Protein AF-A0A8J5BCM5-F1 (afdb_monomer_lite)

Foldseek 3Di:
DADDDPVFQDDPVVLVVLLVLQLVLCVVQHPDPCSNVQSNLQLVVLRVVCNNHNVSSVVSSVVSSVCSNVVVDPGDHDPPDPCDVPCPVLVVLLVVLQVLLVVCLVVQVVLQAPADAAQDCPPDDVANAWDAFPFQRDIDGLVPFQVVFKQAGQPADWDWDDDPVDIFTARPRVRHGDPPDSHDDIAGTGFAADRGRNLLCNLPNFDEQDADDDDDDDDDDDDDDDDDDDDDDDDDDDDDDDDDDDDDDDDDDDDDDDDDDDDDDPPVDDDDDPDPDDPSAWEKEKDFAWATFSSHIATQWIWIAGLVLHTQDTAGEDGPGHGRGRVCQARVDPDQQPDDLDPVRDGDHHYYLVVVSVSVSVVDHLRHEYWAASCSVVCSNNSYNHRRYNHVQSVDDDPDNVDTDDLQNLCCVQVVDHAPPGHHDRSRRSSSRSVSVVSVSVD

Sequence (443 aa):
MPTTIFPCPATVPQRITYLKAIFTALTEKRKLKFPKRAAILEELGAAKRSAGNYMVYTNECRVLVKSIRDGSWRGGGAKEAKPPASNDMTASISNQLNTMATNIKPLLAQNGYPVNPTPSRSGLSSNIGIQHCDRCNKAFDVPKVDNYGSCKYHWARPRLGGNANMPEKFYPCCNQPVGASEGCEEAPRHVYKLHDLNDLAFVIPFRKVPEKSGSEKAANGSKEQSGGNLMSSLGLGGSKPAPPARRPRTVFNGPAVASREPDITLENMKSEKPDAAKPNSSVVAVDCEMLYTTLGMELCRVTCIDYTGKKTLDRVVRPTGRILDFNTRFSGISDLDEQIITETGERGPSVSFEEAHKLIFALVSPSTILVGHGLENDLIAMRLIHDRIIDTSILYPDFNPKYKTALKTLALKYLKRTIQTGEHDSMEDALAALDVVKYHLKK

Radius of gyration: 31.66 Å; chains: 1; bounding box: 46×102×78 Å

Secondary structure (DSSP, 8-state):
-PPP-SS--S-HHHHHHHHHHHHHHHHHH---S-HHHHHHHHHHHHHHHTTT-HHHHHHHHHHHHHHHHHS-----SS-PPPPSSTTHHHHHHHHHHHHHHHHHGGGTGGGT--SS-----SS--SS--EEE-TTT--EEEGGGGGGG--EEE-SSPPEEEEETTEEEEEETTTTEETTS-S-SEEESS-------HHHHHHHS--EEPPP--S----PPP--------------------------------------PPPP--GGG--------------EEEEEEEEEEETTEEEEEEEEEEETTS-EEEEEEEE-SSPEEE--HHHH--S-SSS--B-TTS-BPPPEEHHHHHHHHHHH--TTPEEEESSTHHHHHHTTEE---EEEHHHHSB-SSTTSB--HHHHIIIII-----SSS--HHHHHHHHHHHHHHHTT-

Structure (mmCIF, N/CA/C/O backbone):
data_AF-A0A8J5BCM5-F1
#
_entry.id   AF-A0A8J5BCM5-F1
#
loop_
_atom_site.group_PDB
_atom_site.id
_atom_site.type_symbol
_atom_site.label_atom_id
_atom_site.label_alt_id
_atom_site.label_comp_id
_atom_site.label_asym_id
_atom_site.label_entity_id
_atom_site.label_seq_id
_atom_site.pdbx_PDB_ins_code
_atom_site.Cartn_x
_atom_site.Cartn_y
_atom_site.Cartn_z
_atom_site.occupancy
_atom_site.B_iso_or_equiv
_atom_site.auth_seq_id
_atom_site.auth_comp_id
_atom_site.auth_asym_id
_atom_site.auth_atom_id
_atom_site.pdbx_PDB_model_num
ATOM 1 N N . MET A 1 1 ? 18.521 10.116 33.175 1.00 72.06 1 MET A N 1
ATOM 2 C CA . MET A 1 1 ? 18.253 11.526 32.819 1.00 72.06 1 MET A CA 1
ATOM 3 C C . MET A 1 1 ? 16.761 11.704 32.567 1.00 72.06 1 MET A C 1
ATOM 5 O O . MET A 1 1 ? 16.118 10.692 32.300 1.00 72.06 1 MET A O 1
ATOM 9 N N . PRO A 1 2 ? 16.204 12.922 32.687 1.00 82.06 2 PRO A N 1
ATOM 10 C CA . PRO A 1 2 ? 14.863 13.227 32.185 1.00 82.06 2 PRO A CA 1
ATOM 11 C C . PRO A 1 2 ? 14.807 13.048 30.659 1.00 82.06 2 PRO A C 1
ATOM 13 O O . PRO A 1 2 ? 15.820 13.224 29.980 1.00 82.06 2 PRO A O 1
ATOM 16 N N . THR A 1 3 ? 13.642 12.698 30.113 1.00 84.50 3 THR A N 1
ATOM 17 C CA . THR A 1 3 ? 13.470 12.494 28.663 1.00 84.50 3 THR A CA 1
ATOM 18 C C . THR A 1 3 ? 13.369 13.832 27.925 1.00 84.50 3 THR A C 1
ATOM 20 O O . THR A 1 3 ? 12.687 14.751 28.391 1.00 84.50 3 THR A O 1
ATOM 23 N N . THR A 1 4 ? 14.027 13.944 26.768 1.00 80.31 4 THR A N 1
ATOM 24 C CA . THR A 1 4 ? 13.955 15.109 25.871 1.00 80.31 4 THR A CA 1
ATOM 25 C C . THR A 1 4 ? 12.511 15.397 25.451 1.00 80.31 4 THR A C 1
ATOM 27 O O . THR A 1 4 ? 11.751 14.479 25.150 1.00 80.31 4 THR A O 1
ATOM 30 N N . ILE A 1 5 ? 12.123 16.672 25.453 1.00 80.00 5 ILE A N 1
ATOM 31 C CA . ILE A 1 5 ? 10.779 17.137 25.093 1.00 80.00 5 ILE A CA 1
ATOM 32 C C . ILE A 1 5 ? 10.864 18.564 24.544 1.00 80.00 5 ILE A C 1
ATOM 34 O O . ILE A 1 5 ? 11.670 19.359 25.028 1.00 80.00 5 ILE A O 1
ATOM 38 N N . PHE A 1 6 ? 10.021 18.882 23.563 1.00 74.12 6 PHE A N 1
ATOM 39 C CA . PHE A 1 6 ? 9.867 20.223 23.005 1.00 74.12 6 PHE A CA 1
ATOM 40 C C . PHE A 1 6 ? 8.376 20.614 22.980 1.00 74.12 6 PHE A C 1
ATOM 42 O O . PHE A 1 6 ? 7.558 19.764 22.622 1.00 74.12 6 PHE A O 1
ATOM 49 N N . PRO A 1 7 ? 8.010 21.862 23.341 1.00 81.12 7 PRO A N 1
ATOM 50 C CA . PRO A 1 7 ? 8.853 22.864 24.005 1.00 81.12 7 PRO A CA 1
ATOM 51 C C . PRO A 1 7 ? 9.344 22.370 25.380 1.00 81.12 7 PRO A C 1
ATOM 53 O O . PRO A 1 7 ? 8.615 21.702 26.111 1.00 81.12 7 PRO A O 1
ATOM 56 N N . CYS A 1 8 ? 10.604 22.652 25.722 1.00 86.25 8 CYS A N 1
ATOM 57 C CA . CYS A 1 8 ? 11.214 22.139 26.951 1.00 86.25 8 CYS A CA 1
ATOM 58 C C . CYS A 1 8 ? 10.859 23.051 28.142 1.00 86.25 8 CYS A C 1
ATOM 60 O O . CYS A 1 8 ? 11.230 24.223 28.115 1.00 86.25 8 CYS A O 1
ATOM 62 N N . PRO A 1 9 ? 10.172 22.561 29.194 1.00 90.56 9 PRO A N 1
ATOM 63 C CA . PRO A 1 9 ? 9.597 23.436 30.218 1.00 90.56 9 PRO A CA 1
ATOM 64 C C . PRO A 1 9 ? 10.574 23.907 31.302 1.00 90.56 9 PRO A C 1
ATOM 66 O O . PRO A 1 9 ? 10.214 24.754 32.112 1.00 90.56 9 PRO A O 1
ATOM 69 N N . ALA A 1 10 ? 11.771 23.325 31.382 1.00 92.25 10 ALA A N 1
ATOM 70 C CA . ALA A 1 10 ? 12.784 23.631 32.391 1.00 92.25 10 ALA A CA 1
ATOM 71 C C . ALA A 1 10 ? 14.156 23.117 31.927 1.00 92.25 10 ALA A C 1
ATOM 73 O O . ALA A 1 10 ? 14.231 22.178 31.129 1.00 92.25 10 ALA A O 1
ATOM 74 N N . THR A 1 11 ? 15.248 23.680 32.449 1.00 91.69 11 THR A N 1
ATOM 75 C CA . THR A 1 11 ? 16.605 23.231 32.091 1.00 91.69 11 THR A CA 1
ATOM 76 C C . THR A 1 11 ? 16.862 21.798 32.569 1.00 91.69 11 THR A C 1
ATOM 78 O O . THR A 1 11 ? 16.262 21.328 33.540 1.00 91.69 11 THR A O 1
ATOM 81 N N . VAL A 1 12 ? 17.778 21.075 31.914 1.00 86.50 12 VAL A N 1
ATOM 82 C CA . VAL A 1 12 ? 18.088 19.678 32.279 1.00 86.50 12 VAL A CA 1
ATOM 83 C C . VAL A 1 12 ? 18.480 19.526 33.765 1.00 86.50 12 VAL A C 1
ATOM 85 O O . VAL A 1 12 ? 17.928 18.629 34.405 1.00 86.50 12 VAL A O 1
ATOM 88 N N . PRO A 1 13 ? 19.307 20.405 34.377 1.00 91.50 13 PRO A N 1
ATOM 89 C CA . PRO A 1 13 ? 19.556 20.378 35.822 1.00 91.50 13 PRO A CA 1
ATOM 90 C C . PRO A 1 13 ? 18.291 20.560 36.677 1.00 91.50 13 PRO A C 1
ATOM 92 O O . PRO A 1 13 ? 18.075 19.793 37.614 1.00 91.50 13 PRO A O 1
ATOM 95 N N . GLN A 1 14 ? 17.412 21.511 36.334 1.00 90.94 14 GLN A N 1
ATOM 96 C CA . GLN A 1 14 ? 16.141 21.719 37.047 1.00 90.94 14 GLN A CA 1
ATOM 97 C C . GLN A 1 14 ? 15.243 20.475 36.962 1.00 90.94 14 GLN A C 1
ATOM 99 O O . GLN A 1 14 ? 14.676 20.045 37.970 1.00 90.94 14 GLN A O 1
ATOM 104 N N . ARG A 1 15 ? 15.147 19.849 35.781 1.00 93.25 15 ARG A N 1
ATOM 105 C CA . ARG A 1 15 ? 14.376 18.610 35.579 1.00 93.25 15 ARG A CA 1
ATOM 106 C C . ARG A 1 15 ? 14.964 17.427 36.350 1.00 93.25 15 ARG A C 1
ATOM 108 O O . ARG A 1 15 ? 14.209 16.670 36.952 1.00 93.25 15 ARG A O 1
ATOM 115 N N . ILE A 1 16 ? 16.293 17.313 36.441 1.00 92.19 16 ILE A N 1
ATOM 116 C CA . ILE A 1 16 ? 16.969 16.312 37.288 1.00 92.19 16 ILE A CA 1
ATOM 117 C C . ILE A 1 16 ? 16.598 16.481 38.772 1.00 92.19 16 ILE A C 1
ATOM 119 O O . ILE A 1 16 ? 16.386 15.475 39.450 1.00 92.19 16 ILE A O 1
ATOM 123 N N . THR A 1 17 ? 16.475 17.709 39.284 1.00 94.38 17 THR A N 1
ATOM 124 C CA . THR A 1 17 ? 16.079 17.957 40.684 1.00 94.38 17 THR A CA 1
ATOM 125 C C . THR A 1 17 ? 14.666 17.451 40.988 1.00 94.38 17 THR A C 1
ATOM 127 O O . THR A 1 17 ? 14.477 16.723 41.963 1.00 94.38 17 THR A O 1
ATOM 130 N N . TYR A 1 18 ? 13.681 17.750 40.134 1.00 94.12 18 TYR A N 1
ATOM 131 C CA . TYR A 1 18 ? 12.320 17.222 40.311 1.00 94.12 18 TYR A CA 1
ATOM 132 C C . TYR A 1 18 ? 12.254 15.703 40.100 1.00 94.12 18 TYR A C 1
ATOM 134 O O . TYR A 1 18 ? 11.619 15.009 40.891 1.00 94.12 18 TYR A O 1
ATOM 142 N N . LEU A 1 19 ? 12.978 15.163 39.112 1.00 93.56 19 LEU A N 1
ATOM 143 C CA . LEU A 1 19 ? 13.077 13.720 38.875 1.00 93.56 19 LEU A CA 1
ATOM 144 C C . LEU A 1 19 ? 13.633 12.963 40.095 1.00 93.56 19 LEU A C 1
ATOM 146 O O . LEU A 1 19 ? 13.126 11.894 40.434 1.00 93.56 19 LEU A O 1
ATOM 150 N N . LYS A 1 20 ? 14.637 13.528 40.786 1.00 94.62 20 LYS A N 1
ATOM 151 C CA . LYS A 1 20 ? 15.146 13.002 42.065 1.00 94.62 20 LYS A CA 1
ATOM 152 C C . LYS A 1 20 ? 14.066 13.025 43.152 1.00 94.62 20 LYS A C 1
ATOM 154 O O . LYS A 1 20 ? 13.851 12.002 43.790 1.00 94.62 20 LYS A O 1
ATOM 159 N N . ALA A 1 21 ? 13.360 14.144 43.330 1.00 94.19 21 ALA A N 1
ATOM 160 C CA . ALA A 1 21 ? 12.310 14.269 44.348 1.00 94.19 21 ALA A CA 1
ATOM 161 C C . ALA A 1 21 ? 11.145 13.280 44.135 1.00 94.19 21 ALA A C 1
ATOM 163 O O . ALA A 1 21 ? 10.670 12.672 45.095 1.00 94.19 21 ALA A O 1
ATOM 164 N N . ILE A 1 22 ? 10.729 13.076 42.878 1.00 92.69 22 ILE A N 1
ATOM 165 C CA . ILE A 1 22 ? 9.733 12.065 42.491 1.00 92.69 22 ILE A CA 1
ATOM 166 C C . ILE A 1 22 ? 10.266 10.663 42.813 1.00 92.69 22 ILE A C 1
ATOM 168 O O . ILE A 1 22 ? 9.594 9.900 43.501 1.00 92.69 22 ILE A O 1
ATOM 172 N N . PHE A 1 23 ? 11.488 10.331 42.379 1.00 93.44 23 PHE A N 1
ATOM 173 C CA . PHE A 1 23 ? 12.104 9.027 42.642 1.00 93.44 23 PHE A CA 1
ATOM 174 C C . PHE A 1 23 ? 12.180 8.696 44.141 1.00 93.44 23 PHE A C 1
ATOM 176 O O . PHE A 1 23 ? 11.735 7.620 44.538 1.00 93.44 23 PHE A O 1
ATOM 183 N N . THR A 1 24 ? 12.673 9.626 44.963 1.00 93.31 24 THR A N 1
ATOM 184 C CA . THR A 1 24 ? 12.770 9.468 46.421 1.00 93.31 24 THR A CA 1
ATOM 185 C C . THR A 1 24 ? 11.403 9.184 47.044 1.00 93.31 24 THR A C 1
ATOM 187 O O . THR A 1 24 ? 11.244 8.166 47.718 1.00 93.31 24 THR A O 1
ATOM 190 N N . ALA A 1 25 ? 10.390 10.006 46.742 1.00 90.44 25 ALA A N 1
ATOM 191 C CA . ALA A 1 25 ? 9.040 9.820 47.273 1.00 90.44 25 ALA A CA 1
ATOM 192 C C . ALA A 1 25 ? 8.435 8.457 46.876 1.00 90.44 25 ALA A C 1
ATOM 194 O O . ALA A 1 25 ? 7.760 7.816 47.685 1.00 90.44 25 ALA A O 1
ATOM 195 N N . LEU A 1 26 ? 8.706 7.981 45.653 1.00 86.56 26 LEU A N 1
ATOM 196 C CA . LEU A 1 26 ? 8.271 6.659 45.197 1.00 86.56 26 LEU A CA 1
ATOM 197 C C . LEU A 1 26 ? 8.939 5.532 45.991 1.00 86.56 26 LEU A C 1
ATOM 199 O O . LEU A 1 26 ? 8.245 4.610 46.420 1.00 86.56 26 LEU A O 1
ATOM 203 N N . THR A 1 27 ? 10.254 5.607 46.219 1.00 86.12 27 THR A N 1
ATOM 204 C CA . THR A 1 27 ? 10.988 4.591 46.994 1.00 86.12 27 THR A CA 1
ATOM 205 C C . THR A 1 27 ? 10.634 4.583 48.482 1.00 86.12 27 THR A C 1
ATOM 207 O O . THR A 1 27 ? 10.606 3.513 49.080 1.00 86.12 27 THR A O 1
ATOM 210 N N . GLU A 1 28 ? 10.314 5.739 49.070 1.00 85.00 28 GLU A N 1
ATOM 211 C CA . GLU A 1 28 ? 9.912 5.866 50.482 1.00 85.00 28 GLU A CA 1
ATOM 212 C C . GLU A 1 28 ? 8.532 5.247 50.766 1.00 85.00 28 GLU A C 1
ATOM 214 O O . GLU A 1 28 ? 8.291 4.744 51.863 1.00 85.00 28 GLU A O 1
ATOM 219 N N . LYS A 1 29 ? 7.603 5.304 49.799 1.00 77.25 29 LYS A N 1
ATOM 220 C CA . LYS A 1 29 ? 6.180 4.976 50.019 1.00 77.25 29 LYS A CA 1
ATOM 221 C C . LYS A 1 29 ? 5.674 3.732 49.287 1.00 77.25 29 LYS A C 1
ATOM 223 O O . LYS A 1 29 ? 4.595 3.245 49.628 1.00 77.25 29 LYS A O 1
ATOM 228 N N . ARG A 1 30 ? 6.379 3.212 48.274 1.00 70.00 30 ARG A N 1
ATOM 229 C CA . ARG A 1 30 ? 5.894 2.101 47.430 1.00 70.00 30 ARG A CA 1
ATOM 230 C C . ARG A 1 30 ? 7.009 1.098 47.094 1.00 70.00 30 ARG A C 1
ATOM 232 O O . ARG A 1 30 ? 8.034 1.458 46.524 1.00 70.00 30 ARG A O 1
ATOM 239 N N . LYS A 1 31 ? 6.756 -0.198 47.322 1.00 70.56 31 LYS A N 1
ATOM 240 C CA . LYS A 1 31 ? 7.608 -1.312 46.850 1.00 70.56 31 LYS A CA 1
ATOM 241 C C . LYS A 1 31 ? 7.435 -1.547 45.336 1.00 70.56 31 LYS A C 1
ATOM 243 O O . LYS A 1 31 ? 6.889 -2.560 44.913 1.00 70.56 31 LYS A O 1
ATOM 248 N N . LEU A 1 32 ? 7.849 -0.585 44.509 1.00 74.19 32 LEU A N 1
ATOM 249 C CA . LEU A 1 32 ? 7.797 -0.700 43.045 1.00 74.19 32 LEU A CA 1
ATOM 250 C C . LEU A 1 32 ? 8.933 -1.584 42.512 1.00 74.19 32 LEU A C 1
ATOM 252 O O . LEU A 1 32 ? 10.073 -1.455 42.947 1.00 74.19 32 LEU A O 1
ATOM 256 N N . LYS A 1 33 ? 8.650 -2.405 41.491 1.00 72.94 33 LYS A N 1
ATOM 257 C CA . LYS A 1 33 ? 9.662 -3.243 40.813 1.00 72.94 33 LYS A CA 1
ATOM 258 C C . LYS A 1 33 ? 10.709 -2.418 40.042 1.00 72.94 33 LYS A C 1
ATOM 260 O O . LYS A 1 33 ? 11.856 -2.832 39.935 1.00 72.94 33 LYS A O 1
ATOM 265 N N . PHE A 1 34 ? 10.331 -1.241 39.525 1.00 75.00 34 PHE A N 1
ATOM 266 C CA . PHE A 1 34 ? 11.195 -0.382 38.695 1.00 75.00 34 PHE A CA 1
ATOM 267 C C . PHE A 1 34 ? 11.033 1.129 39.005 1.00 75.00 34 PHE A C 1
ATOM 269 O O . PHE A 1 34 ? 10.623 1.900 38.130 1.00 75.00 34 PHE A O 1
ATOM 276 N N . PRO A 1 35 ? 11.363 1.606 40.224 1.00 78.56 35 PRO A N 1
ATOM 277 C CA . PRO A 1 35 ? 11.068 2.979 40.657 1.00 78.56 35 PRO A CA 1
ATOM 278 C C . PRO A 1 35 ? 11.762 4.056 39.806 1.00 78.56 35 PRO A C 1
ATOM 280 O O . PRO A 1 35 ? 11.176 5.106 39.550 1.00 78.56 35 PRO A O 1
ATOM 283 N N . LYS A 1 36 ? 12.968 3.782 39.277 1.00 80.38 36 LYS A N 1
ATOM 284 C CA . LYS A 1 36 ? 13.676 4.693 38.354 1.00 80.38 36 LYS A CA 1
ATOM 285 C C . LYS A 1 36 ? 12.894 4.931 37.051 1.00 80.38 36 LYS A C 1
ATOM 287 O O . LYS A 1 36 ? 12.859 6.057 36.568 1.00 80.38 36 LYS A O 1
ATOM 292 N N . ARG A 1 37 ? 12.246 3.893 36.498 1.00 79.56 37 ARG A N 1
ATOM 293 C CA . ARG A 1 37 ? 11.437 3.991 35.266 1.00 79.56 37 ARG A CA 1
ATOM 294 C C . ARG A 1 37 ? 10.121 4.724 35.526 1.00 79.56 37 ARG A C 1
ATOM 296 O O . ARG A 1 37 ? 9.745 5.569 34.723 1.00 79.56 37 ARG A O 1
ATOM 303 N N . ALA A 1 38 ? 9.470 4.447 36.659 1.00 80.50 38 ALA A N 1
ATOM 304 C CA . ALA A 1 38 ? 8.260 5.156 37.075 1.00 80.50 38 ALA A CA 1
ATOM 305 C C . ALA A 1 38 ? 8.509 6.669 37.217 1.00 80.50 38 ALA A C 1
ATOM 307 O O . ALA A 1 38 ? 7.802 7.459 36.601 1.00 80.50 38 ALA A O 1
ATOM 308 N N . ALA A 1 39 ? 9.571 7.074 37.926 1.00 87.81 39 ALA A N 1
ATOM 309 C CA . ALA A 1 39 ? 9.900 8.489 38.115 1.00 87.81 39 ALA A CA 1
ATOM 310 C C . ALA A 1 39 ? 10.095 9.255 36.790 1.00 87.81 39 ALA A C 1
ATOM 312 O O . ALA A 1 39 ? 9.614 10.378 36.660 1.00 87.81 39 ALA A O 1
ATOM 313 N N . ILE A 1 40 ? 10.755 8.642 35.797 1.00 85.75 40 ILE A N 1
ATOM 314 C CA . ILE A 1 40 ? 10.977 9.247 34.470 1.00 85.75 40 ILE A CA 1
ATOM 315 C C . ILE A 1 40 ? 9.656 9.419 33.704 1.00 85.75 40 ILE A C 1
ATOM 317 O O . ILE A 1 40 ? 9.446 10.454 33.077 1.00 85.75 40 ILE A O 1
ATOM 321 N N . LEU A 1 41 ? 8.755 8.433 33.760 1.00 85.00 41 LEU A N 1
ATOM 322 C CA . LEU A 1 41 ? 7.463 8.497 33.067 1.00 85.00 41 LEU A CA 1
ATOM 323 C C . LEU A 1 41 ? 6.522 9.545 33.679 1.00 85.00 41 LEU A C 1
ATOM 325 O O . LEU A 1 41 ? 5.850 10.264 32.942 1.00 85.00 41 LEU A O 1
ATOM 329 N N . GLU A 1 42 ? 6.500 9.666 35.006 1.00 88.12 42 GLU A N 1
ATOM 330 C CA . GLU A 1 42 ? 5.673 10.652 35.713 1.00 88.12 42 GLU A CA 1
ATOM 331 C C . GLU A 1 42 ? 6.205 12.089 35.523 1.00 88.12 42 GLU A C 1
ATOM 333 O O . GLU A 1 42 ? 5.419 13.003 35.270 1.00 88.12 42 GLU A O 1
ATOM 338 N N . GLU A 1 43 ? 7.533 12.288 35.553 1.00 93.88 43 GLU A N 1
ATOM 339 C CA . GLU A 1 43 ? 8.179 13.577 35.241 1.00 93.88 43 GLU A CA 1
ATOM 340 C C . GLU A 1 43 ? 7.927 13.996 33.787 1.00 93.88 43 GLU A C 1
ATOM 342 O O . GLU A 1 43 ? 7.526 15.132 33.536 1.00 93.88 43 GLU A O 1
ATOM 347 N N . LEU A 1 44 ? 8.053 13.069 32.831 1.00 88.38 44 LEU A N 1
ATOM 348 C CA . LEU A 1 44 ? 7.682 13.313 31.435 1.00 88.38 44 LEU A CA 1
ATOM 349 C C . LEU A 1 44 ? 6.180 13.617 31.285 1.00 88.38 44 LEU A C 1
ATOM 351 O O . LEU A 1 44 ? 5.796 14.420 30.437 1.00 88.38 44 LEU A O 1
ATOM 355 N N . GLY A 1 45 ? 5.325 13.017 32.116 1.00 86.19 45 GLY A N 1
ATOM 356 C CA . GLY A 1 45 ? 3.900 13.336 32.190 1.00 86.19 45 GLY A CA 1
ATOM 357 C C . GLY A 1 45 ? 3.643 14.781 32.628 1.00 86.19 45 GLY A C 1
ATOM 358 O O . GLY A 1 45 ? 2.881 15.489 31.969 1.00 86.19 45 GLY A O 1
ATOM 359 N N . ALA A 1 46 ? 4.311 15.238 33.691 1.00 89.25 46 ALA A N 1
ATOM 360 C CA . ALA A 1 46 ? 4.265 16.630 34.146 1.00 89.25 46 ALA A CA 1
ATOM 361 C C . ALA A 1 46 ? 4.821 17.604 33.089 1.00 89.25 46 ALA A C 1
ATOM 363 O O . ALA A 1 46 ? 4.202 18.628 32.802 1.00 89.25 46 ALA A O 1
ATOM 364 N N . ALA A 1 47 ? 5.941 17.254 32.448 1.00 88.69 47 ALA A N 1
ATOM 365 C CA . ALA A 1 47 ? 6.556 18.046 31.382 1.00 88.69 47 ALA A CA 1
ATOM 366 C C . ALA A 1 47 ? 5.696 18.139 30.106 1.00 88.69 47 ALA A C 1
ATOM 368 O O . ALA A 1 47 ? 5.755 19.147 29.406 1.00 88.69 47 ALA A O 1
ATOM 369 N N . LYS A 1 48 ? 4.873 17.122 29.808 1.00 85.44 48 LYS A N 1
ATOM 370 C CA . LYS A 1 48 ? 3.871 17.181 28.729 1.00 85.44 48 LYS A CA 1
ATOM 371 C C . LYS A 1 48 ? 2.680 18.067 29.098 1.00 85.44 48 LYS A C 1
ATOM 373 O O . LYS A 1 48 ? 2.261 18.877 28.277 1.00 85.44 48 LYS A O 1
ATOM 378 N N . ARG A 1 49 ? 2.144 17.944 30.321 1.00 85.94 49 ARG A N 1
ATOM 379 C CA . ARG A 1 49 ? 0.981 18.736 30.777 1.00 85.94 49 ARG A CA 1
ATOM 380 C C . ARG A 1 49 ? 1.272 20.231 30.906 1.00 85.94 49 ARG A C 1
ATOM 382 O O . ARG A 1 49 ? 0.357 21.030 30.752 1.00 85.94 49 ARG A O 1
ATOM 389 N N . SER A 1 50 ? 2.524 20.619 31.140 1.00 87.75 50 SER A N 1
ATOM 390 C CA . SER A 1 50 ? 2.906 22.030 31.247 1.00 87.75 50 SER A CA 1
ATOM 391 C C . SER A 1 50 ? 3.033 22.776 29.915 1.00 87.75 50 SER A C 1
ATOM 393 O O . SER A 1 50 ? 3.197 23.994 29.941 1.00 87.75 50 SER A O 1
ATOM 395 N N . ALA A 1 51 ? 2.997 22.081 28.769 1.00 85.44 51 ALA A N 1
ATOM 396 C CA . ALA A 1 51 ? 3.118 22.668 27.428 1.00 85.44 51 ALA A CA 1
ATOM 397 C C . ALA A 1 51 ? 4.323 23.628 27.248 1.00 85.44 51 ALA A C 1
ATOM 399 O O . ALA A 1 51 ? 4.249 24.604 26.506 1.00 85.44 51 ALA A O 1
ATOM 400 N N . GLY A 1 52 ? 5.440 23.367 27.940 1.00 84.06 52 GLY A N 1
ATOM 401 C CA . GLY A 1 52 ? 6.636 24.223 27.914 1.00 84.06 52 GLY A CA 1
ATOM 402 C C . GLY A 1 52 ? 6.660 25.356 28.950 1.00 84.06 52 GLY A C 1
ATOM 403 O O . GLY A 1 52 ? 7.658 26.064 29.045 1.00 84.06 52 GLY A O 1
ATOM 404 N N . ASN A 1 53 ? 5.616 25.532 29.763 1.00 91.88 53 ASN A N 1
ATOM 405 C CA . ASN A 1 53 ? 5.575 26.563 30.802 1.00 91.88 53 ASN A CA 1
ATOM 406 C C . ASN A 1 53 ? 6.276 26.101 32.098 1.00 91.88 53 ASN A C 1
ATOM 408 O O . ASN A 1 53 ? 5.862 25.127 32.734 1.00 91.88 53 ASN A O 1
ATOM 412 N N . TYR A 1 54 ? 7.303 26.840 32.529 1.00 90.75 54 TYR A N 1
ATOM 413 C CA . TYR A 1 54 ? 8.079 26.542 33.740 1.00 90.75 54 TYR A CA 1
ATOM 414 C C . TYR A 1 54 ? 7.243 26.563 35.029 1.00 90.75 54 TYR A C 1
ATOM 416 O O . TYR A 1 54 ? 7.354 25.658 35.859 1.00 90.75 54 TYR A O 1
ATOM 424 N N . MET A 1 55 ? 6.371 27.558 35.207 1.00 88.56 55 MET A N 1
ATOM 425 C CA . MET A 1 55 ? 5.568 27.686 36.428 1.00 88.56 55 MET A CA 1
ATOM 426 C C . MET A 1 55 ? 4.573 26.530 36.555 1.00 88.56 55 MET A C 1
ATOM 428 O O . MET A 1 55 ? 4.508 25.899 37.612 1.00 88.56 55 MET A O 1
ATOM 432 N N . VAL A 1 56 ? 3.890 26.175 35.460 1.00 85.81 56 VAL A N 1
ATOM 433 C CA . VAL A 1 56 ? 2.989 25.010 35.420 1.00 85.81 56 VAL A CA 1
ATOM 434 C C . VAL A 1 56 ? 3.766 23.717 35.680 1.00 85.81 56 VAL A C 1
ATOM 436 O O . VAL A 1 56 ? 3.354 22.924 36.521 1.00 85.81 56 VAL A O 1
ATOM 439 N N . TYR A 1 57 ? 4.930 23.530 35.048 1.00 94.44 57 TYR A N 1
ATOM 440 C CA . TYR A 1 57 ? 5.787 22.357 35.263 1.00 94.44 57 TYR A CA 1
ATOM 441 C C . TYR A 1 57 ? 6.225 22.193 36.727 1.00 94.44 57 TYR A C 1
ATOM 443 O O . TYR A 1 57 ? 6.108 21.104 37.293 1.00 94.44 57 TYR A O 1
ATOM 451 N N . THR A 1 58 ? 6.694 23.265 37.376 1.00 94.31 58 THR A N 1
ATOM 452 C CA . THR A 1 58 ? 7.093 23.172 38.790 1.00 94.31 58 THR A CA 1
ATOM 453 C C . THR A 1 58 ? 5.902 22.933 39.719 1.00 94.31 58 THR A C 1
ATOM 455 O O . THR A 1 58 ? 6.071 22.291 40.754 1.00 94.31 58 THR A O 1
ATOM 458 N N . ASN A 1 59 ? 4.699 23.400 39.371 1.00 90.00 59 ASN A N 1
ATOM 459 C CA . ASN A 1 59 ? 3.485 23.086 40.124 1.00 90.00 59 ASN A CA 1
ATOM 460 C C . ASN A 1 59 ? 3.087 21.609 39.966 1.00 90.00 59 ASN A C 1
ATOM 462 O O . ASN A 1 59 ? 2.939 20.909 40.965 1.00 90.00 59 ASN A O 1
ATOM 466 N N . GLU A 1 60 ? 3.015 21.112 38.729 1.00 91.62 60 GLU A N 1
ATOM 467 C CA . GLU A 1 60 ? 2.737 19.708 38.399 1.00 91.62 60 GLU A CA 1
ATOM 468 C C . GLU A 1 60 ? 3.668 18.742 39.147 1.00 91.62 60 GLU A C 1
ATOM 470 O O . GLU A 1 60 ? 3.203 17.813 39.809 1.00 91.62 60 GLU A O 1
ATOM 475 N N . CYS A 1 61 ? 4.980 18.995 39.133 1.00 93.94 61 CYS A N 1
ATOM 476 C CA . CYS A 1 61 ? 5.949 18.164 39.850 1.00 93.94 61 CYS A CA 1
ATOM 477 C C . CYS A 1 61 ? 5.805 18.237 41.384 1.00 93.94 61 CYS A C 1
ATOM 479 O O . CYS A 1 61 ? 6.028 17.231 42.060 1.00 93.94 61 CYS A O 1
ATOM 481 N N . ARG A 1 62 ? 5.400 19.381 41.959 1.00 94.12 62 ARG A N 1
ATOM 482 C CA . ARG A 1 62 ? 5.114 19.498 43.405 1.00 94.12 62 ARG A CA 1
ATOM 483 C C . ARG A 1 62 ? 3.837 18.749 43.797 1.00 94.12 62 ARG A C 1
ATOM 485 O O . ARG A 1 62 ? 3.849 18.027 44.793 1.00 94.12 62 ARG A O 1
ATOM 492 N N . VAL A 1 63 ? 2.764 18.885 43.014 1.00 91.06 63 VAL A N 1
ATOM 493 C CA . VAL A 1 63 ? 1.489 18.173 43.221 1.00 91.06 63 VAL A CA 1
ATOM 494 C C . VAL A 1 63 ? 1.698 16.661 43.114 1.00 91.06 63 VAL A C 1
ATOM 496 O O . VAL A 1 63 ? 1.263 15.919 43.994 1.00 91.06 63 VAL A O 1
ATOM 499 N N . LEU A 1 64 ? 2.456 16.211 42.110 1.00 91.44 64 LEU A N 1
ATOM 500 C CA . LEU A 1 64 ? 2.877 14.820 41.948 1.00 91.44 64 LEU A CA 1
ATOM 501 C C . LEU A 1 64 ? 3.609 14.295 43.197 1.00 91.44 64 LEU A C 1
ATOM 503 O O . LEU A 1 64 ? 3.155 13.324 43.801 1.00 91.44 64 LEU A O 1
ATOM 507 N N . VAL A 1 65 ? 4.679 14.961 43.649 1.00 93.56 65 VAL A N 1
ATOM 508 C CA . VAL A 1 65 ? 5.432 14.552 44.856 1.00 93.56 65 VAL A CA 1
ATOM 509 C C . VAL A 1 65 ? 4.557 14.546 46.115 1.00 93.56 65 VAL A C 1
ATOM 511 O O . VAL A 1 65 ? 4.696 13.640 46.940 1.00 93.56 65 VAL A O 1
ATOM 514 N N . LYS A 1 66 ? 3.626 15.500 46.263 1.00 93.12 66 LYS A N 1
ATOM 515 C CA . LYS A 1 66 ? 2.654 15.504 47.369 1.00 93.12 66 LYS A CA 1
ATOM 516 C C . LYS A 1 66 ? 1.755 14.263 47.315 1.00 93.12 66 LYS A C 1
ATOM 518 O O . LYS A 1 66 ? 1.735 13.509 48.285 1.00 93.12 66 LYS A O 1
ATOM 523 N N . SER A 1 67 ? 1.141 13.992 46.160 1.00 89.56 67 SER A N 1
ATOM 524 C CA . SER A 1 67 ? 0.245 12.841 45.960 1.00 89.56 67 SER A CA 1
ATOM 525 C C . SER A 1 67 ? 0.924 11.484 46.201 1.00 89.56 67 SER A C 1
ATOM 527 O O . SER A 1 67 ? 0.299 10.525 46.655 1.00 89.56 67 SER A O 1
ATOM 529 N N . ILE A 1 68 ? 2.231 11.383 45.935 1.00 90.00 68 ILE A N 1
ATOM 530 C CA . ILE A 1 68 ? 3.021 10.181 46.237 1.00 90.00 68 ILE A CA 1
ATOM 531 C C . ILE A 1 68 ? 3.193 10.008 47.754 1.00 90.00 68 ILE A C 1
ATOM 533 O O . ILE A 1 68 ? 3.100 8.890 48.264 1.00 90.00 68 ILE A O 1
ATOM 537 N N . ARG A 1 69 ? 3.414 11.108 48.485 1.00 88.62 69 ARG A N 1
ATOM 538 C CA . ARG A 1 69 ? 3.661 11.111 49.936 1.00 88.62 69 ARG A CA 1
ATOM 539 C C . ARG A 1 69 ? 2.404 10.890 50.776 1.00 88.62 69 ARG A C 1
ATOM 541 O O . ARG A 1 69 ? 2.494 10.188 51.788 1.00 88.62 69 ARG A O 1
ATOM 548 N N . ASP A 1 70 ? 1.269 11.444 50.352 1.00 87.44 70 ASP A N 1
ATOM 549 C CA . ASP A 1 70 ? -0.048 11.214 50.971 1.00 87.44 70 ASP A CA 1
ATOM 550 C C . ASP A 1 70 ? -0.719 9.897 50.522 1.00 87.44 70 ASP A C 1
ATOM 552 O O . ASP A 1 70 ? -1.670 9.437 51.148 1.00 87.44 70 ASP A O 1
ATOM 556 N N . GLY A 1 71 ? -0.185 9.235 49.489 1.00 80.19 71 GLY A N 1
ATOM 557 C CA . GLY A 1 71 ? -0.647 7.927 49.019 1.00 80.19 71 GLY A CA 1
ATOM 558 C C . GLY A 1 71 ? -1.847 7.970 48.065 1.00 80.19 71 GLY A C 1
ATOM 559 O O . GLY A 1 71 ? -2.293 6.906 47.613 1.00 80.19 71 GLY A O 1
ATOM 560 N N . SER A 1 72 ? -2.345 9.159 47.709 1.00 82.44 72 SER A N 1
ATOM 561 C CA . SER A 1 72 ? -3.376 9.330 46.676 1.00 82.44 72 SER A CA 1
ATOM 562 C C . SER A 1 72 ? -2.876 8.934 45.280 1.00 82.44 72 SER A C 1
ATOM 564 O O . SER A 1 72 ? -3.644 8.368 44.498 1.00 82.44 72 SER A O 1
ATOM 566 N N . TRP A 1 73 ? -1.582 9.114 44.988 1.00 78.69 73 TRP A N 1
ATOM 567 C CA . TRP A 1 73 ? -0.951 8.720 43.724 1.00 78.69 73 TRP A CA 1
ATOM 568 C C . TRP A 1 73 ? -1.165 7.233 43.411 1.00 78.69 73 TRP A C 1
ATOM 570 O O . TRP A 1 73 ? -0.828 6.349 44.212 1.00 78.69 73 TRP A O 1
ATOM 580 N N . ARG A 1 74 ? -1.732 6.976 42.224 1.00 69.56 74 ARG A N 1
ATOM 581 C CA . ARG A 1 74 ? -2.075 5.637 41.716 1.00 69.56 74 ARG A CA 1
ATOM 582 C C . ARG A 1 74 ? -1.026 5.032 40.781 1.00 69.56 74 ARG A C 1
ATOM 584 O O . ARG A 1 74 ? -0.944 3.815 40.734 1.00 69.56 74 ARG A O 1
ATOM 591 N N . GLY A 1 75 ? -0.209 5.861 40.130 1.00 55.81 75 GLY A N 1
ATOM 592 C CA . GLY A 1 75 ? 1.066 5.463 39.533 1.00 55.81 75 GLY A CA 1
ATOM 593 C C . GLY A 1 75 ? 1.028 4.465 38.387 1.00 55.81 75 GLY A C 1
ATOM 594 O O . GLY A 1 75 ? 1.180 3.262 38.587 1.00 55.81 75 GLY A O 1
ATOM 595 N N . GLY A 1 76 ? 0.925 4.985 37.170 1.00 45.34 76 GLY A N 1
ATOM 596 C CA . GLY A 1 76 ? 0.870 4.192 35.950 1.00 45.34 76 GLY A CA 1
ATOM 597 C C . GLY A 1 76 ? 0.748 5.103 34.737 1.00 45.34 76 GLY A C 1
ATOM 598 O O . GLY A 1 76 ? -0.064 6.027 34.722 1.00 45.34 76 GLY A O 1
ATOM 599 N N . GLY A 1 77 ? 1.582 4.864 33.725 1.00 36.38 77 GLY A N 1
ATOM 600 C CA . GLY A 1 77 ? 1.522 5.616 32.477 1.00 36.38 77 GLY A CA 1
ATOM 601 C C . GLY A 1 77 ? 0.228 5.315 31.721 1.00 36.38 77 GLY A C 1
ATOM 602 O O . GLY A 1 77 ? -0.092 4.151 31.515 1.00 36.38 77 GLY A O 1
ATOM 603 N N . ALA A 1 78 ? -0.440 6.379 31.268 1.00 29.61 78 ALA A N 1
ATOM 604 C CA . ALA A 1 78 ? -1.772 6.397 30.659 1.00 29.61 78 ALA A CA 1
ATOM 605 C C . ALA A 1 78 ? -2.942 6.073 31.610 1.00 29.61 78 ALA A C 1
ATOM 607 O O . ALA A 1 78 ? -2.945 5.103 32.361 1.00 29.61 78 ALA A O 1
ATOM 608 N N . LYS A 1 79 ? -4.012 6.868 31.475 1.00 30.86 79 LYS A N 1
ATOM 609 C CA . LYS A 1 79 ? -5.356 6.342 31.693 1.00 30.86 79 LYS A CA 1
ATOM 610 C C . LYS A 1 79 ? -5.643 5.389 30.534 1.00 30.86 79 LYS A C 1
ATOM 612 O O . LYS A 1 79 ? -6.073 5.841 29.474 1.00 30.86 79 LYS A O 1
ATOM 617 N N . GLU A 1 80 ? -5.504 4.089 30.759 1.00 31.83 80 GLU A N 1
ATOM 618 C CA . GLU A 1 80 ? -6.625 3.249 30.349 1.00 31.83 80 GLU A CA 1
ATOM 619 C C . GLU A 1 80 ? -7.848 3.803 31.083 1.00 31.83 80 GLU A C 1
ATOM 621 O O . GLU A 1 80 ? -7.830 3.997 32.305 1.00 31.83 80 GLU A O 1
ATOM 626 N N . ALA A 1 81 ? -8.884 4.181 30.339 1.00 27.81 81 ALA A N 1
ATOM 627 C CA . ALA A 1 81 ? -10.147 4.486 30.981 1.00 27.81 81 ALA A CA 1
ATOM 628 C C . ALA A 1 81 ? -10.610 3.203 31.678 1.00 27.81 81 ALA A C 1
ATOM 630 O O . ALA A 1 81 ? -10.619 2.146 31.048 1.00 27.81 81 ALA A O 1
ATOM 631 N N . LYS A 1 82 ? -11.039 3.292 32.947 1.00 27.17 82 LYS A N 1
ATOM 632 C CA . LYS A 1 82 ? -11.917 2.256 33.507 1.00 27.17 82 LYS A CA 1
ATOM 633 C C . LYS A 1 82 ? -13.031 2.077 32.472 1.00 27.17 82 LYS A C 1
ATOM 635 O O . LYS A 1 82 ? -13.681 3.088 32.187 1.00 27.17 82 LYS A O 1
ATOM 640 N N . PRO A 1 83 ? -13.223 0.884 31.882 1.00 30.17 83 PRO A N 1
ATOM 641 C CA . PRO A 1 83 ? -14.180 0.743 30.803 1.00 30.17 83 PRO A CA 1
ATOM 642 C C . PRO A 1 83 ? -15.550 1.200 31.322 1.00 30.17 83 PRO A C 1
ATOM 644 O O . PRO A 1 83 ? -15.993 0.691 32.361 1.00 30.17 83 PRO A O 1
ATOM 647 N N . PRO A 1 84 ? -16.222 2.172 30.670 1.00 31.16 84 PRO A N 1
ATOM 648 C CA . PRO A 1 84 ? -17.662 2.300 30.856 1.00 31.16 84 PRO A CA 1
ATOM 649 C C . PRO A 1 84 ? -18.266 0.944 30.479 1.00 31.16 84 PRO A C 1
ATOM 651 O O . PRO A 1 84 ? -17.723 0.297 29.582 1.00 31.16 84 PRO A O 1
ATOM 654 N N . ALA A 1 85 ? -19.297 0.504 31.214 1.00 34.03 85 ALA A N 1
ATOM 655 C CA . ALA A 1 85 ? -19.822 -0.870 31.217 1.00 34.03 85 ALA A CA 1
ATOM 656 C C . ALA A 1 85 ? -19.621 -1.558 29.855 1.00 34.03 85 ALA A C 1
ATOM 658 O O . ALA A 1 85 ? -20.160 -1.097 28.851 1.00 34.03 85 ALA A O 1
ATOM 659 N N . SER A 1 86 ? -18.751 -2.578 29.825 1.00 40.50 86 SER A N 1
ATOM 660 C CA . SER A 1 86 ? -17.792 -2.861 28.731 1.00 40.50 86 SER A CA 1
ATOM 661 C C . SER A 1 86 ? -18.374 -3.244 27.366 1.00 40.50 86 SER A C 1
ATOM 663 O O . SER A 1 86 ? -17.623 -3.557 26.441 1.00 40.50 86 SER A O 1
ATOM 665 N N . ASN A 1 87 ? -19.694 -3.187 27.240 1.00 43.22 87 ASN A N 1
ATOM 666 C CA . ASN A 1 87 ? -20.471 -3.527 26.064 1.00 43.22 87 ASN A CA 1
ATOM 667 C C . ASN A 1 87 ? -20.949 -2.270 25.304 1.00 43.22 87 ASN A C 1
ATOM 669 O O . ASN A 1 87 ? -21.189 -2.376 24.109 1.00 43.22 87 ASN A O 1
ATOM 673 N N . ASP A 1 88 ? -21.045 -1.088 25.936 1.00 48.31 88 ASP A N 1
ATOM 674 C CA . ASP A 1 88 ? -21.602 0.119 25.287 1.00 48.31 88 ASP A CA 1
ATOM 675 C C . ASP A 1 88 ? -20.582 0.905 24.450 1.00 48.31 88 ASP A C 1
ATOM 677 O O . ASP A 1 88 ? -20.815 1.180 23.275 1.00 48.31 88 ASP A O 1
ATOM 681 N N . MET A 1 89 ? -19.425 1.280 25.011 1.00 43.34 89 MET A N 1
ATOM 682 C CA . MET A 1 89 ? -18.432 2.089 24.274 1.00 43.34 89 MET A CA 1
ATOM 683 C C . MET A 1 89 ? -17.755 1.293 23.148 1.00 43.34 89 MET A C 1
ATOM 685 O O . MET A 1 89 ? -17.440 1.842 22.093 1.00 43.34 89 MET A O 1
ATOM 689 N N . THR A 1 90 ? -17.570 -0.009 23.355 1.00 60.50 90 THR A N 1
ATOM 690 C CA . THR A 1 90 ? -17.066 -0.962 22.357 1.00 60.50 90 THR A CA 1
ATOM 691 C C . THR A 1 90 ? -18.078 -1.173 21.230 1.00 60.50 90 THR A C 1
ATOM 693 O O . THR A 1 90 ? -17.698 -1.084 20.061 1.00 60.50 90 THR A O 1
ATOM 696 N N . ALA A 1 91 ? -19.367 -1.355 21.549 1.00 62.88 91 ALA A N 1
ATOM 697 C CA . ALA A 1 91 ? -20.428 -1.396 20.544 1.00 62.88 91 ALA A CA 1
ATOM 698 C C . ALA A 1 91 ? -20.571 -0.061 19.802 1.00 62.88 91 ALA A C 1
ATOM 700 O O . ALA A 1 91 ? -20.727 -0.072 18.588 1.00 62.88 91 ALA A O 1
ATOM 701 N N . SER A 1 92 ? -20.451 1.084 20.481 1.00 79.12 92 SER A N 1
ATOM 702 C CA . SER A 1 92 ? -20.507 2.410 19.848 1.00 79.12 92 SER A CA 1
ATOM 703 C C . SER A 1 92 ? -19.416 2.583 18.782 1.00 79.12 92 SER A C 1
ATOM 705 O O . SER A 1 92 ? -19.727 2.867 17.625 1.00 79.12 92 SER A O 1
ATOM 707 N N . ILE A 1 93 ? -18.155 2.285 19.119 1.00 86.06 93 ILE A N 1
ATOM 708 C CA . ILE A 1 93 ? -17.036 2.323 18.160 1.00 86.06 93 ILE A CA 1
ATOM 709 C C . ILE A 1 93 ? -17.252 1.315 17.019 1.00 86.06 93 ILE A C 1
ATOM 711 O O . ILE A 1 93 ? -17.041 1.648 15.852 1.00 86.06 93 ILE A O 1
ATOM 715 N N . SER A 1 94 ? -17.719 0.099 17.327 1.00 86.31 94 SER A N 1
ATOM 716 C CA . SER A 1 94 ? -18.034 -0.908 16.305 1.00 86.31 94 SER A CA 1
ATOM 717 C C . SER A 1 94 ? -19.150 -0.439 15.360 1.00 86.31 94 SER A C 1
ATOM 719 O O . SER A 1 94 ? -19.026 -0.588 14.146 1.00 86.31 94 SER A O 1
ATOM 721 N N . ASN A 1 95 ? -20.193 0.211 15.879 1.00 88.88 95 ASN A N 1
ATOM 722 C CA . ASN A 1 95 ? -21.297 0.777 15.103 1.00 88.88 95 ASN A CA 1
ATOM 723 C C . ASN A 1 95 ? -20.834 1.945 14.214 1.00 88.88 95 ASN A C 1
ATOM 725 O O . ASN A 1 95 ? -21.234 2.019 13.050 1.00 88.88 95 ASN A O 1
ATOM 729 N N . GLN A 1 96 ? -19.954 2.823 14.710 1.00 91.75 96 GLN A N 1
ATOM 730 C CA . GLN A 1 96 ? -19.353 3.901 13.911 1.00 91.75 96 GLN A CA 1
ATOM 731 C C . GLN A 1 96 ? -18.504 3.346 12.754 1.00 91.75 96 GLN A C 1
ATOM 733 O O . GLN A 1 96 ? -18.631 3.805 11.619 1.00 91.75 96 GLN A O 1
ATOM 738 N N . LEU A 1 97 ? -17.682 2.324 13.014 1.00 93.50 97 LEU A N 1
ATOM 739 C CA . LEU A 1 97 ? -16.895 1.626 11.989 1.00 93.50 97 LEU A CA 1
ATOM 740 C C . LEU A 1 97 ? -17.792 0.909 10.966 1.00 93.50 97 LEU A C 1
ATOM 742 O O . LEU A 1 97 ? -17.571 1.029 9.763 1.00 93.50 97 LEU A O 1
ATOM 746 N N . ASN A 1 98 ? -18.844 0.224 11.423 1.00 92.88 98 ASN A N 1
ATOM 747 C CA . ASN A 1 98 ? -19.845 -0.398 10.553 1.00 92.88 98 ASN A CA 1
ATOM 748 C C . ASN A 1 98 ? -20.538 0.633 9.652 1.00 92.88 98 ASN A C 1
ATOM 750 O O . ASN A 1 98 ? -20.693 0.393 8.455 1.00 92.88 98 ASN A O 1
ATOM 754 N N . THR A 1 99 ? -20.897 1.795 10.201 1.00 92.88 99 THR A N 1
ATOM 755 C CA . THR A 1 99 ? -21.489 2.910 9.447 1.00 92.88 99 THR A CA 1
ATOM 756 C C . THR A 1 99 ? -20.515 3.451 8.400 1.00 92.88 99 THR A C 1
ATOM 758 O O . THR A 1 99 ? -20.892 3.595 7.241 1.00 92.88 99 THR A O 1
ATOM 761 N N . MET A 1 100 ? -19.243 3.674 8.753 1.00 93.88 100 MET A N 1
ATOM 762 C CA . MET A 1 100 ? -18.222 4.117 7.790 1.00 93.88 100 MET A CA 1
ATOM 763 C C . MET A 1 100 ? -18.010 3.112 6.653 1.00 93.88 100 MET A C 1
ATOM 765 O O . MET A 1 100 ? -18.049 3.509 5.491 1.00 93.88 100 MET A O 1
ATOM 769 N N . ALA A 1 101 ? -17.861 1.820 6.958 1.00 94.44 101 ALA A N 1
ATOM 770 C CA . ALA A 1 101 ? -17.718 0.783 5.933 1.00 94.44 101 ALA A CA 1
ATOM 771 C C . ALA A 1 101 ? -18.963 0.692 5.027 1.00 94.44 101 ALA A C 1
ATOM 773 O O . ALA A 1 101 ? -18.840 0.533 3.815 1.00 94.44 101 ALA A O 1
ATOM 774 N N . THR A 1 102 ? -20.163 0.858 5.594 1.00 93.81 102 THR A N 1
ATOM 775 C CA . THR A 1 102 ? -21.430 0.872 4.839 1.00 93.81 102 THR A CA 1
ATOM 776 C C . THR A 1 102 ? -21.530 2.086 3.912 1.00 93.81 102 THR A C 1
ATOM 778 O O . THR A 1 102 ? -21.945 1.941 2.765 1.00 93.81 102 THR A O 1
ATOM 781 N N . ASN A 1 103 ? -21.091 3.263 4.367 1.00 91.56 103 ASN A N 1
ATOM 782 C CA . ASN A 1 103 ? -21.076 4.493 3.570 1.00 91.56 103 ASN A CA 1
ATOM 783 C C . ASN A 1 103 ? -20.006 4.472 2.463 1.00 91.56 103 ASN A C 1
ATOM 785 O O . ASN A 1 103 ? -20.205 5.073 1.410 1.00 91.56 103 ASN A O 1
ATOM 789 N N . ILE A 1 104 ? -18.882 3.778 2.681 1.00 93.31 104 ILE A N 1
ATOM 790 C CA . ILE A 1 104 ? -17.795 3.639 1.698 1.00 93.31 104 ILE A CA 1
ATOM 791 C C . ILE A 1 104 ? -18.102 2.553 0.656 1.00 93.31 104 ILE A C 1
ATOM 793 O O . ILE A 1 104 ? -17.753 2.730 -0.509 1.00 93.31 104 ILE A O 1
ATOM 797 N N . LYS A 1 105 ? -18.813 1.475 1.020 1.00 92.88 105 LYS A N 1
ATOM 798 C CA . LYS A 1 105 ? -19.188 0.368 0.118 1.00 92.88 105 LYS A CA 1
ATOM 799 C C . LYS A 1 105 ? -19.735 0.786 -1.268 1.00 92.88 105 LYS A C 1
ATOM 801 O O . LYS A 1 105 ? -19.224 0.260 -2.257 1.00 92.88 105 LYS A O 1
ATOM 806 N N . PRO A 1 106 ? -20.708 1.714 -1.417 1.00 92.38 106 PRO A N 1
ATOM 807 C CA . PRO A 1 106 ? -21.172 2.150 -2.742 1.00 92.38 106 PRO A CA 1
ATOM 808 C C . PRO A 1 106 ? -20.110 2.924 -3.545 1.00 92.38 106 PRO A C 1
ATOM 810 O O . PRO A 1 106 ? -20.190 2.985 -4.769 1.00 92.38 106 PRO A O 1
ATOM 813 N N . LEU A 1 107 ? -19.096 3.488 -2.882 1.00 92.00 107 LEU A N 1
ATOM 814 C CA . LEU A 1 107 ? -18.024 4.268 -3.505 1.00 92.00 107 LEU A CA 1
ATOM 815 C C . LEU A 1 107 ? -16.882 3.386 -4.043 1.00 92.00 107 LEU A C 1
ATOM 817 O O . LEU A 1 107 ? -16.003 3.900 -4.733 1.00 92.00 107 LEU A O 1
ATOM 821 N N . LEU A 1 108 ? -16.868 2.083 -3.743 1.00 91.31 108 LEU A N 1
ATOM 822 C CA . LEU A 1 108 ? -15.762 1.180 -4.085 1.00 91.31 108 LEU A CA 1
ATOM 823 C C . LEU A 1 108 ? -15.577 1.021 -5.602 1.00 91.31 108 LEU A C 1
ATOM 825 O O . LEU A 1 108 ? -14.476 1.227 -6.109 1.00 91.31 108 LEU A O 1
ATOM 829 N N . ALA A 1 109 ? -16.646 0.730 -6.350 1.00 90.25 109 ALA A N 1
ATOM 830 C CA . ALA A 1 109 ? -16.556 0.503 -7.797 1.00 90.25 109 ALA A CA 1
ATOM 831 C C . ALA A 1 109 ? -16.006 1.731 -8.552 1.00 90.25 109 ALA A C 1
ATOM 833 O O . ALA A 1 109 ? -15.091 1.605 -9.362 1.00 90.25 109 ALA A O 1
ATOM 834 N N . GLN A 1 110 ? -16.494 2.935 -8.227 1.00 88.62 110 GLN A N 1
ATOM 835 C CA . GLN A 1 110 ? -16.012 4.189 -8.826 1.00 88.62 110 GLN A CA 1
ATOM 836 C C . GLN A 1 110 ? -14.581 4.579 -8.400 1.00 88.62 110 GLN A C 1
ATOM 838 O O . GLN A 1 110 ? -13.969 5.425 -9.044 1.00 88.62 110 GLN A O 1
ATOM 843 N N . ASN A 1 111 ? -14.037 3.966 -7.341 1.00 89.38 111 ASN A N 1
ATOM 844 C CA . ASN A 1 111 ? -12.642 4.123 -6.913 1.00 89.38 111 ASN A CA 1
ATOM 845 C C . ASN A 1 111 ? -11.722 2.993 -7.427 1.00 89.38 111 ASN A C 1
ATOM 847 O O . ASN A 1 111 ? -10.576 2.905 -6.994 1.00 89.38 111 ASN A O 1
ATOM 851 N N . GLY A 1 112 ? -12.196 2.136 -8.342 1.00 90.38 112 GLY A N 1
ATOM 852 C CA . GLY A 1 112 ? -11.385 1.096 -8.989 1.00 90.38 112 GLY A CA 1
ATOM 853 C C . GLY A 1 112 ? -11.244 -0.216 -8.208 1.00 90.38 112 GLY A C 1
ATOM 854 O O . GLY A 1 112 ? -10.404 -1.041 -8.559 1.00 90.38 112 GLY A O 1
ATOM 855 N N . TYR A 1 113 ? -12.047 -0.436 -7.164 1.00 94.44 113 TYR A N 1
ATOM 856 C CA . TYR A 1 113 ? -11.983 -1.664 -6.367 1.00 94.44 113 TYR A CA 1
ATOM 857 C C . TYR A 1 113 ? -12.564 -2.873 -7.128 1.00 94.44 113 TYR A C 1
ATOM 859 O O . TYR A 1 113 ? -13.565 -2.734 -7.841 1.00 94.44 113 TYR A O 1
ATOM 867 N N . PRO A 1 114 ? -12.017 -4.086 -6.924 1.00 92.75 114 PRO A N 1
ATOM 868 C CA . PRO A 1 114 ? -12.541 -5.314 -7.518 1.00 92.75 114 PRO A CA 1
ATOM 869 C C . PRO A 1 114 ? -13.857 -5.735 -6.841 1.00 92.75 114 PRO A C 1
ATOM 871 O O . PRO A 1 114 ? -13.862 -6.532 -5.909 1.00 92.75 114 PRO A O 1
ATOM 874 N N . VAL A 1 115 ? -14.993 -5.202 -7.303 1.00 87.81 115 VAL A N 1
ATOM 875 C CA . VAL A 1 115 ? -16.320 -5.527 -6.735 1.00 87.81 115 VAL A CA 1
ATOM 876 C C . VAL A 1 115 ? -16.892 -6.826 -7.324 1.00 87.81 115 VAL A C 1
ATOM 878 O O . VAL A 1 115 ? -17.279 -7.720 -6.577 1.00 87.81 115 VAL A O 1
ATOM 881 N N . ASN A 1 116 ? -16.926 -6.958 -8.656 1.00 85.00 116 ASN A N 1
ATOM 882 C CA . ASN A 1 116 ? -17.227 -8.207 -9.375 1.00 85.00 116 ASN A CA 1
ATOM 883 C C . ASN A 1 116 ? -16.547 -8.190 -10.767 1.00 85.00 116 ASN A C 1
ATOM 885 O O . ASN A 1 116 ? -17.235 -7.986 -11.766 1.00 85.00 116 ASN A O 1
ATOM 889 N N . PRO A 1 117 ? -15.213 -8.344 -10.863 1.00 82.75 117 PRO A N 1
ATOM 890 C CA . PRO A 1 117 ? -14.540 -8.451 -12.156 1.00 82.75 117 PRO A CA 1
ATOM 891 C C . PRO A 1 117 ? -14.958 -9.736 -12.885 1.00 82.75 117 PRO A C 1
ATOM 893 O O . PRO A 1 117 ? -14.952 -10.820 -12.300 1.00 82.75 117 PRO A O 1
ATOM 896 N N . THR A 1 118 ? -15.308 -9.622 -14.165 1.00 81.50 118 THR A N 1
ATOM 897 C CA . THR A 1 118 ? -15.693 -10.755 -15.020 1.00 81.50 118 THR A CA 1
ATOM 898 C C . THR A 1 118 ? -14.520 -11.127 -15.921 1.00 81.50 118 THR A C 1
ATOM 900 O O . THR A 1 118 ? -14.166 -10.295 -16.748 1.00 81.50 118 THR A O 1
ATOM 903 N N . PRO A 1 119 ? -13.910 -12.325 -15.822 1.00 74.81 119 PRO A N 1
ATOM 904 C CA . PRO A 1 119 ? -12.774 -12.693 -16.669 1.00 74.81 119 PRO A CA 1
ATOM 905 C C . PRO A 1 119 ? -13.094 -12.522 -18.161 1.00 74.81 119 PRO A C 1
ATOM 907 O O . PRO A 1 119 ? -13.945 -13.219 -18.713 1.00 74.81 119 PRO A O 1
ATOM 910 N N . SER A 1 120 ? -12.408 -11.576 -18.798 1.00 68.12 120 SER A N 1
ATOM 911 C CA . SER A 1 120 ? -12.596 -11.183 -20.196 1.00 68.12 120 SER A CA 1
ATOM 912 C C . SER A 1 120 ? -11.244 -11.180 -20.899 1.00 68.12 120 SER A C 1
ATOM 914 O O . SER A 1 120 ? -10.202 -11.041 -20.267 1.00 68.12 120 SER A O 1
ATOM 916 N N . ARG A 1 121 ? -11.259 -11.334 -22.224 1.00 62.94 121 ARG A N 1
ATOM 917 C CA . ARG A 1 121 ? -10.065 -11.273 -23.082 1.00 62.94 121 ARG A CA 1
ATOM 918 C C . ARG A 1 121 ? -10.049 -9.990 -23.915 1.00 62.94 121 ARG A C 1
ATOM 920 O O . ARG A 1 121 ? -9.738 -10.012 -25.104 1.00 62.94 121 ARG A O 1
ATOM 927 N N . SER A 1 122 ? -10.447 -8.879 -23.304 1.00 53.19 122 SER A N 1
ATOM 928 C CA . SER A 1 122 ? -10.734 -7.579 -23.934 1.00 53.19 122 SER A CA 1
ATOM 929 C C . SER A 1 122 ? -9.474 -6.773 -24.296 1.00 53.19 122 SER A C 1
ATOM 931 O O . SER A 1 122 ? -9.400 -5.570 -24.079 1.00 53.19 122 SER A O 1
ATOM 933 N N . GLY A 1 123 ? -8.491 -7.446 -24.897 1.00 54.75 123 GLY A N 1
ATOM 934 C CA . GLY A 1 123 ? -7.218 -6.869 -25.334 1.00 54.75 123 GLY A CA 1
ATOM 935 C C . GLY A 1 123 ? -6.098 -7.909 -25.394 1.00 54.75 123 GLY A C 1
ATOM 936 O O . GLY A 1 123 ? -5.256 -7.864 -26.290 1.00 54.75 123 GLY A O 1
ATOM 937 N N . LEU A 1 124 ? -6.112 -8.895 -24.489 1.00 55.44 124 LEU A N 1
ATOM 938 C CA . LEU A 1 124 ? -5.068 -9.917 -24.422 1.00 55.44 124 LEU A CA 1
ATOM 939 C C . LEU A 1 124 ? -5.270 -11.052 -25.443 1.00 55.44 124 LEU A C 1
ATOM 941 O O . LEU A 1 124 ? -6.259 -11.802 -25.440 1.00 55.44 124 LEU A O 1
ATOM 945 N N . SER A 1 125 ? -4.238 -11.254 -26.268 1.00 49.66 125 SER A N 1
ATOM 946 C CA . SER A 1 125 ? -4.056 -12.494 -27.028 1.00 49.66 125 SER A CA 1
ATOM 947 C C . SER A 1 125 ? -3.840 -13.687 -26.073 1.00 49.66 125 SER A C 1
ATOM 949 O O . SER A 1 125 ? -3.887 -13.543 -24.853 1.00 49.66 125 SER A O 1
ATOM 951 N N . SER A 1 126 ? -3.605 -14.896 -26.590 1.00 52.88 126 SER A N 1
ATOM 952 C CA . SER A 1 126 ? -3.252 -16.046 -25.736 1.00 52.88 126 SER A CA 1
ATOM 953 C C . SER A 1 126 ? -1.931 -15.859 -24.971 1.00 52.88 126 SER A C 1
ATOM 955 O O . SER A 1 126 ? -1.663 -16.609 -24.041 1.00 52.88 126 SER A O 1
ATOM 957 N N . ASN A 1 127 ? -1.136 -14.847 -25.331 1.00 62.62 127 ASN A N 1
ATOM 958 C CA . ASN A 1 127 ? -0.050 -14.297 -24.524 1.00 62.62 127 ASN A CA 1
ATOM 959 C C . ASN A 1 127 ? -0.271 -12.786 -24.322 1.00 62.62 127 ASN A C 1
ATOM 961 O O . ASN A 1 127 ? -0.830 -12.116 -25.193 1.00 62.62 127 ASN A O 1
ATOM 965 N N . ILE A 1 128 ? 0.238 -12.228 -23.220 1.00 79.25 128 ILE A N 1
ATOM 966 C CA . ILE A 1 128 ? 0.163 -10.783 -22.911 1.00 79.25 128 ILE A CA 1
ATOM 967 C C . ILE A 1 128 ? 0.810 -9.915 -24.010 1.00 79.25 128 ILE A C 1
ATOM 969 O O . ILE A 1 128 ? 0.342 -8.811 -24.283 1.00 79.25 128 ILE A O 1
ATOM 973 N N . GLY A 1 129 ? 1.828 -10.447 -24.694 1.00 86.62 129 GLY A N 1
ATOM 974 C CA . GLY A 1 129 ? 2.358 -9.898 -25.943 1.00 86.62 129 GLY A CA 1
ATOM 975 C C . GLY A 1 129 ? 3.011 -8.526 -25.790 1.00 86.62 129 GLY A C 1
ATOM 976 O O . GLY A 1 129 ? 3.715 -8.266 -24.813 1.00 86.62 129 GLY A O 1
ATOM 977 N N . ILE A 1 130 ? 2.787 -7.659 -26.782 1.00 91.38 130 ILE A N 1
ATOM 978 C CA . ILE A 1 130 ? 3.383 -6.322 -26.844 1.00 91.38 130 ILE A CA 1
ATOM 979 C C . ILE A 1 130 ? 2.656 -5.372 -25.889 1.00 91.38 130 ILE A C 1
ATOM 981 O O . ILE A 1 130 ? 1.454 -5.149 -26.016 1.00 91.38 130 ILE A O 1
ATOM 985 N N . GLN A 1 131 ? 3.414 -4.775 -24.973 1.00 93.19 131 GLN A N 1
ATOM 986 C CA . GLN A 1 131 ? 2.969 -3.775 -24.004 1.00 93.19 131 GLN A CA 1
ATOM 987 C C . GLN A 1 131 ? 3.856 -2.525 -24.091 1.00 93.19 131 GLN A C 1
ATOM 989 O O . GLN A 1 131 ? 4.934 -2.552 -24.688 1.00 93.19 131 GLN A O 1
ATOM 994 N N . HIS A 1 132 ? 3.413 -1.411 -23.508 1.00 94.44 132 HIS A N 1
ATOM 995 C CA . HIS A 1 132 ? 4.236 -0.204 -23.368 1.00 94.44 132 HIS A CA 1
ATOM 996 C C . HIS A 1 132 ? 4.886 -0.178 -21.984 1.00 94.44 132 HIS A C 1
ATOM 998 O O . HIS A 1 132 ? 4.278 -0.598 -21.004 1.00 94.44 132 HIS A O 1
ATOM 1004 N N . CYS A 1 133 ? 6.134 0.284 -21.899 1.00 95.19 133 CYS A N 1
ATOM 1005 C CA . CYS A 1 133 ? 6.860 0.311 -20.634 1.00 95.19 133 CYS A CA 1
ATOM 1006 C C . CYS A 1 133 ? 6.398 1.469 -19.732 1.00 95.19 133 CYS A C 1
ATOM 1008 O O . CYS A 1 133 ? 6.594 2.627 -20.099 1.00 95.19 133 CYS A O 1
ATOM 1010 N N . ASP A 1 134 ? 5.901 1.176 -18.524 1.00 93.38 134 ASP A N 1
ATOM 1011 C CA . ASP A 1 134 ? 5.429 2.157 -17.520 1.00 93.38 134 ASP A CA 1
ATOM 1012 C C . ASP A 1 134 ? 6.466 3.254 -17.195 1.00 93.38 134 ASP A C 1
ATOM 1014 O O . ASP A 1 134 ? 6.120 4.342 -16.733 1.00 93.38 134 ASP A O 1
ATOM 1018 N N . ARG A 1 135 ? 7.755 2.957 -17.413 1.00 93.69 135 ARG A N 1
ATOM 1019 C CA . ARG A 1 135 ? 8.898 3.813 -17.066 1.00 93.69 135 ARG A CA 1
ATOM 1020 C C . ARG A 1 135 ? 9.369 4.727 -18.199 1.00 93.69 135 ARG A C 1
ATOM 1022 O O . ARG A 1 135 ? 9.699 5.882 -17.946 1.00 93.69 135 ARG A O 1
ATOM 1029 N N . CYS A 1 136 ? 9.442 4.214 -19.428 1.00 93.19 136 CYS A N 1
ATOM 1030 C CA . CYS A 1 136 ? 10.058 4.906 -20.574 1.00 93.19 136 CYS A CA 1
ATOM 1031 C C . CYS A 1 136 ? 9.165 4.974 -21.824 1.00 93.19 136 CYS A C 1
ATOM 1033 O O . CYS A 1 136 ? 9.588 5.485 -22.858 1.00 93.19 136 CYS A O 1
ATOM 1035 N N . ASN A 1 137 ? 7.946 4.432 -21.751 1.00 92.88 137 ASN A N 1
ATOM 1036 C CA . ASN A 1 137 ? 6.937 4.358 -22.813 1.00 92.88 137 ASN A CA 1
ATOM 1037 C C . ASN A 1 137 ? 7.372 3.664 -24.127 1.00 92.88 137 ASN A C 1
ATOM 1039 O O . ASN A 1 137 ? 6.597 3.615 -25.079 1.00 92.88 137 ASN A O 1
ATOM 1043 N N . LYS A 1 138 ? 8.577 3.081 -24.200 1.00 94.25 138 LYS A N 1
ATOM 1044 C CA . LYS A 1 138 ? 9.006 2.223 -25.319 1.00 94.25 138 LYS A CA 1
ATOM 1045 C C . LYS A 1 138 ? 8.196 0.914 -25.302 1.00 94.25 138 LYS A C 1
ATOM 1047 O O . LYS A 1 138 ? 7.984 0.339 -24.231 1.00 94.25 138 LYS A O 1
ATOM 1052 N N . ALA A 1 139 ? 7.738 0.460 -26.469 1.00 95.31 139 ALA A N 1
ATOM 1053 C CA . ALA A 1 139 ? 6.962 -0.774 -26.616 1.00 95.31 139 ALA A CA 1
ATOM 1054 C C . ALA A 1 139 ? 7.864 -2.023 -26.622 1.00 95.31 139 ALA A C 1
ATOM 1056 O O . ALA A 1 139 ? 8.940 -2.004 -27.222 1.00 95.31 139 ALA A O 1
ATOM 1057 N N . PHE A 1 140 ? 7.424 -3.104 -25.973 1.00 95.19 140 PHE A N 1
ATOM 1058 C CA . PHE A 1 140 ? 8.183 -4.349 -25.828 1.00 95.19 140 PHE A CA 1
ATOM 1059 C C . PHE A 1 140 ? 7.272 -5.582 -25.722 1.00 95.19 140 PHE A C 1
ATOM 1061 O O . PHE A 1 140 ? 6.168 -5.502 -25.192 1.00 95.19 140 PHE A O 1
ATOM 1068 N N . ASP A 1 141 ? 7.730 -6.729 -26.223 1.00 93.94 141 ASP A N 1
ATOM 1069 C CA . ASP A 1 141 ? 7.038 -8.021 -26.127 1.00 93.94 141 ASP A CA 1
ATOM 1070 C C . ASP A 1 141 ? 7.367 -8.697 -24.784 1.00 93.94 141 ASP A C 1
ATOM 1072 O O . ASP A 1 141 ? 8.501 -9.126 -24.565 1.00 93.94 141 ASP A O 1
ATOM 1076 N N . VAL A 1 142 ? 6.395 -8.775 -23.868 1.00 92.69 142 VAL A N 1
ATOM 1077 C CA . VAL A 1 142 ? 6.594 -9.210 -22.468 1.00 92.69 142 VAL A CA 1
ATOM 1078 C C . VAL A 1 142 ? 7.198 -10.626 -22.361 1.00 92.69 142 VAL A C 1
ATOM 1080 O O . VAL A 1 142 ? 8.194 -10.780 -21.649 1.00 92.69 142 VAL A O 1
ATOM 1083 N N . PRO A 1 143 ? 6.714 -11.654 -23.095 1.00 91.25 143 PRO A N 1
ATOM 1084 C CA . PRO A 1 143 ? 7.385 -12.955 -23.209 1.00 91.25 143 PRO A CA 1
ATOM 1085 C C . PRO A 1 143 ? 8.853 -12.929 -23.670 1.00 91.25 143 PRO A C 1
ATOM 1087 O O . PRO A 1 143 ? 9.571 -13.897 -23.428 1.00 91.25 143 PRO A O 1
ATOM 1090 N N . LYS A 1 144 ? 9.308 -11.860 -24.338 1.00 93.44 144 LYS A N 1
ATOM 1091 C CA . LYS A 1 144 ? 10.673 -11.704 -24.876 1.00 93.44 144 LYS A CA 1
ATOM 1092 C C . LYS A 1 144 ? 11.432 -10.527 -24.248 1.00 93.44 144 LYS A C 1
ATOM 1094 O O . LYS A 1 144 ? 12.361 -10.007 -24.859 1.00 93.44 144 LYS A O 1
ATOM 1099 N N . VAL A 1 145 ? 11.049 -10.100 -23.043 1.00 93.69 145 VAL A N 1
ATOM 1100 C CA . VAL A 1 145 ? 11.562 -8.891 -22.370 1.00 93.69 145 VAL A CA 1
ATOM 1101 C C . VAL A 1 145 ? 13.094 -8.770 -22.333 1.00 93.69 145 VAL A C 1
ATOM 1103 O O . VAL A 1 145 ? 13.609 -7.674 -22.535 1.00 93.69 145 VAL A O 1
ATOM 1106 N N . ASP A 1 146 ? 13.838 -9.866 -22.141 1.00 94.12 146 ASP A N 1
ATOM 1107 C CA . ASP A 1 146 ? 15.310 -9.831 -22.086 1.00 94.12 146 ASP A CA 1
ATOM 1108 C C . ASP A 1 146 ? 15.960 -9.451 -23.436 1.00 94.12 146 ASP A C 1
ATOM 1110 O O . ASP A 1 146 ? 17.108 -9.015 -23.459 1.00 94.12 146 ASP A O 1
ATOM 1114 N N . ASN A 1 147 ? 15.226 -9.535 -24.555 1.00 94.94 147 ASN A N 1
ATOM 1115 C CA . ASN A 1 147 ? 15.706 -9.128 -25.881 1.00 94.94 147 ASN A CA 1
ATOM 1116 C C . ASN A 1 147 ? 15.702 -7.600 -26.091 1.00 94.94 147 ASN A C 1
ATOM 1118 O O . ASN A 1 147 ? 16.229 -7.133 -27.099 1.00 94.94 147 ASN A O 1
ATOM 1122 N N . TYR A 1 148 ? 15.088 -6.824 -25.190 1.00 93.44 148 TYR A N 1
ATOM 1123 C CA . TYR A 1 148 ? 14.931 -5.368 -25.335 1.00 93.44 148 TYR A CA 1
ATOM 1124 C C . TYR A 1 148 ? 16.032 -4.551 -24.643 1.00 93.44 148 TYR A C 1
ATOM 1126 O O . TYR A 1 148 ? 16.086 -3.334 -24.812 1.00 93.44 148 TYR A O 1
ATOM 1134 N N . GLY A 1 149 ? 16.931 -5.208 -23.905 1.00 92.25 149 GLY A N 1
ATOM 1135 C CA . GLY A 1 149 ? 17.998 -4.544 -23.159 1.00 92.25 149 GLY A CA 1
ATOM 1136 C C . GLY A 1 149 ? 17.495 -3.770 -21.936 1.00 92.25 149 GLY A C 1
ATOM 1137 O O . GLY A 1 149 ? 16.417 -4.036 -21.396 1.00 92.25 149 GLY A O 1
ATOM 1138 N N . SER A 1 150 ? 18.313 -2.828 -21.469 1.00 95.81 150 SER A N 1
ATOM 1139 C CA . SER A 1 150 ? 18.056 -2.058 -20.257 1.00 95.81 150 SER A CA 1
ATOM 1140 C C . SER A 1 150 ? 17.106 -0.876 -20.484 1.00 95.81 150 SER A C 1
ATOM 1142 O O . SER A 1 150 ? 17.210 -0.100 -21.436 1.00 95.81 150 SER A O 1
ATOM 1144 N N . CYS A 1 151 ? 16.180 -0.701 -19.544 1.00 96.38 151 CYS A N 1
ATOM 1145 C CA . CYS A 1 151 ? 15.223 0.394 -19.536 1.00 96.38 151 CYS A CA 1
ATOM 1146 C C . CYS A 1 151 ? 15.827 1.615 -18.831 1.00 96.38 151 CYS A C 1
ATOM 1148 O O . CYS A 1 151 ? 15.901 1.643 -17.602 1.00 96.38 151 CYS A O 1
ATOM 1150 N N . LYS A 1 152 ? 16.194 2.649 -19.594 1.00 95.94 152 LYS A N 1
ATOM 1151 C CA . LYS A 1 152 ? 16.548 3.985 -19.077 1.00 95.94 152 LYS A CA 1
ATOM 1152 C C . LYS A 1 152 ? 15.292 4.824 -18.850 1.00 95.94 152 LYS A C 1
ATOM 1154 O O . LYS A 1 152 ? 14.388 4.791 -19.684 1.00 95.94 152 LYS A O 1
ATOM 1159 N N . TYR A 1 153 ? 15.202 5.509 -17.708 1.00 94.69 153 TYR A N 1
ATOM 1160 C CA . TYR A 1 153 ? 13.998 6.242 -17.300 1.00 94.69 153 TYR A CA 1
ATOM 1161 C C . TYR A 1 153 ? 14.240 7.308 -16.215 1.00 94.69 153 TYR A C 1
ATOM 1163 O O . TYR A 1 153 ? 15.332 7.446 -15.659 1.00 94.69 153 TYR A O 1
ATOM 1171 N N . HIS A 1 154 ? 13.184 8.056 -15.887 1.00 92.88 154 HIS A N 1
ATOM 1172 C CA . HIS A 1 154 ? 13.113 8.953 -14.733 1.00 92.88 154 HIS A CA 1
ATOM 1173 C C . HIS A 1 154 ? 12.003 8.473 -13.785 1.00 92.88 154 HIS A C 1
ATOM 1175 O O . HIS A 1 154 ? 10.836 8.442 -14.170 1.00 92.88 154 HIS A O 1
ATOM 1181 N N . TRP A 1 155 ? 12.331 8.109 -12.540 1.00 90.06 155 TRP A N 1
ATOM 1182 C CA . TRP A 1 155 ? 11.331 7.616 -11.574 1.00 90.06 155 TRP A CA 1
ATOM 1183 C C . TRP A 1 155 ? 10.359 8.701 -11.084 1.00 90.06 155 TRP A C 1
ATOM 1185 O O . TRP A 1 155 ? 9.234 8.402 -10.682 1.00 90.06 155 TRP A O 1
ATOM 1195 N N . ALA A 1 156 ? 10.788 9.965 -11.080 1.00 88.50 156 ALA A N 1
ATOM 1196 C CA . ALA A 1 156 ? 9.973 11.082 -10.622 1.00 88.50 156 ALA A CA 1
ATOM 1197 C C . ALA A 1 156 ? 9.153 11.660 -11.781 1.00 88.50 156 ALA A C 1
ATOM 1199 O O . ALA A 1 156 ? 9.703 12.013 -12.820 1.00 88.50 156 ALA A O 1
ATOM 1200 N N . ARG A 1 157 ? 7.840 11.845 -11.589 1.00 87.62 157 ARG A N 1
ATOM 1201 C CA . ARG A 1 157 ? 7.001 12.553 -12.573 1.00 87.62 157 ARG A CA 1
ATOM 1202 C C . ARG A 1 157 ? 7.488 14.003 -12.762 1.00 87.62 157 ARG A C 1
ATOM 1204 O O . ARG A 1 157 ? 7.833 14.635 -11.756 1.00 87.62 157 ARG A O 1
ATOM 1211 N N . PRO A 1 158 ? 7.465 14.554 -13.995 1.00 90.31 158 PRO A N 1
ATOM 1212 C CA . PRO A 1 158 ? 7.839 15.941 -14.243 1.00 90.31 158 PRO A CA 1
ATOM 1213 C C . PRO A 1 158 ? 7.070 16.929 -13.367 1.00 90.31 158 PRO A C 1
ATOM 1215 O O . PRO A 1 158 ? 5.862 16.784 -13.161 1.00 90.31 158 PRO A O 1
ATOM 1218 N N . ARG A 1 159 ? 7.756 17.973 -12.907 1.00 88.62 159 ARG A N 1
ATOM 1219 C CA . ARG A 1 159 ? 7.145 19.134 -12.249 1.00 88.62 159 ARG A CA 1
ATOM 1220 C C . ARG A 1 159 ? 7.310 20.369 -13.120 1.00 88.62 159 ARG A C 1
ATOM 1222 O O . ARG A 1 159 ? 8.252 20.459 -13.901 1.00 88.62 159 ARG A O 1
ATOM 1229 N N . LEU A 1 160 ? 6.382 21.311 -12.979 1.00 88.56 160 LEU A N 1
ATOM 1230 C CA . LEU A 1 160 ? 6.544 22.645 -13.542 1.00 88.56 160 LEU A CA 1
ATOM 1231 C C . LEU A 1 160 ? 7.491 23.448 -12.639 1.00 88.56 160 LEU A C 1
ATOM 1233 O O . LEU A 1 160 ? 7.366 23.402 -11.414 1.00 88.56 160 LEU A O 1
ATOM 1237 N N . GLY A 1 161 ? 8.433 24.145 -13.257 1.00 80.25 161 GLY A N 1
ATOM 1238 C CA . GLY A 1 161 ? 9.436 25.003 -12.639 1.00 80.25 161 GLY A CA 1
ATOM 1239 C C . GLY A 1 161 ? 9.849 26.090 -13.628 1.00 80.25 161 GLY A C 1
ATOM 1240 O O . GLY A 1 161 ? 9.009 26.599 -14.367 1.00 80.25 161 GLY A O 1
ATOM 1241 N N . GLY A 1 162 ? 11.134 26.439 -13.656 1.00 68.56 162 GLY A N 1
ATOM 1242 C CA . GLY A 1 162 ? 11.617 27.605 -14.397 1.00 68.56 162 GLY A CA 1
ATOM 1243 C C . GLY A 1 162 ? 11.301 28.917 -13.672 1.00 68.56 162 GLY A C 1
ATOM 1244 O O . GLY A 1 162 ? 11.024 28.933 -12.470 1.00 68.56 162 GLY A O 1
ATOM 1245 N N . ASN A 1 163 ? 11.366 30.030 -14.400 1.00 70.69 163 ASN A N 1
ATOM 1246 C CA . ASN A 1 163 ? 11.001 31.351 -13.883 1.00 70.69 163 ASN A CA 1
ATOM 1247 C C . ASN A 1 163 ? 9.567 31.723 -14.313 1.00 70.69 163 ASN A C 1
ATOM 1249 O O . ASN A 1 163 ? 8.995 31.100 -15.204 1.00 70.69 163 ASN A O 1
ATOM 1253 N N . ALA A 1 164 ? 8.979 32.750 -13.691 1.00 71.38 164 ALA A N 1
ATOM 1254 C CA . ALA A 1 164 ? 7.579 33.129 -13.929 1.00 71.38 164 ALA A CA 1
ATOM 1255 C C . ALA A 1 164 ? 7.257 33.515 -15.391 1.00 71.38 164 ALA A C 1
ATOM 1257 O O . ALA A 1 164 ? 6.096 33.459 -15.787 1.00 71.38 164 ALA A O 1
ATOM 1258 N N . ASN A 1 165 ? 8.272 33.870 -16.188 1.00 72.62 165 ASN A N 1
ATOM 1259 C CA . ASN A 1 165 ? 8.122 34.297 -17.581 1.00 72.62 165 ASN A CA 1
ATOM 1260 C C . ASN A 1 165 ? 8.382 33.158 -18.587 1.00 72.62 165 ASN A C 1
ATOM 1262 O O . ASN A 1 165 ? 8.025 33.283 -19.756 1.00 72.62 165 ASN A O 1
ATOM 1266 N N . MET A 1 166 ? 9.011 32.062 -18.154 1.00 69.69 166 MET A N 1
ATOM 1267 C CA . MET A 1 166 ? 9.341 30.897 -18.976 1.00 69.69 166 MET A CA 1
ATOM 1268 C C . MET A 1 166 ? 9.219 29.618 -18.124 1.00 69.69 166 MET A C 1
ATOM 1270 O O . MET A 1 166 ? 10.217 29.135 -17.578 1.00 69.69 166 MET A O 1
ATOM 1274 N N . PRO A 1 167 ? 7.990 29.090 -17.959 1.00 78.31 167 PRO A N 1
ATOM 1275 C CA . PRO A 1 167 ? 7.738 27.915 -17.136 1.00 78.31 167 PRO A CA 1
ATOM 1276 C C . PRO A 1 167 ? 8.177 26.633 -17.856 1.00 78.31 167 PRO A C 1
ATOM 1278 O O . PRO A 1 167 ? 7.574 26.209 -18.843 1.00 78.31 167 PRO A O 1
ATOM 1281 N N . GLU A 1 168 ? 9.217 25.989 -17.336 1.00 86.00 168 GLU A N 1
ATOM 1282 C CA . GLU A 1 168 ? 9.809 24.771 -17.897 1.00 86.00 168 GLU A CA 1
ATOM 1283 C C . GLU A 1 168 ? 9.373 23.530 -17.103 1.00 86.00 168 GLU A C 1
ATOM 1285 O O . GLU A 1 168 ? 9.117 23.597 -15.899 1.00 86.00 168 GLU A O 1
ATOM 1290 N N . LYS A 1 169 ? 9.279 22.367 -17.760 1.00 91.12 169 LYS A N 1
ATOM 1291 C CA . LYS A 1 169 ? 9.072 21.087 -17.068 1.00 91.12 169 LYS A CA 1
ATOM 1292 C C . LYS A 1 169 ? 10.416 20.423 -16.802 1.00 91.12 169 LYS A C 1
ATOM 1294 O O . LYS A 1 169 ? 11.181 20.207 -17.736 1.00 91.12 169 LYS A O 1
ATOM 1299 N N . PHE A 1 170 ? 10.654 20.025 -15.556 1.00 90.81 170 PHE A N 1
ATOM 1300 C CA . PHE A 1 170 ? 11.882 19.355 -15.126 1.00 90.81 170 PHE A CA 1
ATOM 1301 C C . PHE A 1 170 ? 11.579 18.052 -14.377 1.00 90.81 170 PHE A C 1
ATOM 1303 O O . PHE A 1 170 ? 10.501 17.886 -13.798 1.00 90.81 170 PHE A O 1
ATOM 1310 N N . TYR A 1 171 ? 12.537 17.129 -14.377 1.00 91.25 171 TYR A N 1
ATOM 1311 C CA . TYR A 1 171 ? 12.479 15.850 -13.673 1.00 91.25 171 TYR A CA 1
ATOM 1312 C C . TYR A 1 171 ? 13.090 15.970 -12.264 1.00 91.25 171 TYR A C 1
ATOM 1314 O O . TYR A 1 171 ? 14.309 16.109 -12.147 1.00 91.25 171 TYR A O 1
ATOM 1322 N N . PRO A 1 172 ? 12.308 15.870 -11.166 1.00 90.31 172 PRO A N 1
ATOM 1323 C CA . PRO A 1 172 ? 12.821 16.085 -9.803 1.00 90.31 172 PRO A CA 1
ATOM 1324 C C . PRO A 1 172 ? 13.889 15.087 -9.330 1.00 90.31 172 PRO A C 1
ATOM 1326 O O . PRO A 1 172 ? 14.535 15.325 -8.317 1.00 90.31 172 PRO A O 1
ATOM 1329 N N . CYS A 1 173 ? 14.064 13.968 -10.034 1.00 89.81 173 CYS A N 1
ATOM 1330 C CA . CYS A 1 173 ? 15.050 12.931 -9.730 1.00 89.81 173 CYS A CA 1
ATOM 1331 C C . CYS A 1 173 ? 16.490 13.289 -10.137 1.00 89.81 173 CYS A C 1
ATOM 1333 O O . CYS A 1 173 ? 17.426 12.745 -9.564 1.00 89.81 173 CYS A O 1
ATOM 1335 N N . CYS A 1 174 ? 16.669 14.185 -11.111 1.00 91.62 174 CYS A N 1
ATOM 1336 C CA . CYS A 1 174 ? 17.981 14.627 -11.612 1.00 91.62 174 CYS A CA 1
ATOM 1337 C C . CYS A 1 174 ? 18.070 16.144 -11.859 1.00 91.62 174 CYS A C 1
ATOM 1339 O O . CYS A 1 174 ? 19.114 16.641 -12.271 1.00 91.62 174 CYS A O 1
ATOM 1341 N N . ASN A 1 175 ? 16.974 16.874 -11.635 1.00 89.00 175 ASN A N 1
ATOM 1342 C CA . ASN A 1 175 ? 16.803 18.302 -11.902 1.00 89.00 175 ASN A CA 1
ATOM 1343 C C . ASN A 1 175 ? 17.077 18.734 -13.363 1.00 89.00 175 ASN A C 1
ATOM 1345 O O . ASN A 1 175 ? 17.378 19.897 -13.619 1.00 89.00 175 ASN A O 1
ATOM 1349 N N . GLN A 1 176 ? 16.958 17.809 -14.323 1.00 90.06 176 GLN A N 1
ATOM 1350 C CA . GLN A 1 176 ? 17.109 18.085 -15.757 1.00 90.06 176 GLN A CA 1
ATOM 1351 C C . GLN A 1 176 ? 15.767 18.479 -16.406 1.00 90.06 176 GLN A C 1
ATOM 1353 O O . GLN A 1 176 ? 14.724 17.964 -15.984 1.00 90.06 176 GLN A O 1
ATOM 1358 N N . PRO A 1 177 ? 15.764 19.321 -17.458 1.00 90.75 177 PRO A N 1
ATOM 1359 C CA . PRO A 1 177 ? 14.588 19.565 -18.294 1.00 90.75 177 PRO A CA 1
ATOM 1360 C C . PRO A 1 177 ? 14.024 18.294 -18.941 1.00 90.75 177 PRO A C 1
ATOM 1362 O O . PRO A 1 177 ? 14.754 17.348 -19.255 1.00 90.75 177 PRO A O 1
ATOM 1365 N N . VAL A 1 178 ? 12.715 18.277 -19.195 1.00 91.00 178 VAL A N 1
ATOM 1366 C CA . VAL A 1 178 ? 12.063 17.190 -19.941 1.00 91.00 178 VAL A CA 1
ATOM 1367 C C . VAL A 1 178 ? 12.573 17.174 -21.384 1.00 91.00 178 VAL A C 1
ATOM 1369 O O . VAL A 1 178 ? 12.362 18.127 -22.127 1.00 91.00 178 VAL A O 1
ATOM 1372 N N . GLY A 1 179 ? 13.212 16.069 -21.778 1.00 88.50 179 GLY A N 1
ATOM 1373 C CA . GLY A 1 179 ? 13.823 15.888 -23.100 1.00 88.50 179 GLY A CA 1
ATOM 1374 C C . GLY A 1 179 ? 15.346 16.068 -23.131 1.00 88.50 179 GLY A C 1
ATOM 1375 O O . GLY A 1 179 ? 15.951 15.800 -24.163 1.00 88.50 179 GLY A O 1
ATOM 1376 N N . ALA A 1 180 ? 15.982 16.460 -22.019 1.00 89.56 180 ALA A N 1
ATOM 1377 C CA . ALA A 1 180 ? 17.441 16.596 -21.941 1.00 89.56 180 ALA A CA 1
ATOM 1378 C C . ALA A 1 180 ? 18.198 15.248 -21.872 1.00 89.56 180 ALA A C 1
ATOM 1380 O O . ALA A 1 180 ? 19.398 15.203 -22.135 1.00 89.56 180 ALA A O 1
ATOM 1381 N N . SER A 1 181 ? 17.521 14.153 -21.514 1.00 91.50 181 SER A N 1
ATOM 1382 C CA . SER A 1 181 ? 18.051 12.783 -21.540 1.00 91.50 181 SER A CA 1
ATOM 1383 C C . SER A 1 181 ? 16.915 11.757 -21.703 1.00 91.50 181 SER A C 1
ATOM 1385 O O . SER A 1 181 ? 15.740 12.100 -21.567 1.00 91.50 181 SER A O 1
ATOM 1387 N N . GLU A 1 182 ? 17.250 10.493 -22.003 1.00 90.06 182 GLU A N 1
ATOM 1388 C CA . GLU A 1 182 ? 16.276 9.382 -21.981 1.00 90.06 182 GLU A CA 1
ATOM 1389 C C . GLU A 1 182 ? 15.901 8.937 -20.553 1.00 90.06 182 GLU A C 1
ATOM 1391 O O . GLU A 1 182 ? 14.930 8.206 -20.358 1.00 90.06 182 GLU A O 1
ATOM 1396 N N . GLY A 1 183 ? 16.699 9.322 -19.556 1.00 92.88 183 GLY A N 1
ATOM 1397 C CA . GLY A 1 183 ? 16.588 8.830 -18.193 1.00 92.88 183 GLY A CA 1
ATOM 1398 C C . GLY A 1 183 ? 17.815 9.150 -17.346 1.00 92.88 183 GLY A C 1
ATOM 1399 O O . GLY A 1 183 ? 18.909 9.370 -17.863 1.00 92.88 183 GLY A O 1
ATOM 1400 N N . CYS A 1 184 ? 17.626 9.138 -16.027 1.00 93.50 184 CYS A N 1
ATOM 1401 C CA . CYS A 1 184 ? 18.694 9.253 -15.030 1.00 93.50 184 CYS A CA 1
ATOM 1402 C C . CYS A 1 184 ? 18.855 7.994 -14.161 1.00 93.50 184 CYS A C 1
ATOM 1404 O O . CYS A 1 184 ? 19.770 7.935 -13.347 1.00 93.50 184 CYS A O 1
ATOM 1406 N N . GLU A 1 185 ? 17.966 7.011 -14.313 1.00 93.31 185 GLU A N 1
ATOM 1407 C CA . GLU A 1 185 ? 18.092 5.664 -13.756 1.00 93.31 185 GLU A CA 1
ATOM 1408 C C . GLU A 1 185 ? 17.995 4.631 -14.880 1.00 93.31 185 GLU A C 1
ATOM 1410 O O . GLU A 1 185 ? 17.398 4.882 -15.931 1.00 93.31 185 GLU A O 1
ATOM 1415 N N . GLU A 1 186 ? 18.585 3.463 -14.649 1.00 95.00 186 GLU A N 1
ATOM 1416 C CA . GLU A 1 186 ? 18.636 2.356 -15.596 1.00 95.00 186 GLU A CA 1
ATOM 1417 C C . GLU A 1 186 ? 18.271 1.058 -14.872 1.00 95.00 186 GLU A C 1
ATOM 1419 O O . GLU A 1 186 ? 18.835 0.742 -13.827 1.00 95.00 186 GLU A O 1
ATOM 1424 N N . ALA A 1 187 ? 17.302 0.324 -15.417 1.00 94.56 187 ALA A N 1
ATOM 1425 C CA . ALA A 1 187 ? 16.850 -0.967 -14.907 1.00 94.56 187 ALA A CA 1
ATOM 1426 C C . ALA A 1 187 ? 17.164 -2.079 -15.922 1.00 94.56 187 ALA A C 1
ATOM 1428 O O . ALA A 1 187 ? 17.120 -1.828 -17.128 1.00 94.56 187 ALA A O 1
ATOM 1429 N N . PRO A 1 188 ? 17.422 -3.325 -15.486 1.00 94.94 188 PRO A N 1
ATOM 1430 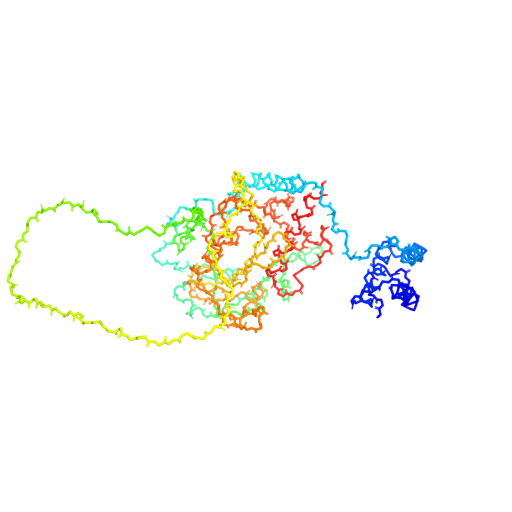C CA . PRO A 1 188 ? 17.829 -4.410 -16.383 1.00 94.94 188 PRO A CA 1
ATOM 1431 C C . PRO A 1 188 ? 16.725 -4.876 -17.344 1.00 94.94 188 PRO A C 1
ATOM 1433 O O . PRO A 1 188 ? 17.016 -5.636 -18.263 1.00 94.94 188 PRO A O 1
ATOM 1436 N N . ARG A 1 189 ? 15.464 -4.470 -17.127 1.00 96.19 189 ARG A N 1
ATOM 1437 C CA . ARG A 1 189 ? 14.301 -4.846 -17.944 1.00 96.19 189 ARG A CA 1
ATOM 1438 C C . ARG A 1 189 ? 13.289 -3.713 -18.062 1.00 96.19 189 ARG A C 1
ATOM 1440 O O . ARG A 1 189 ? 13.194 -2.841 -17.198 1.00 96.19 189 ARG A O 1
ATOM 1447 N N . HIS A 1 190 ? 12.488 -3.784 -19.120 1.00 96.31 190 HIS A N 1
ATOM 1448 C CA . HIS A 1 190 ? 11.240 -3.036 -19.255 1.00 96.31 190 HIS A CA 1
ATOM 1449 C C . HIS A 1 190 ? 10.143 -3.659 -18.373 1.00 96.31 190 HIS A C 1
ATOM 1451 O O . HIS A 1 190 ? 10.168 -4.859 -18.096 1.00 96.31 190 HIS A O 1
ATOM 1457 N N . VAL A 1 191 ? 9.191 -2.841 -17.919 1.00 96.12 191 VAL A N 1
ATOM 1458 C CA . VAL A 1 191 ? 8.127 -3.226 -16.972 1.00 96.12 191 VAL A CA 1
ATOM 1459 C C . VAL A 1 191 ? 6.795 -2.590 -17.365 1.00 96.12 191 VAL A C 1
ATOM 1461 O O . VAL A 1 191 ? 6.797 -1.550 -18.016 1.00 96.12 191 VAL A O 1
ATOM 1464 N N . TYR A 1 192 ? 5.669 -3.185 -16.973 1.00 94.88 192 TYR A N 1
ATOM 1465 C CA . TYR A 1 192 ? 4.329 -2.713 -17.339 1.00 94.88 192 TYR A CA 1
ATOM 1466 C C . TYR A 1 192 ? 3.298 -3.012 -16.234 1.00 94.88 192 TYR A C 1
ATOM 1468 O O . TYR A 1 192 ? 3.476 -3.971 -15.474 1.00 94.88 192 TYR A O 1
ATOM 1476 N N . LYS A 1 193 ? 2.200 -2.248 -16.168 1.00 91.44 193 LYS A N 1
ATOM 1477 C CA . LYS A 1 193 ? 1.036 -2.540 -15.308 1.00 91.44 193 LYS A CA 1
ATOM 1478 C C . LYS A 1 193 ? -0.227 -2.810 -16.136 1.00 91.44 193 LYS A C 1
ATOM 1480 O O . LYS A 1 193 ? -0.630 -2.008 -16.971 1.00 91.44 193 LYS A O 1
ATOM 1485 N N . LEU A 1 194 ? -0.911 -3.919 -15.844 1.00 88.75 194 LEU A N 1
ATOM 1486 C CA . LEU A 1 194 ? -2.293 -4.133 -16.289 1.00 88.75 194 LEU A CA 1
ATOM 1487 C C . LEU A 1 194 ? -3.238 -3.239 -15.472 1.00 88.75 194 LEU A C 1
ATOM 1489 O O . LEU A 1 194 ? -3.178 -3.225 -14.240 1.00 88.75 194 LEU A O 1
ATOM 1493 N N . HIS A 1 195 ? -4.103 -2.496 -16.165 1.00 84.31 195 HIS A N 1
ATOM 1494 C CA . HIS A 1 195 ? -5.033 -1.541 -15.555 1.00 84.31 195 HIS A CA 1
ATOM 1495 C C . HIS A 1 195 ? -6.486 -2.028 -15.503 1.00 84.31 195 HIS A C 1
ATOM 1497 O O . HIS A 1 195 ? -7.214 -1.621 -14.600 1.00 84.31 195 HIS A O 1
ATOM 1503 N N . ASP A 1 196 ? -6.915 -2.872 -16.444 1.00 89.00 196 ASP A N 1
ATOM 1504 C CA . ASP A 1 196 ? -8.287 -3.376 -16.479 1.00 89.00 196 ASP A CA 1
ATOM 1505 C C . ASP A 1 196 ? -8.482 -4.570 -15.529 1.00 89.00 196 ASP A C 1
ATOM 1507 O O . ASP A 1 196 ? -7.681 -5.508 -15.488 1.00 89.00 196 ASP A O 1
ATOM 1511 N N . LEU A 1 197 ? -9.570 -4.539 -14.757 1.00 90.69 197 LEU A N 1
ATOM 1512 C CA . LEU A 1 197 ? -9.866 -5.547 -13.736 1.00 90.69 197 LEU A CA 1
ATOM 1513 C C . LEU A 1 197 ? -10.239 -6.916 -14.325 1.00 90.69 197 LEU A C 1
ATOM 1515 O O . LEU A 1 197 ? -10.060 -7.931 -13.653 1.00 90.69 197 LEU A O 1
ATOM 1519 N N . ASN A 1 198 ? -10.746 -6.960 -15.556 1.00 89.44 198 ASN A N 1
ATOM 1520 C CA . ASN A 1 198 ? -11.145 -8.182 -16.249 1.00 89.44 198 ASN A CA 1
ATOM 1521 C C . ASN A 1 198 ? -9.926 -8.887 -16.851 1.00 89.44 198 ASN A C 1
ATOM 1523 O O . ASN A 1 198 ? -9.805 -10.104 -16.714 1.00 89.44 198 ASN A O 1
ATOM 1527 N N . ASP A 1 199 ? -8.993 -8.119 -17.420 1.00 88.38 199 ASP A N 1
ATOM 1528 C CA . ASP A 1 199 ? -7.682 -8.612 -17.860 1.00 88.38 199 ASP A CA 1
ATOM 1529 C C . ASP A 1 199 ? -6.868 -9.138 -16.660 1.00 88.38 199 ASP A C 1
ATOM 1531 O O . ASP A 1 199 ? -6.337 -10.251 -16.690 1.00 88.38 199 ASP A O 1
ATOM 1535 N N . LEU A 1 200 ? -6.841 -8.389 -15.547 1.00 90.75 200 LEU A N 1
ATOM 1536 C CA . LEU A 1 200 ? -6.225 -8.820 -14.283 1.00 90.75 200 LEU A CA 1
ATOM 1537 C C . LEU A 1 200 ? -6.842 -10.125 -13.744 1.00 90.75 200 LEU A C 1
ATOM 1539 O O . LEU A 1 200 ? -6.102 -10.967 -13.226 1.00 90.75 200 LEU A O 1
ATOM 1543 N N . ALA A 1 201 ? -8.166 -10.292 -13.878 1.00 89.50 201 ALA A N 1
ATOM 1544 C CA . ALA A 1 201 ? -8.917 -11.485 -13.474 1.00 89.50 201 ALA A CA 1
ATOM 1545 C C . ALA A 1 201 ? -8.745 -12.678 -14.426 1.00 89.50 201 ALA A C 1
ATOM 1547 O O . ALA A 1 201 ? -8.866 -13.823 -13.992 1.00 89.50 201 ALA A O 1
ATOM 1548 N N . PHE A 1 202 ? -8.473 -12.428 -15.708 1.00 87.06 202 PHE A N 1
ATOM 1549 C CA . PHE A 1 202 ? -8.124 -13.463 -16.678 1.00 87.06 202 PHE A CA 1
ATOM 1550 C C . PHE A 1 202 ? -6.715 -14.016 -16.418 1.00 87.06 202 PHE A C 1
ATOM 1552 O O . PHE A 1 202 ? -6.506 -15.224 -16.505 1.00 87.06 202 PHE A O 1
ATOM 1559 N N . VAL A 1 203 ? -5.765 -13.147 -16.054 1.00 88.25 203 VAL A N 1
ATOM 1560 C CA . VAL A 1 203 ? -4.364 -13.527 -15.801 1.00 88.25 203 VAL A CA 1
ATOM 1561 C C . VAL A 1 203 ? -4.174 -14.213 -14.440 1.00 88.25 203 VAL A C 1
ATOM 1563 O O . VAL A 1 203 ? -3.513 -15.246 -14.376 1.00 88.25 203 VAL A O 1
ATOM 1566 N N . ILE A 1 204 ? -4.764 -13.688 -13.357 1.00 90.44 204 ILE A N 1
ATOM 1567 C CA . ILE A 1 204 ? -4.849 -14.378 -12.054 1.00 90.44 204 ILE A CA 1
ATOM 1568 C C . ILE A 1 204 ? -6.256 -14.140 -11.472 1.00 90.44 204 ILE A C 1
ATOM 1570 O O . ILE A 1 204 ? -6.557 -13.004 -11.091 1.00 90.44 204 ILE A O 1
ATOM 1574 N N . PRO A 1 205 ? -7.119 -15.171 -11.371 1.00 92.19 205 PRO A N 1
ATOM 1575 C CA . PRO A 1 205 ? -8.497 -15.011 -10.911 1.00 92.19 205 PRO A CA 1
ATOM 1576 C C . PRO A 1 205 ? -8.628 -14.411 -9.511 1.00 92.19 205 PRO A C 1
ATOM 1578 O O . PRO A 1 205 ? -8.000 -14.868 -8.552 1.00 92.19 205 PRO A O 1
ATOM 1581 N N . PHE A 1 206 ? -9.518 -13.424 -9.386 1.00 94.50 206 PHE A N 1
ATOM 1582 C CA . PHE A 1 206 ? -9.886 -12.848 -8.098 1.00 94.50 206 PHE A CA 1
ATOM 1583 C C . PHE A 1 206 ? -10.670 -13.844 -7.237 1.00 94.50 206 PHE A C 1
ATOM 1585 O O . PHE A 1 206 ? -11.568 -14.539 -7.716 1.00 94.50 206 PHE A O 1
ATOM 1592 N N . ARG A 1 207 ? -10.365 -13.868 -5.938 1.00 94.38 207 ARG A N 1
ATOM 1593 C CA . ARG A 1 207 ? -11.016 -14.710 -4.927 1.00 94.38 207 ARG A CA 1
ATOM 1594 C C . ARG A 1 207 ? -11.877 -13.829 -4.023 1.00 94.38 207 ARG A C 1
ATOM 1596 O O . ARG A 1 207 ? -11.461 -12.734 -3.657 1.00 94.38 207 ARG A O 1
ATOM 1603 N N . LYS A 1 208 ? -13.072 -14.289 -3.649 1.00 94.69 208 LYS A N 1
ATOM 1604 C CA . LYS A 1 208 ? -13.841 -13.699 -2.536 1.00 94.69 208 LYS A CA 1
ATOM 1605 C C . LYS A 1 208 ? -13.321 -14.288 -1.224 1.00 94.69 208 LYS A C 1
ATOM 1607 O O . LYS A 1 208 ? -12.900 -15.445 -1.214 1.00 94.69 208 LYS A O 1
ATOM 1612 N N . VAL A 1 209 ? -13.346 -13.517 -0.135 1.00 91.12 209 VAL A N 1
ATOM 1613 C CA . VAL A 1 209 ? -13.049 -14.064 1.201 1.00 91.12 209 VAL A CA 1
ATOM 1614 C C . VAL A 1 209 ? -14.037 -15.214 1.481 1.00 91.12 209 VAL A C 1
ATOM 1616 O O . VAL A 1 209 ? -15.237 -15.019 1.277 1.00 91.12 209 VAL A O 1
ATOM 1619 N N . PRO A 1 210 ? -13.587 -16.408 1.909 1.00 91.62 210 PRO A N 1
ATOM 1620 C CA . PRO A 1 210 ? -14.491 -17.515 2.199 1.00 91.62 210 PRO A CA 1
ATOM 1621 C C . PRO A 1 210 ? -15.295 -17.253 3.478 1.00 91.62 210 PRO A C 1
ATOM 1623 O O . PRO A 1 210 ? -14.763 -16.749 4.470 1.00 91.62 210 PRO A O 1
ATOM 1626 N N . GLU A 1 211 ? -16.568 -17.648 3.479 1.00 87.12 211 GLU A N 1
ATOM 1627 C CA . GLU A 1 211 ? -17.355 -17.700 4.712 1.00 87.12 211 GLU A CA 1
ATOM 1628 C C . GLU A 1 211 ? -16.769 -18.738 5.673 1.00 87.12 211 GLU A C 1
ATOM 1630 O O . GLU A 1 211 ? -16.426 -19.855 5.277 1.00 87.12 211 GLU A O 1
ATOM 1635 N N . LYS A 1 212 ? -16.661 -18.382 6.957 1.00 74.38 212 LYS A N 1
ATOM 1636 C CA . LYS A 1 212 ? -16.118 -19.283 7.981 1.00 74.38 212 LYS A CA 1
ATOM 1637 C C . LYS A 1 212 ? -17.197 -20.268 8.430 1.00 74.38 212 LYS A C 1
ATOM 1639 O O . LYS A 1 212 ? -17.894 -20.033 9.415 1.00 74.38 212 LYS A O 1
ATOM 1644 N N . SER A 1 213 ? -17.316 -21.379 7.702 1.00 51.44 213 SER A N 1
ATOM 1645 C CA . SER A 1 213 ? -18.155 -22.526 8.062 1.00 51.44 213 SER A CA 1
ATOM 1646 C C . SER A 1 213 ? -17.869 -22.982 9.498 1.00 51.44 213 SER A C 1
ATOM 1648 O O . SER A 1 213 ? -16.744 -23.354 9.840 1.00 51.44 213 SER A O 1
ATOM 1650 N N . GLY A 1 214 ? -18.890 -22.926 10.356 1.00 45.88 214 GLY A N 1
ATOM 1651 C CA . GLY A 1 214 ? -18.751 -23.160 11.792 1.00 45.88 214 GLY A CA 1
ATOM 1652 C C . GLY A 1 214 ? -18.363 -24.599 12.127 1.00 45.88 214 GLY A C 1
ATOM 1653 O O . GLY A 1 214 ? -19.232 -25.460 12.220 1.00 45.88 214 GLY A O 1
ATOM 1654 N N . SER A 1 215 ? -17.067 -24.830 12.361 1.00 37.69 215 SER A N 1
ATOM 1655 C CA . SER A 1 215 ? -16.470 -26.099 12.806 1.00 37.69 215 SER A CA 1
ATOM 1656 C C . SER A 1 215 ? -16.965 -27.331 12.039 1.00 37.69 215 SER A C 1
ATOM 1658 O O . SER A 1 215 ? -17.865 -28.040 12.498 1.00 37.69 215 SER A O 1
ATOM 1660 N N . GLU A 1 216 ? -16.334 -27.637 10.904 1.00 33.97 216 GLU A N 1
ATOM 1661 C CA . GLU A 1 216 ? -16.504 -28.940 10.257 1.00 33.97 216 GLU A CA 1
ATOM 1662 C C . GLU A 1 216 ? -16.095 -30.056 11.229 1.00 33.97 216 GLU A C 1
ATOM 1664 O O . GLU A 1 216 ? -14.915 -30.310 11.480 1.00 33.97 216 GLU A O 1
ATOM 1669 N N . LYS A 1 217 ? -17.088 -30.739 11.807 1.00 33.09 217 LYS A N 1
ATOM 1670 C CA . LYS A 1 217 ? -16.852 -32.014 12.480 1.00 33.09 217 LYS A CA 1
ATOM 1671 C C . LYS A 1 217 ? -16.437 -33.015 11.413 1.00 33.09 217 LYS A C 1
ATOM 1673 O O . LYS A 1 217 ? -17.191 -33.229 10.468 1.00 33.09 217 LYS A O 1
ATOM 1678 N N . ALA A 1 218 ? -15.289 -33.659 11.601 1.00 38.88 218 ALA A N 1
ATOM 1679 C CA . ALA A 1 218 ? -14.851 -34.756 10.750 1.00 38.88 218 ALA A CA 1
ATOM 1680 C C . ALA A 1 218 ? -15.912 -35.874 10.743 1.00 38.88 218 ALA A C 1
ATOM 1682 O O . ALA A 1 218 ? -16.031 -36.649 11.695 1.00 38.88 218 ALA A O 1
ATOM 1683 N N . ALA A 1 219 ? -16.707 -35.927 9.676 1.00 32.22 219 ALA A N 1
ATOM 1684 C CA . ALA A 1 219 ? -17.705 -36.957 9.442 1.00 32.22 219 ALA A CA 1
ATOM 1685 C C . ALA A 1 219 ? -17.089 -38.037 8.547 1.00 32.22 219 ALA A C 1
ATOM 1687 O O . ALA A 1 219 ? -16.617 -37.751 7.448 1.00 32.22 219 ALA A O 1
ATOM 1688 N N . ASN A 1 220 ? -17.073 -39.282 9.029 1.00 29.69 220 ASN A N 1
ATOM 1689 C CA . ASN A 1 220 ? -16.570 -40.409 8.247 1.00 29.69 220 ASN A CA 1
ATOM 1690 C C . ASN A 1 220 ? -17.383 -40.591 6.959 1.00 29.69 220 ASN A C 1
ATOM 1692 O O . ASN A 1 220 ? -18.606 -40.442 6.955 1.00 29.69 220 ASN A O 1
ATOM 1696 N N . GLY A 1 221 ? -16.694 -40.960 5.879 1.00 31.55 221 GLY A N 1
ATOM 1697 C CA . GLY A 1 221 ? -17.320 -41.158 4.578 1.00 31.55 221 GLY A CA 1
ATOM 1698 C C . GLY A 1 221 ? -18.383 -42.258 4.588 1.00 31.55 221 GLY A C 1
ATOM 1699 O O . GLY A 1 221 ? -18.192 -43.333 5.158 1.00 31.55 221 GLY A O 1
ATOM 1700 N N . SER A 1 222 ? -19.478 -42.001 3.881 1.00 29.67 222 SER A N 1
ATOM 1701 C CA . SER A 1 222 ? -20.467 -42.996 3.465 1.00 29.67 222 SER A CA 1
ATOM 1702 C C . SER A 1 222 ? -20.530 -43.016 1.934 1.00 29.67 222 SER A C 1
ATOM 1704 O O . SER A 1 222 ? -20.239 -42.018 1.277 1.00 29.67 222 SER A O 1
ATOM 1706 N N . LYS A 1 223 ? -20.811 -44.188 1.354 1.00 32.09 223 LYS A N 1
ATOM 1707 C CA . LYS A 1 223 ? -20.882 -44.387 -0.100 1.00 32.09 223 LYS A CA 1
ATOM 1708 C C . LYS A 1 223 ? -22.336 -44.479 -0.543 1.00 32.09 223 LYS A C 1
ATOM 1710 O O . LYS A 1 223 ? -23.000 -45.449 -0.192 1.00 32.09 223 LYS A O 1
ATOM 1715 N N . GLU A 1 224 ? -22.739 -43.589 -1.437 1.00 29.14 224 GLU A N 1
ATOM 1716 C CA . GLU A 1 224 ? -23.849 -43.810 -2.367 1.00 29.14 224 GLU A CA 1
ATOM 1717 C C . GLU A 1 224 ? -23.233 -43.774 -3.778 1.00 29.14 224 GLU A C 1
ATOM 1719 O O . GLU A 1 224 ? -22.454 -42.884 -4.103 1.00 29.14 224 GLU A O 1
ATOM 1724 N N . GLN A 1 225 ? -23.268 -44.857 -4.556 1.00 28.31 225 GLN A N 1
ATOM 1725 C CA . GLN A 1 225 ? -24.446 -45.438 -5.211 1.00 28.31 225 GLN A CA 1
ATOM 1726 C C . GLN A 1 225 ? -25.092 -44.491 -6.232 1.00 28.31 225 GLN A C 1
ATOM 1728 O O . GLN A 1 225 ? -26.167 -43.949 -6.020 1.00 28.31 225 GLN A O 1
ATOM 1733 N N . SER A 1 226 ? -24.461 -44.392 -7.403 1.00 32.88 226 SER A N 1
ATOM 1734 C CA . SER A 1 226 ? -25.181 -44.196 -8.664 1.00 32.88 226 SER A CA 1
ATOM 1735 C C . SER A 1 226 ? -25.067 -45.481 -9.490 1.00 32.88 226 SER A C 1
ATOM 1737 O O . SER A 1 226 ? -23.973 -46.000 -9.711 1.00 32.88 226 SER A O 1
ATOM 1739 N N . GLY A 1 227 ? -26.210 -46.045 -9.885 1.00 28.08 227 GLY A N 1
ATOM 1740 C CA . GLY A 1 227 ? -26.281 -47.179 -10.808 1.00 28.08 227 GLY A CA 1
ATOM 1741 C C . GLY A 1 227 ? -26.444 -46.679 -12.243 1.00 28.08 227 GLY A C 1
ATOM 1742 O O . GLY A 1 227 ? -27.233 -45.771 -12.484 1.00 28.08 227 GLY A O 1
ATOM 1743 N N . GLY A 1 228 ? -25.711 -47.264 -13.192 1.00 28.98 228 GLY A N 1
ATOM 1744 C CA . GLY A 1 228 ? -25.691 -46.783 -14.578 1.00 28.98 228 GLY A CA 1
ATOM 1745 C C . GLY A 1 228 ? -24.944 -47.713 -15.530 1.00 28.98 228 GLY A C 1
ATOM 1746 O O . GLY A 1 228 ? -23.969 -47.308 -16.151 1.00 28.98 228 GLY A O 1
ATOM 1747 N N . ASN A 1 229 ? -25.372 -48.975 -15.622 1.00 30.53 229 ASN A N 1
ATOM 1748 C CA . ASN A 1 229 ? -24.813 -49.919 -16.593 1.00 30.53 229 ASN A CA 1
ATOM 1749 C C . ASN A 1 229 ? -25.303 -49.608 -18.014 1.00 30.53 229 ASN A C 1
ATOM 1751 O O . ASN A 1 229 ? -26.507 -49.630 -18.267 1.00 30.53 229 ASN A O 1
ATOM 1755 N N . LEU A 1 230 ? -24.370 -49.507 -18.961 1.00 32.03 230 LEU A N 1
ATOM 1756 C CA . LEU A 1 230 ? -24.582 -49.968 -20.333 1.00 32.03 230 LEU A CA 1
ATOM 1757 C C . LEU A 1 230 ? -23.308 -50.674 -20.827 1.00 32.03 230 LEU A C 1
ATOM 1759 O O . LEU A 1 230 ? -22.214 -50.416 -20.330 1.00 32.03 230 LEU A O 1
ATOM 1763 N N . MET A 1 231 ? -23.460 -51.650 -21.721 1.00 32.25 231 MET A N 1
ATOM 1764 C CA . MET A 1 231 ? -22.432 -52.662 -21.992 1.00 32.25 231 MET A CA 1
ATOM 1765 C C . MET A 1 231 ? -21.488 -52.288 -23.139 1.00 32.25 231 MET A C 1
ATOM 1767 O O . MET A 1 231 ? -21.957 -51.833 -24.175 1.00 32.25 231 MET A O 1
ATOM 1771 N N . SER A 1 232 ? -20.223 -52.715 -23.043 1.00 32.25 232 SER A N 1
ATOM 1772 C CA . SER A 1 232 ? -19.610 -53.529 -24.111 1.00 32.25 232 SER A CA 1
ATOM 1773 C C . SER A 1 232 ? -18.345 -54.270 -23.653 1.00 32.25 232 SER A C 1
ATOM 1775 O O . SER A 1 232 ? -17.530 -53.749 -22.900 1.00 32.25 232 SER A O 1
ATOM 1777 N N . SER A 1 233 ? -18.207 -55.494 -24.156 1.00 30.39 233 SER A N 1
ATOM 1778 C CA . SER A 1 233 ? -17.081 -56.438 -24.084 1.00 30.39 233 SER A CA 1
ATOM 1779 C C . SER A 1 233 ? -15.647 -55.880 -24.040 1.00 30.39 233 SER A C 1
ATOM 1781 O O . SER A 1 233 ? -15.267 -55.097 -24.906 1.00 30.39 233 SER A O 1
ATOM 1783 N N . LEU A 1 234 ? -14.801 -56.474 -23.189 1.00 33.41 234 LEU A N 1
ATOM 1784 C CA . LEU A 1 234 ? -13.794 -57.497 -23.561 1.00 33.41 234 LEU A CA 1
ATOM 1785 C C . LEU A 1 234 ? -13.321 -58.226 -22.275 1.00 33.41 234 LEU A C 1
ATOM 1787 O O . LEU A 1 234 ? -13.656 -57.784 -21.178 1.00 33.41 234 LEU A O 1
ATOM 1791 N N . GLY A 1 235 ? -12.638 -59.377 -22.371 1.00 27.42 235 GLY A N 1
ATOM 1792 C CA . GLY A 1 235 ? -12.393 -60.250 -21.205 1.00 27.42 235 GLY A CA 1
ATOM 1793 C C . GLY A 1 235 ? -11.073 -61.034 -21.207 1.00 27.42 235 GLY A C 1
ATOM 1794 O O . GLY A 1 235 ? -10.219 -60.795 -22.053 1.00 27.42 235 GLY A O 1
ATOM 1795 N N . LEU A 1 236 ? -10.986 -62.012 -20.285 1.00 31.72 236 LEU A N 1
ATOM 1796 C CA . LEU A 1 236 ? -9.818 -62.845 -19.905 1.00 31.72 236 LEU A CA 1
ATOM 1797 C C . LEU A 1 236 ? -8.772 -62.114 -19.020 1.00 31.72 236 LEU A C 1
ATOM 1799 O O . LEU A 1 236 ? -8.353 -61.014 -19.347 1.00 31.72 236 LEU A O 1
ATOM 1803 N N . GLY A 1 237 ? -8.288 -62.666 -17.894 1.00 29.58 237 GLY A N 1
ATOM 1804 C CA . GLY A 1 237 ? -8.730 -63.860 -17.147 1.00 29.58 237 GLY A CA 1
ATOM 1805 C C . GLY A 1 237 ? -7.763 -64.279 -16.011 1.00 29.58 237 GLY A C 1
ATOM 1806 O O . GLY A 1 237 ? -6.555 -64.167 -16.176 1.00 29.58 237 GLY A O 1
ATOM 1807 N N . GLY A 1 238 ? -8.290 -64.810 -14.892 1.00 28.44 238 GLY A N 1
ATOM 1808 C CA . GLY A 1 238 ? -7.521 -65.411 -13.770 1.00 28.44 238 GLY A CA 1
ATOM 1809 C C . GLY A 1 238 ? -6.806 -64.421 -12.818 1.00 28.44 238 GLY A C 1
ATOM 1810 O O . GLY A 1 238 ? -6.493 -63.307 -13.212 1.00 28.44 238 GLY A O 1
ATOM 1811 N N . SER A 1 239 ? -6.529 -64.712 -11.536 1.00 30.58 239 SER A N 1
ATOM 1812 C CA . SER A 1 239 ? -6.878 -65.864 -10.675 1.00 30.58 239 SER A CA 1
ATOM 1813 C C . SER A 1 239 ? -6.894 -65.465 -9.176 1.00 30.58 239 SER A C 1
ATOM 1815 O O . SER A 1 239 ? -6.329 -64.448 -8.783 1.00 30.58 239 SER A O 1
ATOM 1817 N N . LYS A 1 240 ? -7.539 -66.279 -8.326 1.00 31.05 240 LYS A N 1
ATOM 1818 C CA . LYS A 1 240 ? -7.533 -66.250 -6.833 1.00 31.05 240 LYS A CA 1
ATOM 1819 C C . LYS A 1 240 ? -6.707 -67.469 -6.307 1.00 31.05 240 LYS A C 1
ATOM 1821 O O . LYS A 1 240 ? -6.382 -68.281 -7.174 1.00 31.05 240 LYS A O 1
ATOM 1826 N N . PRO A 1 241 ? -6.383 -67.679 -4.993 1.00 38.62 241 PRO A N 1
ATOM 1827 C CA . PRO A 1 241 ? -7.109 -67.205 -3.794 1.00 38.62 241 PRO A CA 1
ATOM 1828 C C . PRO A 1 241 ? -6.334 -66.860 -2.476 1.00 38.62 241 PRO A C 1
ATOM 1830 O O . PRO A 1 241 ? -5.300 -67.426 -2.165 1.00 38.62 241 PRO A O 1
ATOM 1833 N N . ALA A 1 242 ? -6.973 -65.996 -1.667 1.00 28.94 242 ALA A N 1
ATOM 1834 C CA . ALA A 1 242 ? -7.353 -66.118 -0.233 1.00 28.94 242 ALA A CA 1
ATOM 1835 C C . ALA A 1 242 ? -6.352 -66.452 0.936 1.00 28.94 242 ALA A C 1
ATOM 1837 O O . ALA A 1 242 ? -5.285 -67.012 0.716 1.00 28.94 242 ALA A O 1
ATOM 1838 N N . PRO A 1 243 ? -6.707 -66.090 2.205 1.00 49.44 243 PRO A N 1
ATOM 1839 C CA . PRO A 1 243 ? -5.864 -66.160 3.424 1.00 49.44 243 PRO A CA 1
ATOM 1840 C C . PRO A 1 243 ? -6.386 -67.282 4.399 1.00 49.44 243 PRO A C 1
ATOM 1842 O O . PRO A 1 243 ? -7.164 -68.097 3.896 1.00 49.44 243 PRO A O 1
ATOM 1845 N N . PRO A 1 244 ? -6.068 -67.416 5.731 1.00 50.69 244 PRO A N 1
ATOM 1846 C CA . PRO A 1 244 ? -6.181 -66.404 6.816 1.00 50.69 244 PRO A CA 1
ATOM 1847 C C . PRO A 1 244 ? -5.167 -66.576 8.004 1.00 50.69 244 PRO A C 1
ATOM 1849 O O . PRO A 1 244 ? -4.072 -67.084 7.816 1.00 50.69 244 PRO A O 1
ATOM 1852 N N . ALA A 1 245 ? -5.597 -66.210 9.233 1.00 28.84 245 ALA A N 1
ATOM 1853 C CA . ALA A 1 245 ? -5.029 -66.455 10.583 1.00 28.84 245 ALA A CA 1
ATOM 1854 C C . ALA A 1 245 ? -3.936 -65.492 11.107 1.00 28.84 245 ALA A C 1
ATOM 1856 O O . ALA A 1 245 ? -3.100 -65.024 10.351 1.00 28.84 245 ALA A O 1
ATOM 1857 N N . ARG A 1 246 ? -3.796 -65.225 12.419 1.00 28.84 246 ARG A N 1
ATOM 1858 C CA . ARG A 1 246 ? -4.690 -64.985 13.594 1.00 28.84 246 ARG A CA 1
ATOM 1859 C C . ARG A 1 246 ? -3.744 -64.738 14.803 1.00 28.84 246 ARG A C 1
ATOM 1861 O O . ARG A 1 246 ? -2.591 -65.149 14.769 1.00 28.84 246 ARG A O 1
ATOM 1868 N N . ARG A 1 247 ? -4.207 -64.069 15.868 1.00 34.12 247 ARG A N 1
ATOM 1869 C CA . ARG A 1 247 ? -3.406 -63.791 17.090 1.00 34.12 247 ARG A CA 1
ATOM 1870 C C . ARG A 1 247 ? -3.200 -65.043 17.967 1.00 34.12 247 ARG A C 1
ATOM 1872 O O . ARG A 1 247 ? -4.038 -65.942 17.919 1.00 34.12 247 ARG A O 1
ATOM 1879 N N . PRO A 1 248 ? -2.229 -65.004 18.899 1.00 36.41 248 PRO A N 1
ATOM 1880 C CA . PRO A 1 248 ? -2.583 -65.204 20.315 1.00 36.41 248 PRO A CA 1
ATOM 1881 C C . PRO A 1 248 ? -2.200 -64.009 21.221 1.00 36.41 248 PRO A C 1
ATOM 1883 O O . PRO A 1 248 ? -1.808 -62.945 20.743 1.00 36.41 248 PRO A O 1
ATOM 1886 N N . ARG A 1 249 ? -2.427 -64.148 22.538 1.00 33.22 249 ARG A N 1
ATOM 1887 C CA . ARG A 1 249 ? -2.382 -63.072 23.548 1.00 33.22 249 ARG A CA 1
ATOM 1888 C C . ARG A 1 249 ? -1.912 -63.619 24.904 1.00 33.22 249 ARG A C 1
ATOM 1890 O O . ARG A 1 249 ? -2.606 -64.443 25.486 1.00 33.22 249 ARG A O 1
ATOM 1897 N N . THR A 1 250 ? -0.818 -63.080 25.433 1.00 32.28 250 THR A N 1
ATOM 1898 C CA . THR A 1 250 ? -0.294 -63.285 26.802 1.00 32.28 250 THR A CA 1
ATOM 1899 C C . THR A 1 250 ? 0.233 -61.920 27.267 1.00 32.28 250 THR A C 1
ATOM 1901 O O . THR A 1 250 ? 1.058 -61.348 26.566 1.00 32.28 250 THR A O 1
ATOM 1904 N N . VAL A 1 251 ? -0.278 -61.224 28.288 1.00 33.50 251 VAL A N 1
ATOM 1905 C CA . VAL A 1 251 ? -0.704 -61.622 29.647 1.00 33.50 251 VAL A CA 1
ATOM 1906 C C . VAL A 1 251 ? 0.466 -62.143 30.480 1.00 33.50 251 VAL A C 1
ATOM 1908 O O . VAL A 1 251 ? 0.762 -63.332 30.466 1.00 33.50 251 VAL A O 1
ATOM 1911 N N . PHE A 1 252 ? 1.079 -61.232 31.237 1.00 30.03 252 PHE A N 1
ATOM 1912 C CA . PHE A 1 252 ? 1.812 -61.525 32.465 1.00 30.03 252 PHE A CA 1
ATOM 1913 C C . PHE A 1 252 ? 1.691 -60.315 33.405 1.00 30.03 252 PHE A C 1
ATOM 1915 O O . PHE A 1 252 ? 1.681 -59.180 32.929 1.00 30.03 252 PHE A O 1
ATOM 1922 N N . ASN A 1 253 ? 1.563 -60.547 34.713 1.00 30.36 253 ASN A N 1
ATOM 1923 C CA . ASN A 1 253 ? 1.388 -59.487 35.713 1.00 30.36 253 ASN A CA 1
ATOM 1924 C C . ASN A 1 253 ? 2.707 -59.193 36.446 1.00 30.36 253 ASN A C 1
ATOM 1926 O O . ASN A 1 253 ? 3.470 -60.111 36.741 1.00 30.36 253 ASN A O 1
ATOM 1930 N N . GLY A 1 254 ? 2.918 -57.926 36.809 1.00 28.97 254 GLY A N 1
ATOM 1931 C CA . GLY A 1 254 ? 3.954 -57.459 37.737 1.00 28.97 254 GLY A CA 1
ATOM 1932 C C . GLY A 1 254 ? 3.368 -56.382 38.670 1.00 28.97 254 GLY A C 1
ATOM 1933 O O . GLY A 1 254 ? 2.442 -55.686 38.249 1.00 28.97 254 GLY A O 1
ATOM 1934 N N . PRO A 1 255 ? 3.810 -56.280 39.939 1.00 31.50 255 PRO A N 1
ATOM 1935 C CA . PRO A 1 255 ? 3.105 -55.510 40.967 1.00 31.50 255 PRO A CA 1
ATOM 1936 C C . PRO A 1 255 ? 3.421 -54.005 40.964 1.00 31.50 255 PRO A C 1
ATOM 1938 O O . PRO A 1 255 ? 4.397 -53.545 40.378 1.00 31.50 255 PRO A O 1
ATOM 1941 N N . ALA A 1 256 ? 2.569 -53.239 41.650 1.00 29.81 256 ALA A N 1
ATOM 1942 C CA . ALA A 1 256 ? 2.589 -51.780 41.662 1.00 29.81 256 ALA A CA 1
ATOM 1943 C C . ALA A 1 256 ? 3.613 -51.160 42.632 1.00 29.81 256 ALA A C 1
ATOM 1945 O O . ALA A 1 256 ? 3.844 -51.666 43.730 1.00 29.81 256 ALA A O 1
ATOM 1946 N N . VAL A 1 257 ? 4.104 -49.973 42.265 1.00 31.66 257 VAL A N 1
ATOM 1947 C CA . VAL A 1 257 ? 4.664 -48.956 43.172 1.00 31.66 257 VAL A CA 1
ATOM 1948 C C . VAL A 1 257 ? 3.949 -47.639 42.856 1.00 31.66 257 VAL A C 1
ATOM 1950 O O . VAL A 1 257 ? 3.647 -47.374 41.695 1.00 31.66 257 VAL A O 1
ATOM 1953 N N . ALA A 1 258 ? 3.612 -46.846 43.875 1.00 32.69 258 ALA A N 1
ATOM 1954 C CA . ALA A 1 258 ? 2.673 -45.734 43.734 1.00 32.69 258 ALA A CA 1
ATOM 1955 C C . ALA A 1 258 ? 3.334 -44.347 43.797 1.00 32.69 258 ALA A C 1
ATOM 1957 O O . ALA A 1 258 ? 3.937 -43.974 44.803 1.00 32.69 258 ALA A O 1
ATOM 1958 N N . SER A 1 259 ? 3.080 -43.535 42.774 1.00 34.41 259 SER A N 1
ATOM 1959 C CA . SER A 1 259 ? 3.131 -42.071 42.811 1.00 34.41 259 SER A CA 1
ATOM 1960 C C . SER A 1 259 ? 1.965 -41.534 41.969 1.00 34.41 259 SER A C 1
ATOM 1962 O O . SER A 1 259 ? 1.580 -42.142 40.974 1.00 34.41 259 SER A O 1
ATOM 1964 N N . ARG A 1 260 ? 1.322 -40.448 42.417 1.00 33.06 260 ARG A N 1
ATOM 1965 C CA . ARG A 1 260 ? 0.109 -39.907 41.778 1.00 33.06 260 ARG A CA 1
ATOM 1966 C C . ARG A 1 260 ? 0.463 -38.770 40.825 1.00 33.06 260 ARG A C 1
ATOM 1968 O O . ARG A 1 260 ? 0.900 -37.718 41.284 1.00 33.06 260 ARG A O 1
ATOM 1975 N N . GLU A 1 261 ? 0.190 -38.954 39.541 1.00 31.05 261 GLU A N 1
ATOM 1976 C CA . GLU A 1 261 ? 0.005 -37.837 38.611 1.00 31.05 261 GLU A CA 1
ATOM 1977 C C . GLU A 1 261 ? -1.407 -37.235 38.795 1.00 31.05 261 GLU A C 1
ATOM 1979 O O . GLU A 1 261 ? -2.329 -37.958 39.189 1.00 31.05 261 GLU A O 1
ATOM 1984 N N . PRO A 1 262 ? -1.603 -35.921 38.576 1.00 36.41 262 PRO A N 1
ATOM 1985 C CA . PRO A 1 262 ? -2.922 -35.298 38.645 1.00 36.41 262 PRO A CA 1
ATOM 1986 C C . PRO A 1 262 ? -3.743 -35.611 37.384 1.00 36.41 262 PRO A C 1
ATOM 1988 O O . PRO A 1 262 ? -3.363 -35.245 36.275 1.00 36.41 262 PRO A O 1
ATOM 1991 N N . ASP A 1 263 ? -4.883 -36.273 37.574 1.00 31.59 263 ASP A N 1
ATOM 1992 C CA . ASP A 1 263 ? -5.758 -36.757 36.502 1.00 31.59 263 ASP A CA 1
ATOM 1993 C C . ASP A 1 263 ? -6.457 -35.601 35.751 1.00 31.59 263 ASP A C 1
ATOM 1995 O O . ASP A 1 263 ? -7.147 -34.774 36.357 1.00 31.59 263 ASP A O 1
ATOM 1999 N N . ILE A 1 264 ? -6.274 -35.519 34.427 1.00 34.53 264 ILE A N 1
ATOM 2000 C CA . ILE A 1 264 ? -6.835 -34.454 33.575 1.00 34.53 264 ILE A CA 1
ATOM 2001 C C . ILE A 1 264 ? -8.135 -34.956 32.932 1.00 34.53 264 ILE A C 1
ATOM 2003 O O . ILE A 1 264 ? -8.202 -35.282 31.746 1.00 34.53 264 ILE A O 1
ATOM 2007 N N . THR A 1 265 ? -9.195 -35.016 33.735 1.00 36.50 265 THR A N 1
ATOM 2008 C CA . THR A 1 265 ? -10.518 -35.478 33.295 1.00 36.50 265 THR A CA 1
ATOM 2009 C C . THR A 1 265 ? -11.299 -34.411 32.516 1.00 36.50 265 THR A C 1
ATOM 2011 O O . THR A 1 265 ? -11.306 -33.231 32.869 1.00 36.50 265 THR A O 1
ATOM 2014 N N . LEU A 1 266 ? -12.040 -34.848 31.492 1.00 38.00 266 LEU A N 1
ATOM 2015 C CA . LEU A 1 266 ? -12.762 -34.018 30.507 1.00 38.00 266 LEU A CA 1
ATOM 2016 C C . LEU A 1 266 ? -13.958 -33.194 31.041 1.00 38.00 266 LEU A C 1
ATOM 2018 O O . LEU A 1 266 ? -14.635 -32.524 30.259 1.00 38.00 266 LEU A O 1
ATOM 2022 N N . GLU A 1 267 ? -14.243 -33.223 32.343 1.00 33.66 267 GLU A N 1
ATOM 2023 C CA . GLU A 1 267 ? -15.431 -32.579 32.924 1.00 33.66 267 GLU A CA 1
ATOM 2024 C C . GLU A 1 267 ? -15.224 -31.097 33.283 1.00 33.66 267 GLU A C 1
ATOM 2026 O O . GLU A 1 267 ? -16.180 -30.325 33.254 1.00 33.66 267 GLU A O 1
ATOM 2031 N N . ASN A 1 268 ? -13.978 -30.646 33.478 1.00 36.69 268 ASN A N 1
ATOM 2032 C CA . ASN A 1 268 ? -13.653 -29.244 33.799 1.00 36.69 268 ASN A CA 1
ATOM 2033 C C . ASN A 1 268 ? -13.714 -28.278 32.586 1.00 36.69 268 ASN A C 1
ATOM 2035 O O . ASN A 1 268 ? -13.169 -27.177 32.637 1.00 36.69 268 ASN A O 1
ATOM 2039 N N . MET A 1 269 ? -14.374 -28.666 31.487 1.00 39.59 269 MET A N 1
ATOM 2040 C CA . MET A 1 269 ? -14.550 -27.855 30.269 1.00 39.59 269 MET A CA 1
ATOM 2041 C C . MET A 1 269 ? -16.031 -27.644 29.896 1.00 39.59 269 MET A C 1
ATOM 2043 O O . MET A 1 269 ? -16.480 -28.002 28.806 1.00 39.59 269 MET A O 1
ATOM 2047 N N . LYS A 1 270 ? -16.786 -27.026 30.814 1.00 33.09 270 LYS A N 1
ATOM 2048 C CA . LYS A 1 270 ? -18.059 -26.302 30.600 1.00 33.09 270 LYS A CA 1
ATOM 2049 C C . LYS A 1 270 ? -18.286 -25.349 31.788 1.00 33.09 270 LYS A C 1
ATOM 2051 O O . LYS A 1 270 ? -17.947 -25.702 32.907 1.00 33.09 270 LYS A O 1
ATOM 2056 N N . SER A 1 271 ? -18.884 -24.170 31.637 1.00 30.83 271 SER A N 1
ATOM 2057 C CA . SER A 1 271 ? -19.219 -23.436 30.408 1.00 30.83 271 SER A CA 1
ATOM 2058 C C . SER A 1 271 ? -19.541 -21.980 30.744 1.00 30.83 271 SER A C 1
ATOM 2060 O O . SER A 1 271 ? -20.445 -21.739 31.545 1.00 30.83 271 SER A O 1
ATOM 2062 N N . GLU A 1 272 ? -18.940 -21.029 30.036 1.00 30.09 272 GLU A N 1
ATOM 2063 C CA . GLU A 1 272 ? -19.691 -19.830 29.654 1.00 30.09 272 GLU A CA 1
ATOM 2064 C C . GLU A 1 272 ? -20.485 -20.169 28.385 1.00 30.09 272 GLU A C 1
ATOM 2066 O O . GLU A 1 272 ? -20.038 -20.960 27.548 1.00 30.09 272 GLU A O 1
ATOM 2071 N N . LYS A 1 273 ? -21.720 -19.671 28.284 1.00 27.09 273 LYS A N 1
ATOM 2072 C CA . LYS A 1 273 ? -22.592 -19.978 27.143 1.00 27.09 273 LYS A CA 1
ATOM 2073 C C . LYS A 1 273 ? -22.103 -19.208 25.911 1.00 27.09 273 LYS A C 1
ATOM 2075 O O . LYS A 1 273 ? -21.675 -18.067 26.066 1.00 27.09 273 LYS A O 1
ATOM 2080 N N . PRO A 1 274 ? -22.224 -19.762 24.692 1.00 31.42 274 PRO A N 1
ATOM 2081 C CA . PRO A 1 274 ? -22.125 -18.940 23.498 1.00 31.42 274 PRO A CA 1
ATOM 2082 C C . PRO A 1 274 ? -23.323 -17.985 23.478 1.00 31.42 274 PRO A C 1
ATOM 2084 O O . PRO A 1 274 ? -24.451 -18.402 23.204 1.00 31.42 274 PRO A O 1
ATOM 2087 N N . ASP A 1 275 ? -23.086 -16.711 23.792 1.00 30.83 275 ASP A N 1
ATOM 2088 C CA . ASP A 1 275 ? -24.058 -15.654 23.521 1.00 30.83 275 ASP A CA 1
ATOM 2089 C C . ASP A 1 275 ? -24.426 -15.676 22.032 1.00 30.83 275 ASP A C 1
ATOM 2091 O O . ASP A 1 275 ? -23.576 -15.911 21.167 1.00 30.83 275 ASP A O 1
ATOM 2095 N N . ALA A 1 276 ? -25.706 -15.439 21.729 1.00 34.72 276 ALA A N 1
ATOM 2096 C CA . ALA A 1 276 ? -26.207 -15.465 20.359 1.00 34.72 276 ALA A CA 1
ATOM 2097 C C . ALA A 1 276 ? -25.388 -14.500 19.486 1.00 34.72 276 ALA A C 1
ATOM 2099 O O . ALA A 1 276 ? -25.346 -13.295 19.749 1.00 34.72 276 ALA A O 1
ATOM 2100 N N . ALA A 1 277 ? -24.702 -15.052 18.481 1.00 38.78 277 ALA A N 1
ATOM 2101 C CA . ALA A 1 277 ? -23.562 -14.409 17.843 1.00 38.78 277 ALA A CA 1
ATOM 2102 C C . ALA A 1 277 ? -23.941 -13.130 17.078 1.00 38.78 277 ALA A C 1
ATOM 2104 O O . ALA A 1 277 ? -24.224 -13.153 15.880 1.00 38.78 277 ALA A O 1
ATOM 2105 N N . LYS A 1 278 ? -23.865 -11.983 17.762 1.00 37.44 278 LYS A N 1
ATOM 2106 C CA . LYS A 1 278 ? -23.709 -10.688 17.097 1.00 37.44 278 LYS A CA 1
ATOM 2107 C C . LYS A 1 278 ? -22.390 -10.733 16.315 1.00 37.44 278 LYS A C 1
ATOM 2109 O O . LYS A 1 278 ? -21.359 -11.024 16.928 1.00 37.44 278 LYS A O 1
ATOM 2114 N N . PRO A 1 279 ? -22.379 -10.448 15.001 1.00 36.75 279 PRO A N 1
ATOM 2115 C CA . PRO A 1 279 ? -21.150 -10.426 14.220 1.00 36.75 279 PRO A CA 1
ATOM 2116 C C . PRO A 1 279 ? -20.336 -9.179 14.584 1.00 36.75 279 PRO A C 1
ATOM 2118 O O . PRO A 1 279 ? -20.391 -8.153 13.907 1.00 36.75 279 PRO A O 1
ATOM 2121 N N . ASN A 1 280 ? -19.579 -9.269 15.680 1.00 49.94 280 ASN A N 1
ATOM 2122 C CA . ASN A 1 280 ? -18.569 -8.288 16.061 1.00 49.94 280 ASN A CA 1
ATOM 2123 C C . ASN A 1 280 ? -17.474 -8.292 14.989 1.00 49.94 280 ASN A C 1
ATOM 2125 O O . ASN A 1 280 ? -16.505 -9.045 15.074 1.00 49.94 280 ASN A O 1
ATOM 2129 N N . SER A 1 281 ? -17.657 -7.466 13.959 1.00 60.84 281 SER A N 1
ATOM 2130 C CA . SER A 1 281 ? -16.731 -7.348 12.840 1.00 60.84 281 SER A CA 1
ATOM 2131 C C . SER A 1 281 ? -15.338 -6.990 13.346 1.00 60.84 281 SER A C 1
ATOM 2133 O O . SER A 1 281 ? -15.130 -5.883 13.853 1.00 60.84 281 SER A O 1
ATOM 2135 N N . SER A 1 282 ? -14.388 -7.914 13.192 1.00 87.50 282 SER A N 1
ATOM 2136 C CA . SER A 1 282 ? -12.978 -7.633 13.446 1.00 87.50 282 SER A CA 1
ATOM 2137 C C . SER A 1 282 ? -12.503 -6.496 12.540 1.00 87.50 282 SER A C 1
ATOM 2139 O O . SER A 1 282 ? -13.019 -6.318 11.436 1.00 87.50 282 SER A O 1
ATOM 2141 N N . VAL A 1 283 ? -11.515 -5.729 12.996 1.00 94.50 283 VAL A N 1
ATOM 2142 C CA . VAL A 1 283 ? -10.850 -4.709 12.178 1.00 94.50 283 VAL A CA 1
ATOM 2143 C C . VAL A 1 283 ? -9.416 -5.153 11.954 1.00 94.50 283 VAL A C 1
ATOM 2145 O O . VAL A 1 283 ? -8.708 -5.445 12.920 1.00 94.50 283 VAL A O 1
ATOM 2148 N N . VAL A 1 284 ? -9.009 -5.191 10.691 1.00 96.94 284 VAL A N 1
ATOM 2149 C CA . VAL A 1 284 ? -7.638 -5.479 10.270 1.00 96.94 284 VAL A CA 1
ATOM 2150 C C . VAL A 1 284 ? -7.207 -4.330 9.370 1.00 96.94 284 VAL A C 1
ATOM 2152 O O . VAL A 1 284 ? -7.869 -4.069 8.367 1.00 96.94 284 VAL A O 1
ATOM 2155 N N . ALA A 1 285 ? -6.135 -3.623 9.720 1.00 97.75 285 ALA A N 1
ATOM 2156 C CA . ALA A 1 285 ? -5.513 -2.709 8.770 1.00 97.75 285 ALA A CA 1
ATOM 2157 C C . ALA A 1 285 ? -4.461 -3.465 7.957 1.00 97.75 285 ALA A C 1
ATOM 2159 O O . ALA A 1 285 ? -3.752 -4.312 8.507 1.00 97.75 285 ALA A O 1
ATOM 2160 N N . VAL A 1 286 ? -4.415 -3.198 6.656 1.00 97.25 286 VAL A N 1
ATOM 2161 C CA . VAL A 1 286 ? -3.592 -3.919 5.680 1.00 97.25 286 VAL A CA 1
ATOM 2162 C C . VAL A 1 286 ? -2.830 -2.908 4.840 1.00 97.25 286 VAL A C 1
ATOM 2164 O O . VAL A 1 286 ? -3.380 -1.859 4.505 1.00 97.25 286 VAL A O 1
ATOM 2167 N N . ASP A 1 287 ? -1.591 -3.249 4.515 1.00 97.00 287 ASP A N 1
ATOM 2168 C CA . ASP A 1 287 ? -0.751 -2.538 3.556 1.00 97.00 287 ASP A CA 1
ATOM 2169 C C . ASP A 1 287 ? 0.166 -3.560 2.855 1.00 97.00 287 ASP A C 1
ATOM 2171 O O . ASP A 1 287 ? 0.585 -4.557 3.469 1.00 97.00 287 ASP A O 1
ATOM 2175 N N . CYS A 1 288 ? 0.391 -3.376 1.554 1.00 95.50 288 CYS A N 1
ATOM 2176 C CA . CYS A 1 288 ? 1.055 -4.340 0.682 1.00 95.50 288 CYS A CA 1
ATOM 2177 C C . CYS A 1 288 ? 2.187 -3.716 -0.139 1.00 95.50 288 CYS A C 1
ATOM 2179 O O . CYS A 1 288 ? 2.017 -2.688 -0.792 1.00 95.50 288 CYS A O 1
ATOM 2181 N N . GLU A 1 289 ? 3.302 -4.441 -0.229 1.00 94.31 289 GLU A N 1
ATOM 2182 C CA . GLU A 1 289 ? 4.382 -4.123 -1.162 1.00 94.31 289 GLU A CA 1
ATOM 2183 C C . GLU A 1 289 ? 4.179 -4.900 -2.473 1.00 94.31 289 GLU A C 1
ATOM 2185 O O . GLU A 1 289 ? 3.822 -6.089 -2.465 1.00 94.31 289 GLU A O 1
ATOM 2190 N N . MET A 1 290 ? 4.444 -4.246 -3.608 1.00 94.81 290 MET A N 1
ATOM 2191 C CA . MET A 1 290 ? 4.288 -4.827 -4.947 1.00 94.81 290 MET A CA 1
ATOM 2192 C C . MET A 1 290 ? 5.516 -4.622 -5.842 1.00 94.81 290 MET A C 1
ATOM 2194 O O . MET A 1 290 ? 6.163 -3.568 -5.816 1.00 94.81 290 MET A O 1
ATOM 2198 N N . LEU A 1 291 ? 5.751 -5.605 -6.716 1.00 95.56 291 LEU A N 1
ATOM 2199 C CA . LEU A 1 291 ? 6.811 -5.625 -7.728 1.00 95.56 291 LEU A CA 1
ATOM 2200 C C . LEU A 1 291 ? 6.263 -5.897 -9.142 1.00 95.56 291 LEU A C 1
ATOM 2202 O O . LEU A 1 291 ? 5.100 -6.276 -9.303 1.00 95.56 291 LEU A O 1
ATOM 2206 N N . TYR A 1 292 ? 7.106 -5.724 -10.165 1.00 96.50 292 TYR A N 1
ATOM 2207 C CA . TYR A 1 292 ? 6.745 -5.975 -11.564 1.00 96.50 292 TYR A CA 1
ATOM 2208 C C . TYR A 1 292 ? 7.129 -7.395 -11.995 1.00 96.50 292 TYR A C 1
ATOM 2210 O O . TYR A 1 292 ? 8.276 -7.821 -11.829 1.00 96.50 292 TYR A O 1
ATOM 2218 N N . THR A 1 293 ? 6.207 -8.099 -12.647 1.00 95.62 293 THR A N 1
ATOM 2219 C CA . THR A 1 293 ? 6.409 -9.426 -13.240 1.00 95.62 293 THR A CA 1
ATOM 2220 C C . THR A 1 293 ? 5.933 -9.479 -14.691 1.00 95.62 293 THR A C 1
ATOM 2222 O O . THR A 1 293 ? 5.291 -8.572 -15.220 1.00 95.62 293 THR A O 1
ATOM 2225 N N . THR A 1 294 ? 6.207 -10.605 -15.342 1.00 93.44 294 THR A N 1
ATOM 2226 C CA . THR A 1 294 ? 5.622 -10.983 -16.638 1.00 93.44 294 THR A CA 1
ATOM 2227 C C . THR A 1 294 ? 4.086 -11.055 -16.645 1.00 93.44 294 THR A C 1
ATOM 2229 O O . THR A 1 294 ? 3.516 -11.095 -17.730 1.00 93.44 294 THR A O 1
ATOM 2232 N N . LEU A 1 295 ? 3.408 -10.991 -15.490 1.00 91.75 295 LEU A N 1
ATOM 2233 C CA . LEU A 1 295 ? 1.943 -10.960 -15.339 1.00 91.75 295 LEU A CA 1
ATOM 2234 C C . LEU A 1 295 ? 1.397 -9.590 -14.861 1.00 91.75 295 LEU A C 1
ATOM 2236 O O . LEU A 1 295 ? 0.206 -9.464 -14.568 1.00 91.75 295 LEU A O 1
ATOM 2240 N N . GLY A 1 296 ? 2.251 -8.560 -14.798 1.00 91.81 296 GLY A N 1
ATOM 2241 C CA . GLY A 1 296 ? 1.907 -7.188 -14.413 1.00 91.81 296 GLY A CA 1
ATOM 2242 C C . GLY A 1 296 ? 2.459 -6.832 -13.033 1.00 91.81 296 GLY A C 1
ATOM 2243 O O . GLY A 1 296 ? 3.548 -7.262 -12.670 1.00 91.81 296 GLY A O 1
ATOM 2244 N N . MET A 1 297 ? 1.717 -6.047 -12.246 1.00 93.88 297 MET A N 1
ATOM 2245 C CA . MET A 1 297 ? 2.057 -5.824 -10.835 1.00 93.88 297 MET A CA 1
ATOM 2246 C C . MET A 1 297 ? 1.487 -6.951 -9.967 1.00 93.88 297 MET A C 1
ATOM 2248 O O . MET A 1 297 ? 0.278 -7.212 -10.000 1.00 93.88 297 MET A O 1
ATOM 2252 N N . GLU A 1 298 ? 2.349 -7.579 -9.170 1.00 95.50 298 GLU A N 1
ATOM 2253 C CA . GLU A 1 298 ? 2.002 -8.644 -8.223 1.00 95.50 298 GLU A CA 1
ATOM 2254 C C . GLU A 1 298 ? 2.478 -8.315 -6.802 1.00 95.50 298 GLU A C 1
ATOM 2256 O O . GLU A 1 298 ? 3.388 -7.511 -6.590 1.00 95.50 298 GLU A O 1
ATOM 2261 N N . LEU A 1 299 ? 1.832 -8.956 -5.827 1.00 95.81 299 LEU A N 1
ATOM 2262 C CA . LEU A 1 299 ? 2.154 -8.885 -4.405 1.00 95.81 299 LEU A CA 1
ATOM 2263 C C . LEU A 1 299 ? 3.540 -9.487 -4.118 1.00 95.81 299 LEU A C 1
ATOM 2265 O O . LEU A 1 299 ? 3.781 -10.640 -4.473 1.00 95.81 299 LEU A O 1
ATOM 2269 N N . CYS A 1 300 ? 4.407 -8.753 -3.415 1.00 93.75 300 CYS A N 1
ATOM 2270 C CA . CYS A 1 300 ? 5.641 -9.302 -2.837 1.00 93.75 300 CYS A CA 1
ATOM 2271 C C . CYS A 1 300 ? 5.711 -9.224 -1.311 1.00 93.75 300 CYS A C 1
ATOM 2273 O O . CYS A 1 300 ? 6.492 -9.971 -0.727 1.00 93.75 300 CYS A O 1
ATOM 2275 N N . ARG A 1 301 ? 4.882 -8.417 -0.638 1.00 93.44 301 ARG A N 1
ATOM 2276 C CA . ARG A 1 301 ? 4.717 -8.483 0.824 1.00 93.44 301 ARG A CA 1
ATOM 2277 C C . ARG A 1 301 ? 3.312 -8.085 1.241 1.00 93.44 301 ARG A C 1
ATOM 2279 O O . ARG A 1 301 ? 2.746 -7.164 0.667 1.00 93.44 301 ARG A O 1
ATOM 2286 N N . VAL A 1 302 ? 2.783 -8.744 2.267 1.00 94.75 302 VAL A N 1
ATOM 2287 C CA . VAL A 1 302 ? 1.538 -8.351 2.939 1.00 94.75 302 VAL A CA 1
ATOM 2288 C C . VAL A 1 302 ? 1.777 -8.179 4.437 1.00 94.75 302 VAL A C 1
ATOM 2290 O O . VAL A 1 302 ? 2.255 -9.101 5.110 1.00 94.75 302 VAL A O 1
ATOM 2293 N N . THR A 1 303 ? 1.411 -7.007 4.957 1.00 95.06 303 THR A N 1
ATOM 2294 C CA . THR A 1 303 ? 1.429 -6.684 6.386 1.00 95.06 303 THR A CA 1
ATOM 2295 C C . THR A 1 303 ? -0.002 -6.453 6.866 1.00 95.06 303 THR A C 1
ATOM 2297 O O . THR A 1 303 ? -0.720 -5.618 6.324 1.00 95.06 303 THR A O 1
ATOM 2300 N N . CYS A 1 304 ? -0.419 -7.174 7.910 1.00 95.69 304 CYS A N 1
ATOM 2301 C CA . CYS A 1 304 ? -1.727 -7.002 8.548 1.00 95.69 304 CYS A CA 1
ATOM 2302 C C . CYS A 1 304 ? -1.555 -6.686 10.035 1.00 95.69 304 CYS A C 1
ATOM 2304 O O . CYS A 1 304 ? -0.920 -7.453 10.770 1.00 95.69 304 CYS A O 1
ATOM 2306 N N . ILE A 1 305 ? -2.188 -5.619 10.517 1.00 95.12 305 ILE A N 1
ATOM 2307 C CA . ILE A 1 305 ? -2.233 -5.247 11.938 1.00 95.12 305 ILE A CA 1
ATOM 2308 C C . ILE A 1 305 ? -3.670 -5.298 12.476 1.00 95.12 305 ILE A C 1
ATOM 2310 O O . ILE A 1 305 ? -4.631 -5.045 11.748 1.00 95.12 305 ILE A O 1
ATOM 2314 N N . ASP A 1 306 ? -3.829 -5.612 13.760 1.00 93.75 306 ASP A N 1
ATOM 2315 C CA . ASP A 1 306 ? -5.130 -5.552 14.435 1.00 93.75 306 ASP A CA 1
ATOM 2316 C C . ASP A 1 306 ? -5.531 -4.113 14.816 1.00 93.75 306 ASP A C 1
ATOM 2318 O O . ASP A 1 306 ? -4.754 -3.162 14.696 1.00 93.75 306 ASP A O 1
ATOM 2322 N N . TYR A 1 307 ? -6.747 -3.940 15.345 1.00 92.25 307 TYR A N 1
ATOM 2323 C CA . TYR A 1 307 ? -7.228 -2.635 15.813 1.00 92.25 307 TYR A CA 1
ATOM 2324 C C . TYR A 1 307 ? -6.359 -2.000 16.917 1.00 92.25 307 TYR A C 1
ATOM 2326 O O . TYR A 1 307 ? -6.340 -0.773 17.048 1.00 92.25 307 TYR A O 1
ATOM 2334 N N . THR A 1 308 ? -5.613 -2.778 17.708 1.00 90.69 308 THR A N 1
ATOM 2335 C CA . THR A 1 308 ? -4.689 -2.219 18.713 1.00 90.69 308 THR A CA 1
ATOM 2336 C C . THR A 1 308 ? -3.463 -1.585 18.050 1.00 90.69 308 THR A C 1
ATOM 2338 O O . THR A 1 308 ? -2.938 -0.594 18.559 1.00 90.69 308 THR A O 1
ATOM 2341 N N . GLY A 1 309 ? -3.088 -2.068 16.862 1.00 88.00 309 GLY A N 1
ATOM 2342 C CA . GLY A 1 309 ? -1.845 -1.750 16.162 1.00 88.00 309 GLY A CA 1
ATOM 2343 C C . GLY A 1 309 ? -0.784 -2.847 16.296 1.00 88.00 309 GLY A C 1
ATOM 2344 O O . GLY A 1 309 ? 0.372 -2.616 15.944 1.00 88.00 309 GLY A O 1
ATOM 2345 N N . LYS A 1 310 ? -1.139 -4.035 16.809 1.00 90.25 310 LYS A N 1
ATOM 2346 C CA . LYS A 1 310 ? -0.229 -5.185 16.863 1.00 90.25 310 LYS A CA 1
ATOM 2347 C C . LYS A 1 310 ? -0.177 -5.862 15.493 1.00 90.25 310 LYS A C 1
ATOM 2349 O O . LYS A 1 310 ? -1.211 -6.107 14.877 1.00 90.25 310 LYS A O 1
ATOM 2354 N N . LYS A 1 311 ? 1.025 -6.230 15.046 1.00 91.00 311 LYS A N 1
ATOM 2355 C CA . LYS A 1 311 ? 1.238 -7.045 13.844 1.00 91.00 311 LYS A CA 1
ATOM 2356 C C . LYS A 1 311 ? 0.654 -8.454 14.019 1.00 91.00 311 LYS A C 1
ATOM 2358 O O . LYS A 1 311 ? 0.866 -9.098 15.047 1.00 91.00 311 LYS A O 1
ATOM 2363 N N . THR A 1 312 ? -0.108 -8.897 13.021 1.00 90.94 312 THR A N 1
ATOM 2364 C CA . THR A 1 312 ? -0.817 -10.194 12.975 1.00 90.94 312 THR A CA 1
ATOM 2365 C C . THR A 1 312 ? -0.411 -11.029 11.763 1.00 90.94 312 THR A C 1
ATOM 2367 O O . THR A 1 312 ? -0.325 -12.250 11.869 1.00 90.94 312 THR A O 1
ATOM 2370 N N . LEU A 1 313 ? -0.079 -10.372 10.648 1.00 91.38 313 LEU A N 1
ATOM 2371 C CA . LEU A 1 313 ? 0.614 -10.954 9.504 1.00 91.38 313 LEU A CA 1
ATOM 2372 C C . LEU A 1 313 ? 1.741 -10.013 9.071 1.00 91.38 313 LEU A C 1
ATOM 2374 O O . LEU A 1 313 ? 1.605 -8.795 9.151 1.00 91.38 313 LEU A O 1
ATOM 2378 N N . ASP A 1 314 ? 2.841 -10.601 8.624 1.00 91.31 314 ASP A N 1
ATOM 2379 C CA . ASP A 1 314 ? 3.944 -9.944 7.924 1.00 91.31 314 ASP A CA 1
ATOM 2380 C C . ASP A 1 314 ? 4.637 -11.041 7.125 1.00 91.31 314 ASP A C 1
ATOM 2382 O O . ASP A 1 314 ? 5.253 -11.937 7.717 1.00 91.31 314 ASP A O 1
ATOM 2386 N N . ARG A 1 315 ? 4.416 -11.086 5.813 1.00 89.62 315 ARG A N 1
ATOM 2387 C CA . ARG A 1 315 ? 4.953 -12.148 4.955 1.00 89.62 315 ARG A CA 1
ATOM 2388 C C . ARG A 1 315 ? 5.387 -11.594 3.614 1.00 89.62 315 ARG A C 1
ATOM 2390 O O . ARG A 1 315 ? 4.572 -11.012 2.906 1.00 89.62 315 ARG A O 1
ATOM 2397 N N . VAL A 1 316 ? 6.640 -11.866 3.253 1.00 91.25 316 VAL A N 1
ATOM 2398 C CA . VAL A 1 316 ? 7.103 -11.810 1.865 1.00 91.25 316 VAL A CA 1
ATOM 2399 C C . VAL A 1 316 ? 6.459 -12.963 1.095 1.00 91.25 316 VAL A C 1
ATOM 2401 O O . VAL A 1 316 ? 6.399 -14.097 1.582 1.00 91.25 316 VAL A O 1
ATOM 2404 N N . VAL A 1 317 ? 5.950 -12.661 -0.093 1.00 92.94 317 VAL A N 1
ATOM 2405 C CA . VAL A 1 317 ? 5.176 -13.560 -0.951 1.00 92.94 317 VAL A CA 1
ATOM 2406 C C . VAL A 1 317 ? 5.932 -13.744 -2.261 1.00 92.94 317 VAL A C 1
ATOM 2408 O O . VAL A 1 317 ? 6.370 -12.767 -2.867 1.00 92.94 317 VAL A O 1
ATOM 2411 N N . ARG A 1 318 ? 6.090 -14.991 -2.712 1.00 93.00 318 ARG A N 1
ATOM 2412 C CA . ARG A 1 318 ? 6.604 -15.274 -4.053 1.00 93.00 318 ARG A CA 1
ATOM 2413 C C . ARG A 1 318 ? 5.477 -15.072 -5.079 1.00 93.00 318 ARG A C 1
ATOM 2415 O O . ARG A 1 318 ? 4.420 -15.687 -4.913 1.00 93.00 318 ARG A O 1
ATOM 2422 N N . PRO A 1 319 ? 5.679 -14.227 -6.108 1.00 93.75 319 PRO A N 1
ATOM 2423 C CA . PRO A 1 319 ? 4.682 -13.971 -7.140 1.00 93.75 319 PRO A CA 1
ATOM 2424 C C . PRO A 1 319 ? 4.531 -15.177 -8.076 1.00 93.75 319 PRO A C 1
ATOM 2426 O O . PRO A 1 319 ? 5.364 -16.085 -8.093 1.00 93.75 319 PRO A O 1
ATOM 2429 N N . THR A 1 320 ? 3.478 -15.161 -8.889 1.00 92.50 320 THR A N 1
ATOM 2430 C CA . THR A 1 320 ? 3.189 -16.202 -9.887 1.00 92.50 320 THR A CA 1
ATOM 2431 C C . THR A 1 320 ? 4.001 -15.983 -11.162 1.00 92.50 320 THR A C 1
ATOM 2433 O O . THR A 1 320 ? 4.496 -16.931 -11.772 1.00 92.50 320 THR A O 1
ATOM 2436 N N . GLY A 1 321 ? 4.139 -14.726 -11.587 1.00 92.38 321 GLY A N 1
ATOM 2437 C CA . GLY A 1 321 ? 4.906 -14.336 -12.759 1.00 92.38 321 GLY A CA 1
ATOM 2438 C C . GLY A 1 321 ? 6.403 -14.236 -12.487 1.00 92.38 321 GLY A C 1
ATOM 2439 O O . GLY A 1 321 ? 6.850 -13.858 -11.405 1.00 92.38 321 GLY A O 1
ATOM 2440 N N . ARG A 1 322 ? 7.208 -14.483 -13.526 1.00 93.75 322 ARG A N 1
ATOM 2441 C CA . ARG A 1 322 ? 8.651 -14.205 -13.496 1.00 93.75 322 ARG A CA 1
ATOM 2442 C C . ARG A 1 322 ? 8.889 -12.719 -13.220 1.00 93.75 322 ARG A C 1
ATOM 2444 O O . ARG A 1 322 ? 8.396 -11.884 -13.982 1.00 93.75 322 ARG A O 1
ATOM 2451 N N . ILE A 1 323 ? 9.663 -12.418 -12.176 1.00 94.44 323 ILE A N 1
ATOM 2452 C CA . ILE A 1 323 ? 10.036 -11.058 -11.763 1.00 94.44 323 ILE A CA 1
ATOM 2453 C C . ILE A 1 323 ? 10.775 -10.351 -12.903 1.00 94.44 323 ILE A C 1
ATOM 2455 O O . ILE A 1 323 ? 11.734 -10.882 -13.470 1.00 94.44 323 ILE A O 1
ATOM 2459 N N . LEU A 1 324 ? 10.326 -9.140 -13.222 1.00 95.19 324 LEU A N 1
ATOM 2460 C CA . LEU A 1 324 ? 11.012 -8.216 -14.118 1.00 95.19 324 LEU A CA 1
ATOM 2461 C C . LEU A 1 324 ? 11.904 -7.271 -13.314 1.00 95.19 324 LEU A C 1
ATOM 2463 O O . LEU A 1 324 ? 13.072 -7.096 -13.662 1.00 95.19 324 LEU A O 1
ATOM 2467 N N . ASP A 1 325 ? 11.344 -6.709 -12.239 1.00 95.31 325 ASP A N 1
ATOM 2468 C CA . ASP A 1 325 ? 11.960 -5.696 -11.386 1.00 95.31 325 ASP A CA 1
ATOM 2469 C C . ASP A 1 325 ? 11.288 -5.674 -10.001 1.00 95.31 325 ASP A C 1
ATOM 2471 O O . ASP A 1 325 ? 10.059 -5.678 -9.906 1.00 95.31 325 ASP A O 1
ATOM 2475 N N . PHE A 1 326 ? 12.090 -5.628 -8.934 1.00 92.62 326 PHE A N 1
ATOM 2476 C CA . PHE A 1 326 ? 11.630 -5.677 -7.540 1.00 92.62 326 PHE A CA 1
ATOM 2477 C C . PHE A 1 326 ? 10.915 -4.415 -7.041 1.00 92.62 326 PHE A C 1
ATOM 2479 O O . PHE A 1 326 ? 10.273 -4.457 -5.990 1.00 92.62 326 PHE A O 1
ATOM 2486 N N . ASN A 1 327 ? 11.012 -3.296 -7.769 1.00 92.06 327 ASN A N 1
ATOM 2487 C CA . ASN A 1 327 ? 10.447 -2.001 -7.384 1.00 92.06 327 ASN A CA 1
ATOM 2488 C C . ASN A 1 327 ? 10.985 -1.457 -6.032 1.00 92.06 327 ASN A C 1
ATOM 2490 O O . ASN A 1 327 ? 10.319 -0.652 -5.382 1.00 92.06 327 ASN A O 1
ATOM 2494 N N . THR A 1 328 ? 12.199 -1.866 -5.629 1.00 89.31 328 THR A N 1
ATOM 2495 C CA . THR A 1 328 ? 12.810 -1.709 -4.285 1.00 89.31 328 THR A CA 1
ATOM 2496 C C . THR A 1 328 ? 12.695 -0.308 -3.682 1.00 89.31 328 THR A C 1
ATOM 2498 O O . THR A 1 328 ? 12.354 -0.177 -2.512 1.00 89.31 328 THR A O 1
ATOM 2501 N N . ARG A 1 329 ? 12.859 0.743 -4.503 1.00 84.88 329 ARG A N 1
ATOM 2502 C CA . ARG A 1 329 ? 12.656 2.165 -4.143 1.00 84.88 329 ARG A CA 1
ATOM 2503 C C . ARG A 1 329 ? 11.330 2.435 -3.409 1.00 84.88 329 ARG A C 1
ATOM 2505 O O . ARG A 1 329 ? 11.240 3.412 -2.670 1.00 84.88 329 ARG A O 1
ATOM 2512 N N . PHE A 1 330 ? 10.312 1.620 -3.669 1.00 84.56 330 PHE A N 1
ATOM 2513 C CA . PHE A 1 330 ? 8.989 1.699 -3.059 1.00 84.56 330 PHE A CA 1
ATOM 2514 C C . PHE A 1 330 ? 8.651 0.465 -2.216 1.00 84.56 330 PHE A C 1
ATOM 2516 O O . PHE A 1 330 ? 7.941 0.634 -1.242 1.00 84.56 330 PHE A O 1
ATOM 2523 N N . SER A 1 331 ? 9.141 -0.732 -2.568 1.00 86.06 331 SER A N 1
ATOM 2524 C CA . SER A 1 331 ? 8.779 -1.998 -1.904 1.00 86.06 331 SER A CA 1
ATOM 2525 C C . SER A 1 331 ? 9.684 -2.415 -0.735 1.00 86.06 331 SER A C 1
ATOM 2527 O O . SER A 1 331 ? 9.370 -3.382 -0.044 1.00 86.06 331 SER A O 1
ATOM 2529 N N . GLY A 1 332 ? 10.852 -1.779 -0.561 1.00 84.75 332 GLY A N 1
ATOM 2530 C CA . GLY A 1 332 ? 11.864 -2.156 0.444 1.00 84.75 332 GLY A CA 1
ATOM 2531 C C . GLY A 1 332 ? 12.520 -3.533 0.231 1.00 84.75 332 GLY A C 1
ATOM 2532 O O . GLY A 1 332 ? 13.305 -3.984 1.064 1.00 84.75 332 GLY A O 1
ATOM 2533 N N . ILE A 1 333 ? 12.203 -4.227 -0.870 1.00 83.75 333 ILE A N 1
ATOM 2534 C CA . ILE A 1 333 ? 12.633 -5.608 -1.129 1.00 83.75 333 ILE A CA 1
ATOM 2535 C C . ILE A 1 333 ? 13.697 -5.647 -2.229 1.00 83.75 333 ILE A C 1
ATOM 2537 O O . ILE A 1 333 ? 13.472 -5.202 -3.355 1.00 83.75 333 ILE A O 1
ATOM 2541 N N . SER A 1 334 ? 14.853 -6.209 -1.887 1.00 84.44 334 SER A N 1
ATOM 2542 C CA . SER A 1 334 ? 15.990 -6.542 -2.758 1.00 84.44 334 SER A CA 1
ATOM 2543 C C . SER A 1 334 ? 15.887 -7.953 -3.348 1.00 84.44 334 SER A C 1
ATOM 2545 O O . SER A 1 334 ? 16.223 -8.166 -4.511 1.00 84.44 334 SER A O 1
ATOM 2547 N N . ASP A 1 335 ? 15.427 -8.902 -2.532 1.00 82.88 335 ASP A N 1
ATOM 2548 C CA . ASP A 1 335 ? 15.374 -10.340 -2.798 1.00 82.88 335 ASP A CA 1
ATOM 2549 C C . ASP A 1 335 ? 14.189 -10.957 -2.024 1.00 82.88 335 ASP A C 1
ATOM 2551 O O . ASP A 1 335 ? 13.845 -10.506 -0.927 1.00 82.88 335 ASP A O 1
ATOM 2555 N N . LEU A 1 336 ? 13.558 -11.997 -2.576 1.00 77.62 336 LEU A N 1
ATOM 2556 C CA . LEU A 1 336 ? 12.475 -12.735 -1.916 1.00 77.62 336 LEU A CA 1
ATOM 2557 C C . LEU A 1 336 ? 12.968 -13.706 -0.834 1.00 77.62 336 LEU A C 1
ATOM 2559 O O . LEU A 1 336 ? 12.152 -14.163 -0.030 1.00 77.62 336 LEU A O 1
ATOM 2563 N N . ASP A 1 337 ? 14.260 -14.035 -0.809 1.00 69.94 337 ASP A N 1
ATOM 2564 C CA . ASP A 1 337 ? 14.836 -14.994 0.143 1.00 69.94 337 ASP A CA 1
ATOM 2565 C C . ASP A 1 337 ? 15.542 -14.320 1.343 1.00 69.94 337 ASP A C 1
ATOM 2567 O O . ASP A 1 337 ? 15.891 -14.993 2.315 1.00 69.94 337 ASP A O 1
ATOM 2571 N N . GLU A 1 338 ? 15.716 -12.990 1.339 1.00 57.88 338 GLU A N 1
ATOM 2572 C CA . GLU A 1 338 ? 16.472 -12.284 2.389 1.00 57.88 338 GLU A CA 1
ATOM 2573 C C . GLU A 1 338 ? 15.686 -11.972 3.681 1.00 57.88 338 GLU A C 1
ATOM 2575 O O . GLU A 1 338 ? 16.281 -11.999 4.765 1.00 57.88 338 GLU A O 1
ATOM 2580 N N . GLN A 1 339 ? 14.387 -11.635 3.605 1.00 58.06 339 GLN A N 1
ATOM 2581 C CA . GLN A 1 339 ? 13.753 -10.782 4.629 1.00 58.06 339 GLN A CA 1
ATOM 2582 C C . GLN A 1 339 ? 12.416 -11.270 5.232 1.00 58.06 339 GLN A C 1
ATOM 2584 O O . GLN A 1 339 ? 11.349 -10.809 4.840 1.00 58.06 339 GLN A O 1
ATOM 2589 N N . ILE A 1 340 ? 12.469 -12.048 6.322 1.00 53.66 340 ILE A N 1
ATOM 2590 C CA . ILE A 1 340 ? 11.584 -11.833 7.492 1.00 53.66 340 ILE A CA 1
ATOM 2591 C C . ILE A 1 340 ? 12.355 -12.187 8.767 1.00 53.66 340 ILE A C 1
ATOM 2593 O O . ILE A 1 340 ? 12.615 -13.364 9.012 1.00 53.66 340 ILE A O 1
ATOM 2597 N N . ILE A 1 341 ? 12.658 -11.209 9.624 1.00 50.88 341 ILE A N 1
ATOM 2598 C CA . ILE A 1 341 ? 13.107 -11.492 10.997 1.00 50.88 341 ILE A CA 1
ATOM 2599 C C . ILE A 1 341 ? 11.864 -11.809 11.838 1.00 50.88 341 ILE A C 1
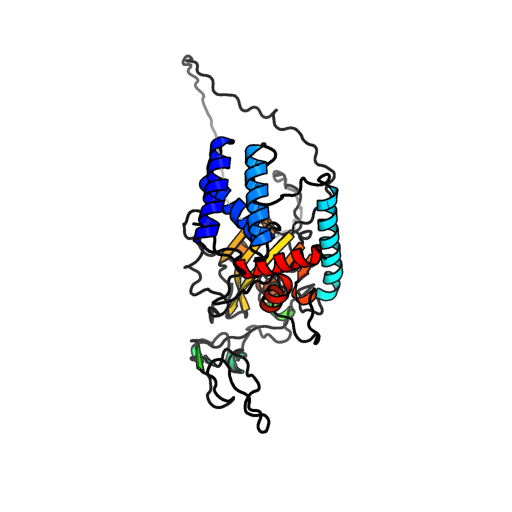ATOM 2601 O O . ILE A 1 341 ? 11.019 -10.943 12.069 1.00 50.88 341 ILE A O 1
ATOM 2605 N N . THR A 1 342 ? 11.726 -13.062 12.265 1.00 48.94 342 THR A N 1
ATOM 2606 C CA . THR A 1 342 ? 10.643 -13.499 13.165 1.00 48.94 342 THR A CA 1
ATOM 2607 C C . THR A 1 342 ? 10.855 -12.994 14.600 1.00 48.94 342 THR A C 1
ATOM 2609 O O . THR A 1 342 ? 11.931 -12.513 14.949 1.00 48.94 342 THR A O 1
ATOM 2612 N N . GLU A 1 343 ? 9.848 -13.127 15.474 1.00 46.38 343 GLU A N 1
ATOM 2613 C CA . GLU A 1 343 ? 9.967 -12.732 16.892 1.00 46.38 343 GLU A CA 1
ATOM 2614 C C . GLU A 1 343 ? 11.050 -13.529 17.664 1.00 46.38 343 GLU A C 1
ATOM 2616 O O . GLU A 1 343 ? 11.503 -13.071 18.711 1.00 46.38 343 GLU A O 1
ATOM 2621 N N . THR A 1 344 ? 11.512 -14.676 17.141 1.00 50.56 344 THR A N 1
ATOM 2622 C CA . THR A 1 344 ? 12.652 -15.457 17.670 1.00 50.56 344 THR A CA 1
ATOM 2623 C C . THR A 1 344 ? 14.013 -15.027 17.103 1.00 50.56 344 THR A C 1
ATOM 2625 O O . THR A 1 344 ? 15.045 -15.509 17.564 1.00 50.56 344 THR A O 1
ATOM 2628 N N . GLY A 1 345 ? 14.043 -14.116 16.123 1.00 47.50 345 GLY A N 1
ATOM 2629 C CA . GLY A 1 345 ? 15.251 -13.700 15.397 1.00 47.50 345 GLY A CA 1
ATOM 2630 C C . GLY A 1 345 ? 15.599 -14.576 14.185 1.00 47.50 345 GLY A C 1
ATOM 2631 O O . GLY A 1 345 ? 16.538 -14.265 13.454 1.00 47.50 345 GLY A O 1
ATOM 2632 N N . GLU A 1 346 ? 14.846 -15.648 13.942 1.00 40.53 346 GLU A N 1
ATOM 2633 C CA . GLU A 1 346 ? 15.074 -16.584 12.837 1.00 40.53 346 GLU A CA 1
ATOM 2634 C C . GLU A 1 346 ? 14.495 -16.046 11.521 1.00 40.53 346 GLU A C 1
ATOM 2636 O O . GLU A 1 346 ? 13.495 -15.317 11.524 1.00 40.53 346 GLU A O 1
ATOM 2641 N N . ARG A 1 347 ? 15.105 -16.410 10.384 1.00 55.50 347 ARG A N 1
ATOM 2642 C CA . ARG A 1 347 ? 14.637 -15.990 9.056 1.00 55.50 347 ARG A CA 1
ATOM 2643 C C . ARG A 1 347 ? 13.493 -16.882 8.582 1.00 55.50 347 ARG A C 1
ATOM 2645 O O . ARG A 1 347 ? 13.705 -18.057 8.292 1.00 55.50 347 ARG A O 1
ATOM 2652 N N . GLY A 1 348 ? 12.287 -16.326 8.496 1.00 58.66 348 GLY A N 1
ATOM 2653 C CA . GLY A 1 348 ? 11.145 -17.018 7.896 1.00 58.66 348 GLY A CA 1
ATOM 2654 C C . GLY A 1 348 ? 11.245 -17.005 6.364 1.00 58.66 348 GLY A C 1
ATOM 2655 O O . GLY A 1 348 ? 11.470 -15.928 5.812 1.00 58.66 348 GLY A O 1
ATOM 2656 N N . PRO A 1 349 ? 11.069 -18.141 5.662 1.00 72.69 349 PRO A N 1
ATOM 2657 C CA . PRO A 1 349 ? 11.066 -18.152 4.202 1.00 72.69 349 PRO A CA 1
ATOM 2658 C C . PRO A 1 349 ? 9.852 -17.391 3.653 1.00 72.69 349 PRO A C 1
ATOM 2660 O O . PRO A 1 349 ? 8.780 -17.381 4.269 1.00 72.69 349 PRO A O 1
ATOM 2663 N N . SER A 1 350 ? 9.995 -16.804 2.464 1.00 85.88 350 SER A N 1
ATOM 2664 C CA . SER A 1 350 ? 8.851 -16.278 1.719 1.00 85.88 350 SER A CA 1
ATOM 2665 C C . SER A 1 350 ? 7.885 -17.403 1.329 1.00 85.88 350 SER A C 1
ATOM 2667 O O . SER A 1 350 ? 8.287 -18.547 1.088 1.00 85.88 350 SER A O 1
ATOM 2669 N N . VAL A 1 351 ? 6.592 -17.080 1.305 1.00 91.06 351 VAL A N 1
ATOM 2670 C CA . VAL A 1 351 ? 5.491 -18.042 1.106 1.00 91.06 351 VAL A CA 1
ATOM 2671 C C . VAL A 1 351 ? 4.952 -17.988 -0.323 1.00 91.06 351 VAL A C 1
ATOM 2673 O O . VAL A 1 351 ? 5.126 -16.983 -1.008 1.00 91.06 351 VAL A O 1
ATOM 2676 N N . SER A 1 352 ? 4.277 -19.037 -0.791 1.00 93.88 352 SER A N 1
ATOM 2677 C CA . SER A 1 352 ? 3.532 -18.974 -2.061 1.00 93.88 352 SER A CA 1
ATOM 2678 C C . SER A 1 352 ? 2.309 -18.049 -1.968 1.00 93.88 352 SER A C 1
ATOM 2680 O O . SER A 1 352 ? 1.793 -17.784 -0.879 1.00 93.88 352 SER A O 1
ATOM 2682 N N . PHE A 1 353 ? 1.799 -17.588 -3.112 1.00 94.38 353 PHE A N 1
ATOM 2683 C CA . PHE A 1 353 ? 0.566 -16.794 -3.191 1.00 94.38 353 PHE A CA 1
ATOM 2684 C C . PHE A 1 353 ? -0.645 -17.534 -2.575 1.00 94.38 353 PHE A C 1
ATOM 2686 O O . PHE A 1 353 ? -1.396 -16.967 -1.781 1.00 94.38 353 PHE A O 1
ATOM 2693 N N . GLU A 1 354 ? -0.759 -18.844 -2.816 1.00 94.50 354 GLU A N 1
ATOM 2694 C CA . GLU A 1 354 ? -1.725 -19.750 -2.173 1.00 94.50 354 GLU A CA 1
ATOM 2695 C C . GLU A 1 354 ? -1.622 -19.779 -0.643 1.00 94.50 354 GLU A C 1
ATOM 2697 O O . GLU A 1 354 ? -2.636 -19.895 0.048 1.00 94.50 354 GLU A O 1
ATOM 2702 N N . GLU A 1 355 ? -0.414 -19.714 -0.089 1.00 94.50 355 GLU A N 1
ATOM 2703 C CA . GLU A 1 355 ? -0.192 -19.686 1.359 1.00 94.50 355 GLU A CA 1
ATOM 2704 C C . GLU A 1 355 ? -0.455 -18.303 1.950 1.00 94.50 355 GLU A C 1
ATOM 2706 O O . GLU A 1 355 ? -1.072 -18.216 3.012 1.00 94.50 355 GLU A O 1
ATOM 2711 N N . ALA A 1 356 ? -0.093 -17.231 1.240 1.00 95.06 356 ALA A N 1
ATOM 2712 C CA . ALA A 1 356 ? -0.479 -15.872 1.603 1.00 95.06 356 ALA A CA 1
ATOM 2713 C C . ALA A 1 356 ? -2.009 -15.754 1.717 1.00 95.06 356 ALA A C 1
ATOM 2715 O O . ALA A 1 356 ? -2.507 -15.288 2.743 1.00 95.06 356 ALA A O 1
ATOM 2716 N N . HIS A 1 357 ? -2.772 -16.279 0.748 1.00 95.69 357 HIS A N 1
ATOM 2717 C CA . HIS A 1 357 ? -4.238 -16.345 0.835 1.00 95.69 357 HIS A CA 1
ATOM 2718 C C . HIS A 1 357 ? -4.741 -17.133 2.045 1.00 95.69 357 HIS A C 1
ATOM 2720 O O . HIS A 1 357 ? -5.621 -16.642 2.748 1.00 95.69 357 HIS A O 1
ATOM 2726 N N . LYS A 1 358 ? -4.186 -18.319 2.338 1.00 95.00 358 LYS A N 1
ATOM 2727 C CA . LYS A 1 358 ? -4.577 -19.105 3.529 1.00 95.00 358 LYS A CA 1
ATOM 2728 C C . LYS A 1 358 ? -4.357 -18.317 4.825 1.00 95.00 358 LYS A C 1
ATOM 2730 O O . LYS A 1 358 ? -5.216 -18.337 5.705 1.00 95.00 358 LYS A O 1
ATOM 2735 N N . LEU A 1 359 ? -3.236 -17.601 4.933 1.00 94.12 359 LEU A N 1
ATOM 2736 C CA . LEU A 1 359 ? -2.908 -16.769 6.095 1.00 94.12 359 LEU A CA 1
ATOM 2737 C C . LEU A 1 359 ? -3.821 -15.535 6.198 1.00 94.12 359 LEU A C 1
ATOM 2739 O O . LEU A 1 359 ? -4.292 -15.214 7.289 1.00 94.12 359 LEU A O 1
ATOM 2743 N N . ILE A 1 360 ? -4.146 -14.887 5.075 1.00 95.12 360 ILE A N 1
ATOM 2744 C CA . ILE A 1 360 ? -5.100 -13.769 5.030 1.00 95.12 360 ILE A CA 1
ATOM 2745 C C . ILE A 1 360 ? -6.505 -14.243 5.436 1.00 95.12 360 ILE A C 1
ATOM 2747 O O . ILE A 1 360 ? -7.124 -13.622 6.296 1.00 95.12 360 ILE A O 1
ATOM 2751 N N . PHE A 1 361 ? -7.005 -15.363 4.901 1.00 94.94 361 PHE A N 1
ATOM 2752 C CA . PHE A 1 361 ? -8.350 -15.888 5.207 1.00 94.94 361 PHE A CA 1
ATOM 2753 C C . PHE A 1 361 ? -8.472 -16.478 6.627 1.00 94.94 361 PHE A C 1
ATOM 2755 O O . PHE A 1 361 ? -9.572 -16.576 7.177 1.00 94.94 361 PHE A O 1
ATOM 2762 N N . ALA A 1 362 ? -7.354 -16.812 7.280 1.00 92.19 362 ALA A N 1
ATOM 2763 C CA . ALA A 1 362 ? -7.356 -17.103 8.712 1.00 92.19 362 ALA A CA 1
ATOM 2764 C C . ALA A 1 362 ? -7.737 -15.858 9.540 1.00 92.19 362 ALA A C 1
ATOM 2766 O O . ALA A 1 362 ? -8.505 -15.968 10.499 1.00 92.19 362 ALA A O 1
ATOM 2767 N N . LEU A 1 363 ? -7.281 -14.666 9.138 1.00 91.25 363 LEU A N 1
ATOM 2768 C CA . LEU A 1 363 ? -7.508 -13.395 9.843 1.00 91.25 363 LEU A CA 1
ATOM 2769 C C . LEU A 1 363 ? -8.783 -12.662 9.387 1.00 91.25 363 LEU A C 1
ATOM 2771 O O . LEU A 1 363 ? -9.529 -12.135 10.214 1.00 91.25 363 LEU A O 1
ATOM 2775 N N . VAL A 1 364 ? -9.053 -12.656 8.082 1.00 93.94 364 VAL A N 1
ATOM 2776 C CA . VAL A 1 364 ? -10.139 -11.914 7.427 1.00 93.94 364 VAL A CA 1
ATOM 2777 C C . VAL A 1 364 ? -11.328 -12.838 7.154 1.00 93.94 364 VAL A C 1
ATOM 2779 O O . VAL A 1 364 ? -11.169 -13.973 6.717 1.00 93.94 364 VAL A O 1
ATOM 2782 N N . SER A 1 365 ? -12.537 -12.347 7.412 1.00 94.31 365 SER A N 1
ATOM 2783 C CA . SER A 1 365 ? -13.816 -12.961 7.022 1.00 94.31 365 SER A CA 1
ATOM 2784 C C . SER A 1 365 ? -14.644 -11.958 6.205 1.00 94.31 365 SER A C 1
ATOM 2786 O O . SER A 1 365 ? -14.352 -10.762 6.281 1.00 94.31 365 SER A O 1
ATOM 2788 N N . PRO A 1 366 ? -15.720 -12.368 5.508 1.00 94.06 366 PRO A N 1
ATOM 2789 C CA . PRO A 1 366 ? -16.611 -11.436 4.806 1.00 94.06 366 PRO A CA 1
ATOM 2790 C C . PRO A 1 366 ? -17.253 -10.380 5.719 1.00 94.06 366 PRO A C 1
ATOM 2792 O O . PRO A 1 366 ? -17.727 -9.360 5.238 1.00 94.06 366 PRO A O 1
ATOM 2795 N N . SER A 1 367 ? -17.230 -10.584 7.043 1.00 92.44 367 SER A N 1
ATOM 2796 C CA . SER A 1 367 ? -17.683 -9.618 8.055 1.00 92.44 367 SER A CA 1
ATOM 2797 C C . SER A 1 367 ? -16.589 -8.668 8.580 1.00 92.44 367 SER A C 1
ATOM 2799 O O . SER A 1 367 ? -16.907 -7.629 9.166 1.00 92.44 367 SER A O 1
ATOM 2801 N N . THR A 1 368 ? -15.307 -8.976 8.363 1.00 94.81 368 THR A N 1
ATOM 2802 C CA . THR A 1 368 ? -14.156 -8.162 8.794 1.00 94.81 368 THR A CA 1
ATOM 2803 C C . THR A 1 368 ? -14.145 -6.809 8.082 1.00 94.81 368 THR A C 1
ATOM 2805 O O . THR A 1 368 ? -14.464 -6.722 6.900 1.00 94.81 368 THR A O 1
ATOM 2808 N N . ILE A 1 369 ? -13.767 -5.743 8.785 1.00 97.12 369 ILE A N 1
ATOM 2809 C CA . ILE A 1 369 ? -13.529 -4.421 8.196 1.00 97.12 369 ILE A CA 1
ATOM 2810 C C . ILE A 1 369 ? -12.036 -4.294 7.883 1.00 97.12 369 ILE A C 1
ATOM 2812 O O . ILE A 1 369 ? -11.210 -4.380 8.794 1.00 97.12 369 ILE A O 1
ATOM 2816 N N . LEU A 1 370 ? -11.703 -4.075 6.610 1.00 98.00 370 LEU A N 1
ATOM 2817 C CA . LEU A 1 370 ? -10.343 -3.746 6.181 1.00 98.00 370 LEU A CA 1
ATOM 2818 C C . LEU A 1 370 ? -10.107 -2.232 6.254 1.00 98.00 370 LEU A C 1
ATOM 2820 O O . LEU A 1 370 ? -10.997 -1.450 5.919 1.00 98.00 370 LEU A O 1
ATOM 2824 N N . VAL A 1 371 ? -8.918 -1.818 6.693 1.00 98.19 371 VAL A N 1
ATOM 2825 C CA . VAL A 1 371 ? -8.518 -0.406 6.852 1.00 98.19 371 VAL A CA 1
ATOM 2826 C C . VAL A 1 371 ? -7.183 -0.157 6.148 1.00 98.19 371 VAL A C 1
ATOM 2828 O O . VAL A 1 371 ? -6.292 -0.993 6.240 1.00 98.19 371 VAL A O 1
ATOM 2831 N N . GLY A 1 372 ? -7.024 0.977 5.463 1.00 97.56 372 GLY A N 1
ATOM 2832 C CA . GLY A 1 372 ? -5.786 1.281 4.732 1.00 97.56 372 GLY A CA 1
ATOM 2833 C C . GLY A 1 372 ? -5.821 2.609 3.970 1.00 97.56 372 GLY A C 1
ATOM 2834 O O . GLY A 1 372 ? -6.566 3.530 4.342 1.00 97.56 372 GLY A O 1
ATOM 2835 N N . HIS A 1 373 ? -4.988 2.730 2.933 1.00 97.00 373 HIS A N 1
ATOM 2836 C CA . HIS A 1 373 ? -4.850 3.954 2.140 1.00 97.00 373 HIS A CA 1
ATOM 2837 C C . HIS A 1 373 ? -4.557 3.691 0.652 1.00 97.00 373 HIS A C 1
ATOM 2839 O O . HIS A 1 373 ? -3.411 3.512 0.257 1.00 97.00 373 HIS A O 1
ATOM 2845 N N . GLY A 1 374 ? -5.582 3.759 -0.195 1.00 95.38 374 GLY A N 1
ATOM 2846 C CA . GLY A 1 374 ? -5.473 3.359 -1.600 1.00 95.38 374 GLY A CA 1
ATOM 2847 C C . GLY A 1 374 ? -5.624 1.849 -1.808 1.00 95.38 374 GLY A C 1
ATOM 2848 O O . GLY A 1 374 ? -5.086 1.327 -2.791 1.00 95.38 374 GLY A O 1
ATOM 2849 N N . LEU A 1 375 ? -6.380 1.186 -0.915 1.00 96.62 375 LEU A N 1
ATOM 2850 C CA . LEU A 1 375 ? -6.572 -0.271 -0.834 1.00 96.62 375 LEU A CA 1
ATOM 2851 C C . LEU A 1 375 ? -7.083 -0.937 -2.118 1.00 96.62 375 LEU A C 1
ATOM 2853 O O . LEU A 1 375 ? -7.087 -2.166 -2.199 1.00 96.62 375 LEU A O 1
ATOM 2857 N N . GLU A 1 376 ? -7.500 -0.184 -3.141 1.00 95.31 376 GLU A N 1
ATOM 2858 C CA . GLU A 1 376 ? -7.729 -0.758 -4.465 1.00 95.31 376 GLU A CA 1
ATOM 2859 C C . GLU A 1 376 ? -6.464 -1.436 -5.012 1.00 95.31 376 GLU A C 1
ATOM 2861 O O . GLU A 1 376 ? -6.565 -2.490 -5.633 1.00 95.31 376 GLU A O 1
ATOM 2866 N N . ASN A 1 377 ? -5.271 -0.893 -4.743 1.00 94.25 377 ASN A N 1
ATOM 2867 C CA . ASN A 1 377 ? -4.014 -1.457 -5.241 1.00 94.25 377 ASN A CA 1
ATOM 2868 C C . ASN A 1 377 ? -3.658 -2.746 -4.494 1.00 94.25 377 ASN A C 1
ATOM 2870 O O . ASN A 1 377 ? -3.347 -3.748 -5.135 1.00 94.25 377 ASN A O 1
ATOM 2874 N N . ASP A 1 378 ? -3.785 -2.737 -3.170 1.00 97.12 378 ASP A N 1
ATOM 2875 C CA . ASP A 1 378 ? -3.578 -3.875 -2.273 1.00 97.12 378 ASP A CA 1
ATOM 2876 C C . ASP A 1 378 ? -4.524 -5.034 -2.600 1.00 97.12 378 ASP A C 1
ATOM 2878 O O . ASP A 1 378 ? -4.096 -6.176 -2.754 1.00 97.12 378 ASP A O 1
ATOM 2882 N N . LEU A 1 379 ? -5.819 -4.751 -2.772 1.00 97.12 379 LEU A N 1
ATOM 2883 C CA . LEU A 1 379 ? -6.827 -5.759 -3.110 1.00 97.12 379 LEU A CA 1
ATOM 2884 C C . LEU A 1 379 ? -6.689 -6.264 -4.554 1.00 97.12 379 LEU A C 1
ATOM 2886 O O . LEU A 1 379 ? -6.966 -7.434 -4.816 1.00 97.12 379 LEU A O 1
ATOM 2890 N N . ILE A 1 380 ? -6.192 -5.444 -5.486 1.00 96.44 380 ILE A N 1
ATOM 2891 C CA . ILE A 1 380 ? -5.781 -5.910 -6.819 1.00 96.44 380 ILE A CA 1
ATOM 2892 C C . ILE A 1 380 ? -4.548 -6.821 -6.727 1.00 96.44 380 ILE A C 1
ATOM 2894 O O . ILE A 1 380 ? -4.541 -7.889 -7.345 1.00 96.44 380 ILE A O 1
ATOM 2898 N N . ALA A 1 381 ? -3.527 -6.459 -5.948 1.00 96.00 381 ALA A N 1
ATOM 2899 C CA . ALA A 1 381 ? -2.302 -7.245 -5.784 1.00 96.00 381 ALA A CA 1
ATOM 2900 C C . ALA A 1 381 ? -2.564 -8.587 -5.081 1.00 96.00 381 ALA A C 1
ATOM 2902 O O . ALA A 1 381 ? -2.145 -9.634 -5.570 1.00 96.00 381 ALA A O 1
ATOM 2903 N N . MET A 1 382 ? -3.350 -8.575 -4.001 1.00 96.62 382 MET A N 1
ATOM 2904 C CA . MET A 1 382 ? -3.866 -9.766 -3.318 1.00 96.62 382 MET A CA 1
ATOM 2905 C C . MET A 1 382 ? -4.935 -10.523 -4.128 1.00 96.62 382 MET A C 1
ATOM 2907 O O . MET A 1 382 ? -5.400 -11.564 -3.667 1.00 96.62 382 MET A O 1
ATOM 2911 N N . ARG A 1 383 ? -5.373 -10.023 -5.296 1.00 95.56 383 ARG A N 1
ATOM 2912 C CA . ARG A 1 383 ? -6.487 -10.576 -6.098 1.00 95.56 383 ARG A CA 1
ATOM 2913 C C . ARG A 1 383 ? -7.720 -10.905 -5.240 1.00 95.56 383 ARG A C 1
ATOM 2915 O O . ARG A 1 383 ? -8.325 -11.969 -5.368 1.00 95.56 383 ARG A O 1
ATOM 2922 N N . LEU A 1 384 ? -8.083 -9.991 -4.344 1.00 96.06 384 LEU A N 1
ATOM 2923 C CA . LEU A 1 384 ? -9.084 -10.193 -3.301 1.00 96.06 384 LEU A CA 1
ATOM 2924 C C . LEU A 1 384 ? -10.303 -9.288 -3.506 1.00 96.06 384 LEU A C 1
ATOM 2926 O O . LEU A 1 384 ? -10.190 -8.067 -3.529 1.00 96.06 384 LEU A O 1
ATOM 2930 N N . ILE A 1 385 ? -11.484 -9.894 -3.607 1.00 96.00 385 ILE A N 1
ATOM 2931 C CA . ILE A 1 385 ? -12.771 -9.194 -3.590 1.00 96.00 385 ILE A CA 1
ATOM 2932 C C . ILE A 1 385 ? -13.257 -9.119 -2.140 1.00 96.00 385 ILE A C 1
ATOM 2934 O O . ILE A 1 385 ? -13.552 -10.145 -1.520 1.00 96.00 385 ILE A O 1
ATOM 2938 N N . HIS A 1 386 ? -13.370 -7.895 -1.627 1.00 95.94 386 HIS A N 1
ATOM 2939 C CA . HIS A 1 386 ? -13.918 -7.568 -0.310 1.00 95.94 386 HIS A CA 1
ATOM 2940 C C . HIS A 1 386 ? -14.689 -6.244 -0.387 1.00 95.94 386 HIS A C 1
ATOM 2942 O O . HIS A 1 386 ? -14.327 -5.376 -1.179 1.00 95.94 386 HIS A O 1
ATOM 2948 N N . ASP A 1 387 ? -15.749 -6.075 0.407 1.00 94.88 387 ASP A N 1
ATOM 2949 C CA . ASP A 1 387 ? -16.668 -4.926 0.300 1.00 94.88 387 ASP A CA 1
ATOM 2950 C C . ASP A 1 387 ? -16.869 -4.134 1.607 1.00 94.88 387 ASP A C 1
ATOM 2952 O O . ASP A 1 387 ? -17.514 -3.083 1.606 1.00 94.88 387 ASP A O 1
ATOM 2956 N N . ARG A 1 388 ? -16.293 -4.601 2.722 1.00 96.19 388 ARG A N 1
ATOM 2957 C CA . ARG A 1 388 ? -16.306 -3.918 4.026 1.00 96.19 388 ARG A CA 1
ATOM 2958 C C . ARG A 1 388 ? -14.963 -3.249 4.275 1.00 96.19 388 ARG A C 1
ATOM 2960 O O . ARG A 1 388 ? -14.071 -3.814 4.906 1.00 96.19 388 ARG A O 1
ATOM 2967 N N . ILE A 1 389 ? -14.821 -2.045 3.733 1.00 96.94 389 ILE A N 1
ATOM 2968 C CA . ILE A 1 389 ? -13.554 -1.314 3.657 1.00 96.94 389 ILE A CA 1
ATOM 2969 C C . ILE A 1 389 ? -13.736 0.092 4.237 1.00 96.94 389 ILE A C 1
ATOM 2971 O O . ILE A 1 389 ? -14.733 0.756 3.959 1.00 96.94 389 ILE A O 1
ATOM 2975 N N . ILE A 1 390 ? -12.758 0.558 5.015 1.00 97.56 390 ILE A N 1
ATOM 2976 C CA . ILE A 1 390 ? -12.598 1.964 5.399 1.00 97.56 390 ILE A CA 1
ATOM 2977 C C . ILE A 1 390 ? -11.253 2.441 4.859 1.00 97.56 390 ILE A C 1
ATOM 2979 O O . ILE A 1 390 ? -10.212 2.304 5.504 1.00 97.56 390 ILE A O 1
ATOM 2983 N N . ASP A 1 391 ? -11.284 3.000 3.655 1.00 96.56 391 ASP A N 1
ATOM 2984 C CA . ASP A 1 391 ? -10.097 3.552 3.020 1.00 96.56 391 ASP A CA 1
ATOM 2985 C C . ASP A 1 391 ? -9.924 5.037 3.365 1.00 96.56 391 ASP A C 1
ATOM 2987 O O . ASP A 1 391 ? -10.832 5.853 3.179 1.00 96.56 391 ASP A O 1
ATOM 2991 N N . THR A 1 392 ? -8.744 5.408 3.861 1.00 95.81 392 THR A N 1
ATOM 2992 C CA . THR A 1 392 ? -8.474 6.785 4.301 1.00 95.81 392 THR A CA 1
ATOM 2993 C C . THR A 1 392 ? -8.358 7.792 3.155 1.00 95.81 392 THR A C 1
ATOM 2995 O O . THR A 1 392 ? -8.576 8.978 3.398 1.00 95.81 392 THR A O 1
ATOM 2998 N N . SER A 1 393 ? -8.087 7.358 1.917 1.00 92.31 393 SER A N 1
ATOM 2999 C CA . SER A 1 393 ? -8.112 8.228 0.729 1.00 92.31 393 SER A CA 1
ATOM 3000 C C . SER A 1 393 ? -9.539 8.542 0.259 1.00 92.31 393 SER A C 1
ATOM 3002 O O . SER A 1 393 ? -9.780 9.626 -0.267 1.00 92.31 393 SER A O 1
ATOM 3004 N N . ILE A 1 394 ? -10.497 7.640 0.514 1.00 91.12 394 ILE A N 1
ATOM 3005 C CA . ILE A 1 394 ? -11.935 7.871 0.279 1.00 91.12 394 ILE A CA 1
ATOM 3006 C 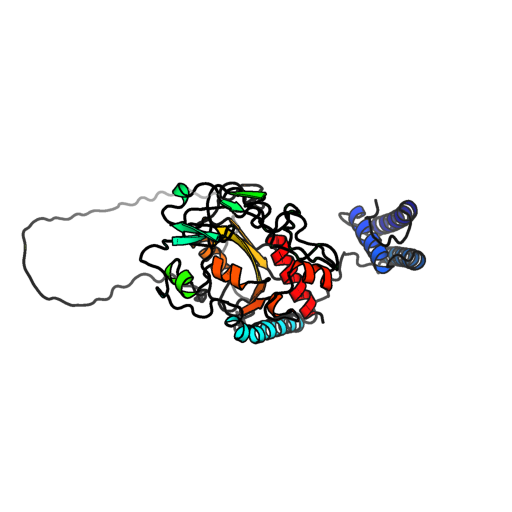C . ILE A 1 394 ? -12.551 8.684 1.430 1.00 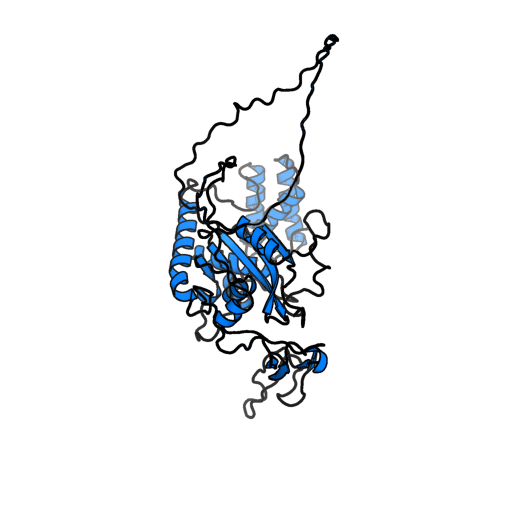91.12 394 ILE A C 1
ATOM 3008 O O . ILE A 1 394 ? -13.390 9.550 1.197 1.00 91.12 394 ILE A O 1
ATOM 3012 N N . LEU A 1 395 ? -12.119 8.439 2.673 1.00 89.00 395 LEU A N 1
ATOM 3013 C CA . LEU A 1 395 ? -12.593 9.149 3.871 1.00 89.00 395 LEU A CA 1
ATOM 3014 C C . LEU A 1 395 ? -12.106 10.612 3.947 1.00 89.00 395 LEU A C 1
ATOM 3016 O O . LEU A 1 395 ? -12.750 11.447 4.582 1.00 89.00 395 LEU A O 1
ATOM 3020 N N . TYR A 1 396 ? -10.976 10.918 3.302 1.00 86.81 396 TYR A N 1
ATOM 3021 C CA . TYR A 1 396 ? -10.401 12.260 3.180 1.00 86.81 396 TYR A CA 1
ATOM 3022 C C . TYR A 1 396 ? -10.086 12.575 1.704 1.00 86.81 396 TYR A C 1
ATOM 3024 O O . TYR A 1 396 ? -8.912 12.592 1.319 1.00 86.81 396 TYR A O 1
ATOM 3032 N N . PRO A 1 397 ? -11.118 12.817 0.870 1.00 78.88 397 PRO A N 1
ATOM 3033 C CA . PRO A 1 397 ? -10.931 13.115 -0.544 1.00 78.88 397 PRO A CA 1
ATOM 3034 C C . PRO A 1 397 ? -10.219 14.460 -0.741 1.00 78.88 397 PRO A C 1
ATOM 3036 O O . PRO A 1 397 ? -10.299 15.363 0.097 1.00 78.88 397 PRO A O 1
ATOM 3039 N N . ASP A 1 398 ? -9.532 14.596 -1.874 1.00 75.56 398 ASP A N 1
ATOM 3040 C CA . ASP A 1 398 ? -8.983 15.874 -2.327 1.00 75.56 398 ASP A CA 1
ATOM 3041 C C . ASP A 1 398 ? -10.101 16.794 -2.872 1.00 75.56 398 ASP A C 1
ATOM 3043 O O . ASP A 1 398 ? -11.210 16.342 -3.165 1.00 75.56 398 ASP A O 1
ATOM 3047 N N . PHE A 1 399 ? -9.814 18.087 -3.050 1.00 69.31 399 PHE A N 1
ATOM 3048 C CA . PHE A 1 399 ? -10.720 19.012 -3.742 1.00 69.31 399 PHE A CA 1
ATOM 3049 C C . PHE A 1 399 ? -10.926 18.629 -5.212 1.00 69.31 399 PHE A C 1
ATOM 3051 O O . PHE A 1 399 ? -11.978 18.916 -5.782 1.00 69.31 399 PHE A O 1
ATOM 3058 N N . ASN A 1 400 ? -9.930 17.994 -5.836 1.00 69.56 400 ASN A N 1
ATOM 3059 C CA . ASN A 1 400 ? -10.057 17.432 -7.174 1.00 69.56 400 ASN A CA 1
ATOM 3060 C C . ASN A 1 400 ? -10.219 15.903 -7.084 1.00 69.56 400 ASN A C 1
ATOM 3062 O O . ASN A 1 400 ? -9.238 15.228 -6.773 1.00 69.56 400 ASN A O 1
ATOM 3066 N N . PRO A 1 401 ? -11.388 15.323 -7.425 1.00 66.81 401 PRO A N 1
ATOM 3067 C CA . PRO A 1 401 ? -11.644 13.886 -7.274 1.00 66.81 401 PRO A CA 1
ATOM 3068 C C . PRO A 1 401 ? -10.772 12.987 -8.170 1.00 66.81 401 PRO A C 1
ATOM 3070 O O . PRO A 1 401 ? -10.781 11.771 -8.009 1.00 66.81 401 PRO A O 1
ATOM 3073 N N . LYS A 1 402 ? -9.993 13.557 -9.104 1.00 68.31 402 LYS A N 1
ATOM 3074 C CA . LYS A 1 402 ? -8.970 12.831 -9.876 1.00 68.31 402 LYS A CA 1
ATOM 3075 C C . LYS A 1 402 ? -7.693 12.547 -9.067 1.00 68.31 402 LYS A C 1
ATOM 3077 O O . LYS A 1 402 ? -6.858 11.756 -9.506 1.00 68.31 402 LYS A O 1
ATOM 3082 N N . TYR A 1 403 ? -7.513 13.194 -7.916 1.00 73.69 403 TYR A N 1
ATOM 3083 C CA . TYR A 1 403 ? -6.347 13.042 -7.051 1.00 73.69 403 TYR A CA 1
ATOM 3084 C C . TYR A 1 403 ? -6.753 12.568 -5.652 1.00 73.69 403 TYR A C 1
ATOM 3086 O O . TYR A 1 403 ? -7.837 12.858 -5.156 1.00 73.69 403 TYR A O 1
ATOM 3094 N N . LYS A 1 404 ? -5.849 11.828 -5.007 1.00 83.88 404 LYS A N 1
ATOM 3095 C CA . LYS A 1 404 ? -5.989 11.355 -3.627 1.00 83.88 404 LYS A CA 1
ATOM 3096 C C . LYS A 1 404 ? -4.978 12.091 -2.750 1.00 83.88 404 LYS A C 1
ATOM 3098 O O . LYS A 1 404 ? -3.808 12.197 -3.122 1.00 83.88 404 LYS A O 1
ATOM 3103 N N . THR A 1 405 ? -5.403 12.581 -1.583 1.00 87.19 405 THR A N 1
ATOM 3104 C CA . THR A 1 405 ? -4.473 13.154 -0.596 1.00 87.19 405 THR A CA 1
ATOM 3105 C C . THR A 1 405 ? -3.602 12.031 -0.035 1.00 87.19 405 THR A C 1
ATOM 3107 O O . THR A 1 405 ? -4.127 11.139 0.617 1.00 87.19 405 THR A O 1
ATOM 3110 N N . ALA A 1 406 ? -2.286 12.072 -0.259 1.00 91.62 406 ALA A N 1
ATOM 3111 C CA . ALA A 1 406 ? -1.370 11.002 0.148 1.00 91.62 406 ALA A CA 1
ATOM 3112 C C . ALA A 1 406 ? -1.317 10.781 1.675 1.00 91.62 406 ALA A C 1
ATOM 3114 O O . ALA A 1 406 ? -1.386 11.739 2.452 1.00 91.62 406 ALA A O 1
ATOM 3115 N N . LEU A 1 407 ? -1.091 9.532 2.104 1.00 94.19 407 LEU A N 1
ATOM 3116 C CA . LEU A 1 407 ? -1.082 9.126 3.516 1.00 94.19 407 LEU A CA 1
ATOM 3117 C C . LEU A 1 407 ? -0.185 9.999 4.400 1.00 94.19 407 LEU A C 1
ATOM 3119 O O . LEU A 1 407 ? -0.637 10.480 5.437 1.00 94.19 407 LEU A O 1
ATOM 3123 N N . LYS A 1 408 ? 1.043 10.308 3.965 1.00 92.44 408 LYS A N 1
ATOM 3124 C CA . LYS A 1 408 ? 1.954 11.203 4.704 1.00 92.44 408 LYS A CA 1
ATOM 3125 C C . LYS A 1 408 ? 1.400 12.610 4.934 1.00 92.44 408 LYS A C 1
ATOM 3127 O O . LYS A 1 408 ? 1.677 13.218 5.967 1.00 92.44 408 LYS A O 1
ATOM 3132 N N . THR A 1 409 ? 0.565 13.118 4.028 1.00 91.25 409 THR A N 1
ATOM 3133 C CA . THR A 1 409 ? -0.141 14.392 4.212 1.00 91.25 409 THR A CA 1
ATOM 3134 C C . THR A 1 409 ? -1.244 14.256 5.263 1.00 91.25 409 THR A C 1
ATOM 3136 O O . THR A 1 409 ? -1.388 15.149 6.096 1.00 91.25 409 THR A O 1
ATOM 3139 N N . LEU A 1 410 ? -1.977 13.136 5.294 1.00 92.88 410 LEU A N 1
ATOM 3140 C CA . LEU A 1 410 ? -2.972 12.850 6.339 1.00 92.88 410 LEU A CA 1
ATOM 3141 C C . LEU A 1 410 ? -2.308 12.664 7.717 1.00 92.88 410 LEU A C 1
ATOM 3143 O O . LEU A 1 410 ? -2.735 13.286 8.692 1.00 92.88 410 LEU A O 1
ATOM 3147 N N . ALA A 1 411 ? -1.227 11.886 7.796 1.00 93.19 411 ALA A N 1
ATOM 3148 C CA . ALA A 1 411 ? -0.464 11.645 9.020 1.00 93.19 411 ALA A CA 1
ATOM 3149 C C . ALA A 1 411 ? 0.142 12.940 9.590 1.00 93.19 411 ALA A C 1
ATOM 3151 O O . ALA A 1 411 ? -0.026 13.232 10.778 1.00 93.19 411 ALA A O 1
ATOM 3152 N N . LEU A 1 412 ? 0.746 13.785 8.750 1.00 92.31 412 LEU A N 1
ATOM 3153 C CA . LEU A 1 412 ? 1.278 15.079 9.182 1.00 92.31 412 LEU A CA 1
ATOM 3154 C C . LEU A 1 412 ? 0.162 16.049 9.610 1.00 92.31 412 LEU A C 1
ATOM 3156 O O . LEU A 1 412 ? 0.294 16.755 10.614 1.00 92.31 412 LEU A O 1
ATOM 3160 N N . LYS A 1 413 ? -0.964 16.074 8.885 1.00 90.12 413 LYS A N 1
ATOM 3161 C CA . LYS A 1 413 ? -2.099 16.973 9.154 1.00 90.12 413 LYS A CA 1
ATOM 3162 C C . LYS A 1 413 ? -2.835 16.610 10.445 1.00 90.12 413 LYS A C 1
ATOM 3164 O O . LYS A 1 413 ? -3.054 17.503 11.268 1.00 90.12 413 LYS A O 1
ATOM 3169 N N . TYR A 1 414 ? -3.181 15.338 10.636 1.00 90.56 414 TYR A N 1
ATOM 3170 C CA . TYR A 1 414 ? -4.058 14.873 11.718 1.00 90.56 414 TYR A CA 1
ATOM 3171 C C . TYR A 1 414 ? -3.303 14.241 12.896 1.00 90.56 414 TYR A C 1
ATOM 3173 O O . TYR A 1 414 ? -3.623 14.543 14.044 1.00 90.56 414 TYR A O 1
ATOM 3181 N N . LEU A 1 415 ? -2.266 13.433 12.641 1.00 91.00 415 LEU A N 1
ATOM 3182 C CA . LEU A 1 415 ? -1.494 12.740 13.689 1.00 91.00 415 LEU A CA 1
ATOM 3183 C C . LEU A 1 415 ? -0.252 13.515 14.159 1.00 91.00 415 LEU A C 1
ATOM 3185 O O . LEU A 1 415 ? 0.341 13.160 15.175 1.00 91.00 415 LEU A O 1
ATOM 3189 N N . LYS A 1 416 ? 0.153 14.555 13.415 1.00 93.19 416 LYS A N 1
ATOM 3190 C CA . LYS A 1 416 ? 1.426 15.287 13.578 1.00 93.19 416 LYS A CA 1
ATOM 3191 C C . LYS A 1 416 ? 2.662 14.375 13.488 1.00 93.19 416 LYS A C 1
ATOM 3193 O O . LYS A 1 416 ? 3.690 14.659 14.098 1.00 93.19 416 LYS A O 1
ATOM 3198 N N . ARG A 1 417 ? 2.554 13.288 12.716 1.00 90.12 417 ARG A N 1
ATOM 3199 C CA . ARG A 1 417 ? 3.626 12.319 12.447 1.00 90.12 417 ARG A CA 1
ATOM 3200 C C . ARG A 1 417 ? 4.163 12.544 11.033 1.00 90.12 417 ARG A C 1
ATOM 3202 O O . ARG A 1 417 ? 3.378 12.578 10.090 1.00 90.12 417 ARG A O 1
ATOM 3209 N N . THR A 1 418 ? 5.479 12.671 10.893 1.00 90.25 418 THR A N 1
ATOM 3210 C CA . THR A 1 418 ? 6.156 12.474 9.604 1.00 90.25 418 THR A CA 1
ATOM 3211 C C . THR A 1 418 ? 6.419 10.980 9.449 1.00 90.25 418 THR A C 1
ATOM 3213 O O . THR A 1 418 ? 6.897 10.366 10.397 1.00 90.25 418 THR A O 1
ATOM 3216 N N . ILE A 1 419 ? 6.083 10.434 8.284 1.00 87.06 419 ILE A N 1
ATOM 3217 C CA . ILE A 1 419 ? 6.239 9.026 7.888 1.00 87.06 419 ILE A CA 1
ATOM 3218 C C . ILE A 1 419 ? 6.898 8.976 6.503 1.00 87.06 419 ILE A C 1
ATOM 3220 O O . ILE A 1 419 ? 6.987 10.026 5.850 1.00 87.06 419 ILE A O 1
ATOM 3224 N N . GLN A 1 420 ? 7.306 7.794 6.031 1.00 81.31 420 GLN A N 1
ATOM 3225 C CA . GLN A 1 420 ? 7.923 7.606 4.703 1.00 81.31 420 GLN A CA 1
ATOM 3226 C C . GLN A 1 420 ? 9.171 8.496 4.501 1.00 81.31 420 GLN A C 1
ATOM 3228 O O . GLN A 1 420 ? 9.299 9.214 3.504 1.00 81.31 420 GLN A O 1
ATOM 3233 N N . THR A 1 421 ? 10.083 8.511 5.482 1.00 79.12 421 THR A N 1
ATOM 3234 C CA . THR A 1 421 ? 11.327 9.313 5.438 1.00 79.12 421 THR A CA 1
ATOM 3235 C C . THR A 1 421 ? 12.505 8.620 4.741 1.00 79.12 421 THR A C 1
ATOM 3237 O O . THR A 1 421 ? 13.593 9.190 4.690 1.00 79.12 421 THR A O 1
ATOM 3240 N N . GLY A 1 422 ? 12.307 7.410 4.216 1.00 76.31 422 GLY A N 1
ATOM 3241 C CA . GLY A 1 422 ? 13.293 6.632 3.465 1.00 76.31 422 GLY A CA 1
ATOM 3242 C C . GLY A 1 422 ? 12.590 5.748 2.435 1.00 76.31 422 GLY A C 1
ATOM 3243 O O . GLY A 1 422 ? 11.695 6.218 1.733 1.00 76.31 422 GLY A O 1
ATOM 3244 N N . GLU A 1 423 ? 12.967 4.472 2.378 1.00 73.31 423 GLU A N 1
ATOM 3245 C CA . GLU A 1 423 ? 12.116 3.425 1.797 1.00 73.31 423 GLU A CA 1
ATOM 3246 C C . GLU A 1 423 ? 10.804 3.312 2.598 1.00 73.31 423 GLU A C 1
ATOM 3248 O O . GLU A 1 423 ? 10.704 3.821 3.722 1.00 73.31 423 GLU A O 1
ATOM 3253 N N . HIS A 1 424 ? 9.770 2.716 2.004 1.00 74.88 424 HIS A N 1
ATOM 3254 C CA . HIS A 1 424 ? 8.499 2.513 2.698 1.00 74.88 424 HIS A CA 1
ATOM 3255 C C . HIS A 1 424 ? 8.595 1.324 3.668 1.00 74.88 424 HIS A C 1
ATOM 3257 O O . HIS A 1 424 ? 9.394 0.407 3.482 1.00 74.88 424 HIS A O 1
ATOM 3263 N N . ASP A 1 425 ? 7.758 1.346 4.704 1.00 84.75 425 ASP A N 1
ATOM 3264 C CA . ASP A 1 425 ? 7.505 0.201 5.574 1.00 84.75 425 ASP A CA 1
ATOM 3265 C C . ASP A 1 425 ? 5.992 0.050 5.717 1.00 84.75 425 ASP A C 1
ATOM 3267 O O . ASP A 1 425 ? 5.353 0.828 6.433 1.00 84.75 425 ASP A O 1
ATOM 3271 N N . SER A 1 426 ? 5.423 -0.968 5.070 1.00 87.31 426 SER A N 1
ATOM 3272 C CA . SER A 1 426 ? 4.016 -1.361 5.233 1.00 87.31 426 SER A CA 1
ATOM 3273 C C . SER A 1 426 ? 3.552 -1.497 6.696 1.00 87.31 426 SER A C 1
ATOM 3275 O O . SER A 1 426 ? 2.359 -1.356 6.970 1.00 87.31 426 SER A O 1
ATOM 3277 N N . MET A 1 427 ? 4.442 -1.697 7.684 1.00 90.12 427 MET A N 1
ATOM 3278 C CA . MET A 1 427 ? 4.057 -1.606 9.102 1.00 90.12 427 MET A CA 1
ATOM 3279 C C . MET A 1 427 ? 3.839 -0.159 9.590 1.00 90.12 427 MET A C 1
ATOM 3281 O O . MET A 1 427 ? 2.914 0.071 10.377 1.00 90.12 427 MET A O 1
ATOM 3285 N N . GLU A 1 428 ? 4.642 0.818 9.150 1.00 92.88 428 GLU A N 1
ATOM 3286 C CA . GLU A 1 428 ? 4.408 2.243 9.435 1.00 92.88 428 GLU A CA 1
ATOM 3287 C C . GLU A 1 428 ? 3.139 2.741 8.732 1.00 92.88 428 GLU A C 1
ATOM 3289 O O . GLU A 1 428 ? 2.306 3.388 9.377 1.00 92.88 428 GLU A O 1
ATOM 3294 N N . ASP A 1 429 ? 2.963 2.413 7.449 1.00 93.94 429 ASP A N 1
ATOM 3295 C CA . ASP A 1 429 ? 1.855 2.926 6.638 1.00 93.94 429 ASP A CA 1
ATOM 3296 C C . ASP A 1 429 ? 0.499 2.303 7.038 1.00 93.94 429 ASP A C 1
ATOM 3298 O O . ASP A 1 429 ? -0.453 3.050 7.309 1.00 93.94 429 ASP A O 1
ATOM 3302 N N . ALA A 1 430 ? 0.411 0.982 7.271 1.00 95.38 430 ALA A N 1
ATOM 3303 C CA . ALA A 1 430 ? -0.799 0.361 7.838 1.00 95.38 430 ALA A CA 1
ATOM 3304 C C . ALA A 1 430 ? -1.193 0.988 9.191 1.00 95.38 430 ALA A C 1
ATOM 3306 O O . ALA A 1 430 ? -2.373 1.255 9.458 1.00 95.38 430 ALA A O 1
ATOM 3307 N N . LEU A 1 431 ? -0.206 1.260 10.057 1.00 95.94 431 LEU A N 1
ATOM 3308 C CA . LEU A 1 431 ? -0.433 1.874 11.367 1.00 95.94 431 LEU A CA 1
ATOM 3309 C C . LEU A 1 431 ? -0.839 3.348 11.251 1.00 95.94 431 LEU A C 1
ATOM 3311 O O . LEU A 1 431 ? -1.702 3.801 12.006 1.00 95.94 431 LEU A O 1
ATOM 3315 N N . ALA A 1 432 ? -0.262 4.100 10.314 1.00 96.38 432 ALA A N 1
ATOM 3316 C CA . ALA A 1 432 ? -0.636 5.484 10.049 1.00 96.38 432 ALA A CA 1
ATOM 3317 C C . ALA A 1 432 ? -2.072 5.589 9.510 1.00 96.38 432 ALA A C 1
ATOM 3319 O O . ALA A 1 432 ? -2.837 6.431 9.989 1.00 96.38 432 ALA A O 1
ATOM 3320 N N . ALA A 1 433 ? -2.475 4.711 8.587 1.00 97.31 433 ALA A N 1
ATOM 3321 C CA . ALA A 1 433 ? -3.846 4.650 8.081 1.00 97.31 433 ALA A CA 1
ATOM 3322 C C . ALA A 1 433 ? -4.849 4.300 9.196 1.00 97.31 433 ALA A C 1
ATOM 3324 O O . ALA A 1 433 ? -5.855 4.994 9.382 1.00 97.31 433 ALA A O 1
ATOM 3325 N N . LEU A 1 434 ? -4.542 3.283 10.009 1.00 96.88 434 LEU A N 1
ATOM 3326 C CA . LEU A 1 434 ? -5.360 2.899 11.160 1.00 96.88 434 LEU A CA 1
ATOM 3327 C C . LEU A 1 434 ? -5.481 4.029 12.198 1.00 96.88 434 LEU A C 1
ATOM 3329 O O . LEU A 1 434 ? -6.574 4.284 12.711 1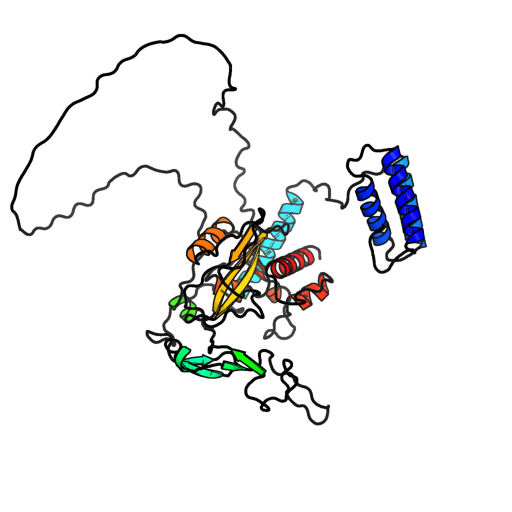.00 96.88 434 LEU A O 1
ATOM 3333 N N . ASP A 1 435 ? -4.389 4.735 12.499 1.00 96.44 435 ASP A N 1
ATOM 3334 C CA . ASP A 1 435 ? -4.406 5.872 13.422 1.00 96.44 435 ASP A CA 1
ATOM 3335 C C . ASP A 1 435 ? -5.195 7.071 12.866 1.00 96.44 435 ASP A C 1
ATOM 3337 O O . ASP A 1 435 ? -5.868 7.759 13.638 1.00 96.44 435 ASP A O 1
ATOM 3341 N N . VAL A 1 436 ? -5.208 7.295 11.545 1.00 96.50 436 VAL A N 1
ATOM 3342 C CA . VAL A 1 436 ? -6.072 8.303 10.893 1.00 96.50 436 VAL A CA 1
ATOM 3343 C C . VAL A 1 436 ? -7.562 7.948 11.037 1.00 96.50 436 VAL A C 1
ATOM 3345 O O . VAL A 1 436 ? -8.368 8.837 11.332 1.00 96.50 436 VAL A O 1
ATOM 3348 N N . VAL A 1 437 ? -7.951 6.670 10.930 1.00 96.00 437 VAL A N 1
ATOM 3349 C CA . VAL A 1 437 ? -9.337 6.232 11.220 1.00 96.00 437 VAL A CA 1
ATOM 3350 C C . VAL A 1 437 ? -9.665 6.373 12.713 1.00 96.00 437 VAL A C 1
ATOM 3352 O O . VAL A 1 437 ? -10.714 6.913 13.068 1.00 96.00 437 VAL A O 1
ATOM 3355 N N . LYS A 1 438 ? -8.745 5.994 13.612 1.00 94.25 438 LYS A N 1
ATOM 3356 C CA . LYS A 1 438 ? -8.879 6.213 15.069 1.00 94.25 438 LYS A CA 1
ATOM 3357 C C . LYS A 1 438 ? -8.938 7.693 15.459 1.00 94.25 438 LYS A C 1
ATOM 3359 O O . LYS A 1 438 ? -9.438 8.002 16.540 1.00 94.25 438 LYS A O 1
ATOM 3364 N N . TYR A 1 439 ? -8.399 8.598 14.642 1.00 94.12 439 TYR A N 1
ATOM 3365 C CA . TYR A 1 439 ? -8.554 10.044 14.803 1.00 94.12 439 TYR A CA 1
ATOM 3366 C C . TYR A 1 439 ? -9.945 10.497 14.340 1.00 94.12 439 TYR A C 1
ATOM 3368 O O . TYR A 1 439 ? -10.609 11.229 15.069 1.00 94.12 439 TYR A O 1
ATOM 3376 N N . HIS A 1 440 ? -10.421 10.005 13.189 1.00 91.12 440 HIS A N 1
ATOM 3377 C CA . HIS A 1 440 ? -11.766 10.300 12.677 1.00 91.12 440 HIS A CA 1
ATOM 3378 C C . HIS A 1 440 ? -12.868 9.897 13.675 1.00 91.12 440 HIS A C 1
ATOM 3380 O O . HIS A 1 440 ? -13.782 10.673 13.919 1.00 91.12 440 HIS A O 1
ATOM 3386 N N . LEU A 1 441 ? -12.735 8.728 14.316 1.00 89.25 441 LEU A N 1
ATOM 3387 C CA . LEU A 1 441 ? -13.655 8.220 15.350 1.00 89.25 441 LEU A CA 1
ATOM 3388 C C . LEU A 1 441 ? -13.759 9.081 16.625 1.00 89.25 441 LEU A C 1
ATOM 339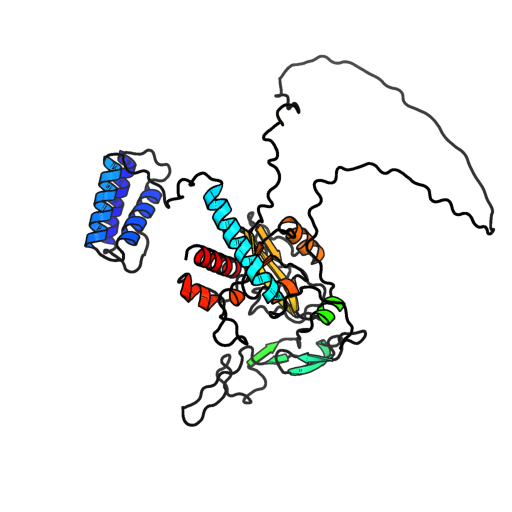0 O O . LEU A 1 441 ? -14.669 8.868 17.423 1.00 89.25 441 LEU A O 1
ATOM 3394 N N . LYS A 1 442 ? -12.810 9.995 16.864 1.00 84.69 442 LYS A N 1
ATOM 3395 C CA . LYS A 1 442 ? -12.723 10.821 18.086 1.00 84.69 442 LYS A CA 1
ATOM 3396 C C . LYS A 1 442 ? -13.196 12.264 17.877 1.00 84.69 442 LYS A C 1
ATOM 3398 O O . LYS A 1 442 ? -13.008 13.086 18.774 1.00 84.69 442 LYS A O 1
ATOM 3403 N N . LYS A 1 443 ? -13.728 12.568 16.693 1.00 66.44 443 LYS A N 1
ATOM 3404 C CA . LYS A 1 443 ? -14.244 13.878 16.294 1.00 66.44 443 LYS A CA 1
ATOM 3405 C C . LYS A 1 443 ? -15.767 13.913 16.422 1.00 66.44 443 LYS A C 1
ATOM 3407 O O . LYS A 1 443 ? -16.255 14.980 16.845 1.00 66.44 443 LYS A O 1
#

pLDDT: mean 77.51, std 23.06, range [27.09, 98.19]